Protein AF-A0A612C4Z7-F1 (afdb_monomer_lite)

Organism: Salmonella montevideo (NCBI:txid115981)

InterPro domains:
  IPR008969 Carboxypeptidase-like, regulatory domain superfamily [SSF49464] (4-85)
  IPR013609 Lambda-like tail fibre protein, N-terminal [PF08400] (3-128)

Sequence (502 aa):
MPIISGILRDGAGVPLTGCTVKLKSVSTSRDVLATTVACISTNTGQYHIDVLPGQYEVSLRYEGAITESRVGIIHVHDDSPDGTLNSFLNAKNSDTRPEALRQFDALVQRAETAADTSGSGADSAAASAAVAGQYAEAAKTHAKQAAASEEAAGGYAQAAAGSASAAGSSAAQAAESHTGAQQALEEARQIAKDMVKPPPVFYRPAEERGIWQLSYEGTGRKVNWQFTGNRKNYGFYTYFSAPEPWEIRYPVSAPDDMVKYGCRARFTFSFQDDSDAALEGKDLMEVRLAIPDDALPPGFSVPPATPDRPYLVLGCVIRSAGGKLVVCAPDSSVTDTPLFNSGNVRYGSHLFDMVLSKTGYSSKIAVDGNGLSLSPVRTGVKLPSGTLYIRSASPAKQTNFEYLEMVIPHETFIHRLVPDDDGATFYIPWGVAGSQLILPDTEMPAGFSVMSATDNGMYLQVLAENNNVAFVSKKGAWPNQYDSMYGAGRLIHVGNKMWTTT

Foldseek 3Di:
DAKAWDFDADPVRQGQAQKKKKKAACPDDPPDDGGDIDIDTDHSRIDMDDDDFGKIWIWMDGDVGPDIGTDAIFGGDPPDHHYYPVVRHDDDDDDDDDDPVVVVVVVVVVVVVVVVVVVVVVVVVVVVVVVVVVVVVVVVVVVVVVVVVVVVVVVVVVVVVVVVVVVVVVVVVVVVVVVVVVVVVVVVVVVVVVPPADDAAEDDFDKDKAKWWAAQVRPTRGDQKDKDAQWDDDRLKIKHFDDTKIKIKRFAPDLLLCLQQKKKKKWKKAFDADDLVVQAFFQAKKKWAWHDPVSHDPQADADDADPQFRTKTDIWTFGRHPQWTFTAHAPDDPPDDTQDIDGGRHDDIKMWMWICDSNQQQTWTDINNDIDRDGIYTHNDDDDHRMIMMIGDRHHRMMMISIIMMMRRSDQAEEEDDLSNAAYEYEAEPPSAPAEYEDEPDQHPAWGKYKYAYDPPHKYKYFYPDQQEWEAEPVGTDSDRIDIGYHIWMWTDDPRYIYIDD

Secondary structure (DSSP, 8-state):
--EEEEE-B-TT--B-TTPEEEEEESS--SS--TT-EEEEEPBTTEEEEE--SEEEEEEEE-TT-SS-EEEEEEEE-TTPPPB-TTGGG---------SHHHHHHHHHHHHHHHHHHHHHHHHHHHHHHHHHHHHHHHHHHHHHHHHHHHHHHHHHHHHHHHHHHHHHHHHHHHHHHHHHHHHHHHHHHHHHHH-SSPPPPEE----EEEEEE--TTS--EESS-EEESSEEEETTEEEEESSS--EEEEE-SSTTHHHHT-EEEEEEEEEE-S-GGGTTT-EEEEEEEE--STT--TT---PPP-SS--EEEEEEEEEEETTEEEEE-TT--TTSPPSEEEEESSSS-EEEEEEE-TTSTT-EEEETTEEEE---EEESS---SSEEEEE-SS--SEEEESEEEEEE-S---EEE--GGGTT-EEEE-TT--S-EEEE-SSPPPTT-EEEEEE-TT-EEEEEESSTTSEEEETTEE---SEEEEESSEEEEEETTEEEEE-

pLDDT: mean 83.57, std 12.05, range [38.59, 97.44]

Radius of gyration: 61.18 Å; chains: 1; bounding box: 171×69×80 Å

Structure (mmCIF, N/CA/C/O backbone):
data_AF-A0A612C4Z7-F1
#
_entry.id   AF-A0A612C4Z7-F1
#
loop_
_atom_site.group_PDB
_atom_site.id
_atom_site.type_symbol
_atom_site.label_atom_id
_atom_site.label_alt_id
_atom_site.label_comp_id
_atom_site.label_asym_id
_atom_site.label_entity_id
_atom_site.label_seq_id
_atom_site.pdbx_PDB_ins_code
_atom_site.Cartn_x
_atom_site.Cartn_y
_atom_site.Cartn_z
_atom_site.occupancy
_atom_site.B_iso_or_equiv
_atom_site.auth_seq_id
_atom_site.auth_comp_id
_atom_site.auth_asym_id
_atom_site.auth_atom_id
_atom_site.pdbx_PDB_model_num
ATOM 1 N N . MET A 1 1 ? -99.949 -27.642 -30.084 1.00 63.53 1 MET A N 1
ATOM 2 C CA . MET A 1 1 ? -101.235 -28.038 -29.479 1.00 63.53 1 MET A CA 1
ATOM 3 C C . MET A 1 1 ? -100.958 -28.256 -28.009 1.00 63.53 1 MET A C 1
ATOM 5 O O . MET A 1 1 ? -100.041 -29.026 -27.747 1.00 63.53 1 MET A O 1
ATOM 9 N N . PRO A 1 2 ? -101.638 -27.548 -27.096 1.00 74.88 2 PRO A N 1
ATOM 10 C CA . PRO A 1 2 ? -101.401 -27.705 -25.666 1.00 74.88 2 PRO A CA 1
ATOM 11 C C . PRO A 1 2 ? -101.758 -29.113 -25.174 1.00 74.88 2 PRO A C 1
ATOM 13 O O . PRO A 1 2 ? -102.818 -29.654 -25.501 1.00 74.88 2 PRO A O 1
ATOM 16 N N . ILE A 1 3 ? -100.873 -29.697 -24.373 1.00 76.06 3 ILE A N 1
ATOM 17 C CA . ILE A 1 3 ? -101.030 -31.030 -23.793 1.00 76.06 3 ILE A CA 1
ATOM 18 C C . ILE A 1 3 ? -101.591 -30.898 -22.376 1.00 76.06 3 ILE A C 1
ATOM 20 O O . ILE A 1 3 ? -101.004 -30.236 -21.516 1.00 76.06 3 ILE A O 1
ATOM 24 N N . ILE A 1 4 ? -102.708 -31.583 -22.106 1.00 81.31 4 ILE A N 1
ATOM 25 C CA . ILE A 1 4 ? -103.273 -31.712 -20.759 1.00 81.31 4 ILE A CA 1
ATOM 26 C C . ILE A 1 4 ? -103.022 -33.132 -20.247 1.00 81.31 4 ILE A C 1
ATOM 28 O O . ILE A 1 4 ? -103.624 -34.100 -20.715 1.00 81.31 4 ILE A O 1
ATOM 32 N N . SER A 1 5 ? -102.123 -33.275 -19.272 1.00 77.00 5 SER A N 1
ATOM 33 C CA . SER A 1 5 ? -101.731 -34.586 -18.734 1.00 77.00 5 SER A CA 1
ATOM 34 C C . SER A 1 5 ? -101.450 -34.562 -17.229 1.00 77.00 5 SER A C 1
ATOM 36 O O . SER A 1 5 ? -101.253 -33.504 -16.627 1.00 77.00 5 SER A O 1
ATOM 38 N N . GLY A 1 6 ? -101.474 -35.735 -16.591 1.00 80.12 6 GLY A N 1
ATOM 39 C CA . GLY A 1 6 ? -101.174 -35.879 -15.166 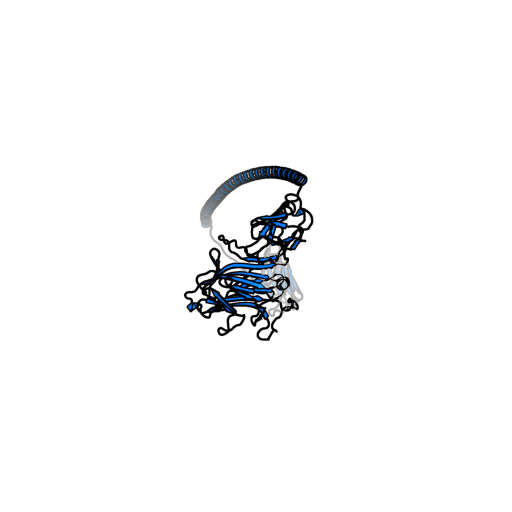1.00 80.12 6 GLY A CA 1
ATOM 40 C C . GLY A 1 6 ? -101.691 -37.177 -14.542 1.00 80.12 6 GLY A C 1
ATOM 41 O O . GLY A 1 6 ? -102.101 -38.106 -15.233 1.00 80.12 6 GLY A O 1
ATOM 42 N N . ILE A 1 7 ? -101.686 -37.232 -13.206 1.00 76.62 7 ILE A N 1
ATOM 43 C CA . ILE A 1 7 ? -102.327 -38.299 -12.421 1.00 76.62 7 ILE A CA 1
ATOM 44 C C . ILE A 1 7 ? -103.607 -37.731 -11.809 1.00 76.62 7 ILE A C 1
ATOM 46 O O . ILE A 1 7 ? -103.544 -36.779 -11.031 1.00 76.62 7 ILE A O 1
ATOM 50 N N . LEU A 1 8 ? -104.756 -38.329 -12.122 1.00 76.44 8 LEU A N 1
ATOM 51 C CA . LEU A 1 8 ? -106.011 -38.066 -11.424 1.00 76.44 8 LEU A CA 1
ATOM 52 C C . LEU A 1 8 ? -105.965 -38.726 -10.047 1.00 76.44 8 LEU A C 1
ATOM 54 O O . LEU A 1 8 ? -105.732 -39.929 -9.927 1.00 76.44 8 LEU A O 1
ATOM 58 N N . ARG A 1 9 ? -106.174 -37.920 -9.006 1.00 72.56 9 ARG A N 1
ATOM 59 C CA . ARG A 1 9 ? -106.172 -38.344 -7.605 1.00 72.56 9 ARG A CA 1
ATOM 60 C C . ARG A 1 9 ? -107.488 -37.956 -6.948 1.00 72.56 9 ARG A C 1
ATOM 62 O O . ARG A 1 9 ? -108.081 -36.946 -7.325 1.00 72.56 9 ARG A O 1
ATOM 69 N N . ASP A 1 10 ? -107.935 -38.758 -5.993 1.00 68.88 10 ASP A N 1
ATOM 70 C CA . ASP A 1 10 ? -109.095 -38.428 -5.169 1.00 68.88 10 ASP A CA 1
ATOM 71 C C . ASP A 1 10 ? -108.760 -37.372 -4.094 1.00 68.88 10 ASP A C 1
ATOM 73 O O . ASP A 1 10 ? -107.633 -36.878 -3.997 1.00 68.88 10 ASP A O 1
ATOM 77 N N . GLY A 1 11 ? -109.746 -37.032 -3.258 1.00 59.34 11 GLY A N 1
ATOM 78 C CA . GLY A 1 11 ? -109.563 -36.100 -2.138 1.00 59.34 11 GLY A CA 1
ATOM 79 C C . GLY A 1 11 ? -108.612 -36.592 -1.034 1.00 59.34 11 GLY A C 1
ATOM 80 O O . GLY A 1 11 ? -108.224 -35.792 -0.188 1.00 59.34 11 GLY A O 1
ATOM 81 N N . ALA A 1 12 ? -108.220 -37.872 -1.043 1.00 53.91 12 ALA A N 1
ATOM 82 C CA . ALA A 1 12 ? -107.207 -38.452 -0.162 1.00 53.91 12 ALA A CA 1
ATOM 83 C C . ALA A 1 12 ? -105.821 -38.566 -0.840 1.00 53.91 12 ALA A C 1
ATOM 85 O O . ALA A 1 12 ? -104.851 -38.978 -0.204 1.00 53.91 12 ALA A O 1
ATOM 86 N N . GLY A 1 13 ? -105.702 -38.181 -2.116 1.00 65.50 13 GLY A N 1
ATOM 87 C CA . GLY A 1 13 ? -104.463 -38.234 -2.890 1.00 65.50 13 GLY A CA 1
ATOM 88 C C . GLY A 1 13 ? -104.176 -39.581 -3.566 1.00 65.50 13 GLY A C 1
ATOM 89 O O . GLY A 1 13 ? -103.100 -39.732 -4.150 1.00 65.50 13 GLY A O 1
ATOM 90 N N . VAL A 1 14 ? -105.103 -40.543 -3.526 1.00 67.44 14 VAL A N 1
ATOM 91 C CA . VAL A 1 14 ? -104.934 -41.883 -4.111 1.00 67.44 14 VAL A CA 1
ATOM 92 C C . VAL A 1 14 ? -105.165 -41.832 -5.632 1.00 67.44 14 VAL A C 1
ATOM 94 O O . VAL A 1 14 ? -106.151 -41.231 -6.066 1.00 67.44 14 VAL A O 1
ATOM 97 N N . PRO A 1 15 ? -104.297 -42.441 -6.471 1.00 73.44 15 PRO A N 1
ATOM 98 C CA . PRO A 1 15 ? -104.493 -42.494 -7.921 1.00 73.44 15 PRO A CA 1
ATOM 99 C C . PRO A 1 15 ? -105.779 -43.227 -8.332 1.00 73.44 15 PRO A C 1
ATOM 101 O O . PRO A 1 15 ? -105.968 -44.412 -8.053 1.00 73.44 15 PRO A O 1
ATOM 104 N N . LEU A 1 16 ? -106.647 -42.520 -9.052 1.00 68.81 16 LEU A N 1
ATOM 105 C CA . LEU A 1 16 ? -107.949 -42.999 -9.509 1.00 68.81 16 LEU A CA 1
ATOM 106 C C . LEU A 1 16 ? -107.810 -43.830 -10.787 1.00 68.81 16 LEU A C 1
ATOM 108 O O . LEU A 1 16 ? -107.928 -43.310 -11.898 1.00 68.81 16 LEU A O 1
ATOM 112 N N . THR A 1 17 ? -107.545 -45.123 -10.623 1.00 73.19 17 THR A N 1
ATOM 113 C CA . THR A 1 17 ? -107.482 -46.095 -11.728 1.00 73.19 17 THR A CA 1
ATOM 114 C C . THR A 1 17 ? -108.875 -46.329 -12.331 1.00 73.19 17 THR A C 1
ATOM 116 O O . THR A 1 17 ? -109.865 -46.301 -11.603 1.00 73.19 17 THR A O 1
ATOM 119 N N . GLY A 1 18 ? -108.962 -46.492 -13.657 1.00 68.75 18 GLY A N 1
ATOM 120 C CA . GLY A 1 18 ? -110.218 -46.771 -14.369 1.00 68.75 18 GLY A CA 1
ATOM 121 C C . GLY A 1 18 ? -111.179 -45.579 -14.507 1.00 68.75 18 GLY A C 1
ATOM 122 O O . GLY A 1 18 ? -112.300 -45.726 -14.994 1.00 68.75 18 GLY A O 1
ATOM 123 N N . CYS A 1 19 ? -110.765 -44.373 -14.108 1.00 76.00 19 CYS A N 1
ATOM 124 C CA . CYS A 1 19 ? -111.577 -43.163 -14.221 1.00 76.00 19 CYS A CA 1
ATOM 125 C C . CYS A 1 19 ? -111.622 -42.663 -15.672 1.00 76.00 19 CYS A C 1
ATOM 127 O O . CYS A 1 19 ? -110.598 -42.552 -16.335 1.00 76.00 19 CYS A O 1
ATOM 129 N N . THR A 1 20 ? -112.802 -42.321 -16.176 1.00 75.31 20 THR A N 1
ATOM 130 C CA . THR A 1 20 ? -112.993 -41.777 -17.523 1.00 75.31 20 THR A CA 1
ATOM 131 C C . THR A 1 20 ? -113.105 -40.256 -17.481 1.00 75.31 20 THR A C 1
ATOM 133 O O . THR A 1 20 ? -114.025 -39.718 -16.861 1.00 75.31 20 THR A O 1
ATOM 136 N N . VAL A 1 21 ? -112.195 -39.566 -18.172 1.00 78.38 21 VAL A N 1
ATOM 137 C CA . VAL A 1 21 ? -112.221 -38.116 -18.405 1.00 78.38 21 VAL A CA 1
ATOM 138 C C . VAL A 1 21 ? -112.967 -37.828 -19.697 1.00 78.38 21 VAL A C 1
ATOM 140 O O . VAL A 1 21 ? -112.662 -38.415 -20.736 1.00 78.38 21 VAL A O 1
ATOM 143 N N . LYS A 1 22 ? -113.923 -36.901 -19.641 1.00 78.31 22 LYS A N 1
ATOM 144 C CA . LYS A 1 22 ? -114.707 -36.451 -20.786 1.00 78.31 22 LYS A CA 1
ATOM 145 C C . LYS A 1 22 ? -114.564 -34.939 -20.961 1.00 78.31 22 LYS A C 1
ATOM 147 O O . LYS A 1 22 ? -114.944 -34.189 -20.064 1.00 78.31 22 LYS A O 1
ATOM 152 N N . LEU A 1 23 ? -114.066 -34.495 -22.116 1.00 75.75 23 LEU A N 1
ATOM 153 C CA . LEU A 1 23 ? -114.085 -33.083 -22.520 1.00 75.75 23 LEU A CA 1
ATOM 154 C C . LEU A 1 23 ? -115.127 -32.879 -23.616 1.00 75.75 23 LEU A C 1
ATOM 156 O O . LEU A 1 23 ? -115.111 -33.588 -24.622 1.00 75.75 23 LEU A O 1
ATOM 160 N N . LYS A 1 24 ? -116.015 -31.904 -23.423 1.00 74.81 24 LYS A N 1
ATOM 161 C CA . LYS A 1 24 ? -117.066 -31.512 -24.365 1.00 74.81 24 LYS A CA 1
ATOM 162 C C . LYS A 1 24 ? -116.873 -30.053 -24.767 1.00 74.81 24 LYS A C 1
ATOM 164 O O . LYS A 1 24 ? -116.868 -29.180 -23.902 1.00 74.81 24 LYS A O 1
ATOM 169 N N . SER A 1 25 ? -116.740 -29.773 -26.061 1.00 73.56 25 SER A N 1
ATOM 170 C CA . SER A 1 25 ? -116.603 -28.387 -26.536 1.00 73.56 25 SER A CA 1
ATOM 171 C C . SER A 1 25 ? -117.893 -27.580 -26.299 1.00 73.56 25 SER A C 1
ATOM 173 O O . SER A 1 25 ? -118.987 -28.041 -26.644 1.00 73.56 25 SER A O 1
ATOM 175 N N . VAL A 1 26 ? -117.758 -26.392 -25.695 1.00 69.94 26 VAL A N 1
ATOM 176 C CA . VAL A 1 26 ? -118.854 -25.480 -25.298 1.00 69.94 26 VAL A CA 1
ATOM 177 C C . VAL A 1 26 ? -119.174 -24.465 -26.396 1.00 69.94 26 VAL A C 1
ATOM 179 O O . VAL A 1 26 ? -120.317 -24.032 -26.525 1.00 69.94 26 VAL A O 1
ATOM 182 N N . SER A 1 27 ? -118.183 -24.103 -27.209 1.00 62.62 27 SER A N 1
ATOM 183 C CA . SER A 1 27 ? -118.314 -23.168 -28.324 1.00 62.62 27 SER A CA 1
ATOM 184 C C . SER A 1 27 ? -117.474 -23.640 -29.510 1.00 62.62 27 SER A C 1
ATOM 186 O O . SER A 1 27 ? -116.407 -24.227 -29.341 1.00 62.62 27 SER A O 1
ATOM 188 N N . THR A 1 28 ? -117.971 -23.420 -30.729 1.00 51.88 28 THR A N 1
ATOM 189 C CA . THR A 1 28 ? -117.235 -23.779 -31.946 1.00 51.88 28 THR A CA 1
ATOM 190 C C . THR A 1 28 ? -116.021 -22.865 -32.079 1.00 51.88 28 THR A C 1
ATOM 192 O O . THR A 1 28 ? -116.185 -21.657 -32.257 1.00 51.88 28 THR A O 1
ATOM 195 N N . SER A 1 29 ? -114.819 -23.434 -31.988 1.00 58.03 29 SER A N 1
ATOM 196 C CA . SER A 1 29 ? -113.566 -22.737 -32.284 1.00 58.03 29 SER A CA 1
ATOM 197 C C . SER A 1 29 ? -113.200 -22.898 -33.764 1.00 58.03 29 SER A C 1
ATOM 199 O O . SER A 1 29 ? -113.957 -23.477 -34.547 1.00 58.03 29 SER A O 1
ATOM 201 N N . ARG A 1 30 ? -112.039 -22.370 -34.167 1.00 57.38 30 ARG A N 1
ATOM 202 C CA . ARG A 1 30 ? -111.541 -22.461 -35.547 1.00 57.38 30 ARG A CA 1
ATOM 203 C C . ARG A 1 30 ? -111.341 -23.910 -36.014 1.00 57.38 30 ARG A C 1
ATOM 205 O O . ARG A 1 30 ? -111.577 -24.190 -37.185 1.00 57.38 30 ARG A O 1
ATOM 212 N N . ASP A 1 31 ? -110.968 -24.799 -35.093 1.00 55.31 31 ASP A N 1
ATOM 213 C CA . ASP A 1 31 ? -110.562 -26.180 -35.384 1.00 55.31 31 ASP A CA 1
ATOM 214 C C . ASP A 1 31 ? -111.417 -27.240 -34.656 1.00 55.31 31 ASP A C 1
ATOM 216 O O . ASP A 1 31 ? -111.285 -28.432 -34.932 1.00 55.31 31 ASP A O 1
ATOM 220 N N . VAL A 1 32 ? -112.323 -26.838 -33.748 1.00 53.94 32 VAL A N 1
ATOM 221 C CA . VAL A 1 32 ? -113.180 -27.760 -32.975 1.00 53.94 32 VAL A CA 1
ATOM 222 C C . VAL A 1 32 ? -114.644 -27.332 -32.979 1.00 53.94 32 VAL A C 1
ATOM 224 O O . VAL A 1 32 ? -115.018 -26.290 -32.443 1.00 53.94 32 VAL A O 1
ATOM 227 N N . LEU A 1 33 ? -115.505 -28.198 -33.519 1.00 54.88 33 LEU A N 1
ATOM 228 C CA . LEU A 1 33 ? -116.959 -28.019 -33.513 1.00 54.88 33 LEU A CA 1
ATOM 229 C C . LEU A 1 33 ? -117.555 -28.256 -32.115 1.00 54.88 33 LEU A C 1
ATOM 231 O O . LEU A 1 33 ? -117.233 -29.243 -31.444 1.00 54.88 33 LEU A O 1
ATOM 235 N N . ALA A 1 34 ? -118.473 -27.376 -31.701 1.00 54.34 34 ALA A N 1
ATOM 236 C CA . ALA A 1 34 ? -119.201 -27.502 -30.440 1.00 54.34 34 ALA A CA 1
ATOM 237 C C . ALA A 1 34 ? -119.901 -28.867 -30.308 1.00 54.34 34 ALA A C 1
ATOM 239 O O . ALA A 1 34 ? -120.395 -29.435 -31.283 1.00 54.34 34 ALA A O 1
ATOM 240 N N . THR A 1 35 ? -120.033 -29.364 -29.076 1.00 56.28 35 THR A N 1
ATOM 241 C CA . THR A 1 35 ? -120.676 -30.657 -28.747 1.00 56.28 35 THR A CA 1
ATOM 242 C C . THR A 1 35 ? -119.908 -31.922 -29.165 1.00 56.28 35 THR A C 1
ATOM 244 O O . THR A 1 35 ? -120.379 -33.023 -28.880 1.00 56.28 35 THR A O 1
ATOM 247 N N . THR A 1 36 ? -118.718 -31.813 -29.764 1.00 55.03 36 THR A N 1
ATOM 248 C CA . THR A 1 36 ? -117.798 -32.959 -29.896 1.00 55.03 36 THR A CA 1
ATOM 249 C C . THR A 1 36 ? -117.250 -33.378 -28.526 1.00 55.03 36 THR A C 1
ATOM 251 O O . THR A 1 36 ? -117.145 -32.552 -27.614 1.00 55.03 36 THR A O 1
ATOM 254 N N . VAL A 1 37 ? -116.963 -34.677 -28.358 1.00 61.69 37 VAL A N 1
ATOM 255 C CA . VAL A 1 37 ? -116.639 -35.286 -27.058 1.00 61.69 37 VAL A CA 1
ATOM 256 C C . VAL A 1 37 ? -115.438 -36.224 -27.167 1.00 61.69 37 VAL A C 1
ATOM 258 O O . VAL A 1 37 ? -115.536 -37.278 -27.793 1.00 61.69 37 VAL A O 1
ATOM 261 N N . ALA A 1 38 ? -114.338 -35.878 -26.498 1.00 61.59 38 ALA A N 1
ATOM 262 C CA . ALA A 1 38 ? -113.201 -36.773 -26.278 1.00 61.59 38 ALA A CA 1
ATOM 263 C C . ALA A 1 38 ? -113.375 -37.509 -24.940 1.00 61.59 38 ALA A C 1
ATOM 265 O O . ALA A 1 38 ? -113.798 -36.899 -23.955 1.00 61.59 38 ALA A O 1
ATOM 266 N N . CYS A 1 39 ? -113.083 -38.812 -24.905 1.00 58.78 39 CYS A N 1
ATOM 267 C CA . CYS A 1 39 ? -113.382 -39.695 -23.774 1.00 58.78 39 CYS A CA 1
ATOM 268 C C . CYS A 1 39 ? -112.209 -40.662 -23.543 1.00 58.78 39 CYS A C 1
ATOM 270 O O . CYS A 1 39 ? -111.916 -41.469 -24.424 1.00 58.78 39 CYS A O 1
ATOM 272 N N . ILE A 1 40 ? -111.512 -40.559 -22.406 1.00 64.75 40 ILE A N 1
ATOM 273 C CA . ILE A 1 40 ? -110.247 -41.274 -22.145 1.00 64.75 40 ILE A CA 1
ATOM 274 C C . ILE A 1 40 ? -110.275 -41.892 -20.741 1.00 64.75 40 ILE A C 1
ATOM 276 O O . ILE A 1 40 ? -110.517 -41.189 -19.762 1.00 64.75 40 ILE A O 1
ATOM 280 N N . SER A 1 41 ? -110.016 -43.198 -20.636 1.00 61.09 41 SER A N 1
ATOM 281 C CA . SER A 1 41 ? -109.931 -43.944 -19.370 1.00 61.09 41 SER A CA 1
ATOM 282 C C . SER A 1 41 ? -108.510 -43.951 -18.798 1.00 61.09 41 SER A C 1
ATOM 284 O O . SER A 1 41 ? -107.559 -44.240 -19.525 1.00 61.09 41 SER A O 1
ATOM 286 N N . THR A 1 42 ? -108.356 -43.701 -17.497 1.00 66.00 42 THR A N 1
ATOM 287 C CA . THR A 1 42 ? -107.055 -43.690 -16.821 1.00 66.00 42 THR A CA 1
ATOM 288 C C . THR A 1 42 ? -106.510 -45.097 -16.590 1.00 66.00 42 THR A C 1
ATOM 290 O O . THR A 1 42 ? -107.137 -45.933 -15.936 1.00 66.00 42 THR A O 1
ATOM 293 N N . ASN A 1 43 ? -105.283 -45.346 -17.048 1.00 61.94 43 ASN A N 1
ATOM 294 C CA . ASN A 1 43 ? -104.522 -46.531 -16.655 1.00 61.94 43 ASN A CA 1
ATOM 295 C C . ASN A 1 43 ? -103.660 -46.167 -15.437 1.00 61.94 43 ASN A C 1
ATOM 297 O O . ASN A 1 43 ? -102.984 -45.141 -15.465 1.00 61.94 43 ASN A O 1
ATOM 301 N N . THR A 1 44 ? -103.767 -46.930 -14.344 1.00 61.94 44 THR A N 1
ATOM 302 C CA . THR A 1 44 ? -103.151 -46.646 -13.022 1.00 61.94 44 THR A CA 1
ATOM 303 C C . THR A 1 44 ? -103.350 -45.214 -12.476 1.00 61.94 44 THR A C 1
ATOM 305 O O . THR A 1 44 ? -102.605 -44.746 -11.614 1.00 61.94 44 THR A O 1
ATOM 308 N N . GLY A 1 45 ? -104.373 -44.499 -12.959 1.00 64.06 45 GLY A N 1
ATOM 309 C CA . GLY A 1 45 ? -104.665 -43.105 -12.605 1.00 64.06 45 GLY A CA 1
ATOM 310 C C . GLY A 1 45 ? -104.004 -42.041 -13.488 1.00 64.06 45 GLY A C 1
ATOM 311 O O . GLY A 1 45 ? -104.321 -40.863 -13.333 1.00 64.06 45 GLY A O 1
ATOM 312 N N . GLN A 1 46 ? -103.136 -42.413 -14.432 1.00 75.31 46 GLN A N 1
ATOM 313 C CA . GLN A 1 46 ? -102.550 -41.476 -15.396 1.00 75.31 46 GLN A CA 1
ATOM 314 C C . GLN A 1 46 ? -103.507 -41.160 -16.554 1.00 75.31 46 GLN A C 1
ATOM 316 O O . GLN A 1 46 ? -104.229 -42.034 -17.037 1.00 75.31 46 GLN A O 1
ATOM 321 N N . TYR A 1 47 ? -103.485 -39.906 -17.013 1.00 77.62 47 TYR A N 1
ATOM 322 C CA . TYR A 1 47 ? -104.166 -39.427 -18.216 1.00 77.62 47 TYR A CA 1
ATOM 323 C C . TYR A 1 47 ? -103.244 -38.516 -19.039 1.00 77.62 47 TYR A C 1
ATOM 325 O O . TYR A 1 47 ? -102.387 -37.816 -18.495 1.00 77.62 47 TYR A O 1
ATOM 333 N N . HIS A 1 48 ? -103.443 -38.513 -20.355 1.00 78.75 48 HIS A N 1
ATOM 334 C CA . HIS A 1 48 ? -102.713 -37.689 -21.313 1.00 78.75 48 HIS A CA 1
ATOM 335 C C . HIS A 1 48 ? -103.636 -37.375 -22.494 1.00 78.75 48 HIS A C 1
ATOM 337 O O . HIS A 1 48 ? -104.289 -38.284 -23.009 1.00 78.75 48 HIS A O 1
ATOM 343 N N . ILE A 1 49 ? -103.746 -36.096 -22.858 1.00 77.50 49 ILE A N 1
ATOM 344 C CA . ILE A 1 49 ? -104.701 -35.595 -23.851 1.00 77.50 49 ILE A CA 1
ATOM 345 C C . ILE A 1 49 ? -104.059 -34.444 -24.632 1.00 77.50 49 ILE A C 1
ATOM 347 O O . ILE A 1 49 ? -103.735 -33.412 -24.045 1.00 77.50 49 ILE A O 1
ATOM 351 N N . ASP A 1 50 ? -103.944 -34.588 -25.950 1.00 73.56 50 ASP A N 1
ATOM 352 C CA . ASP A 1 50 ? -103.684 -33.464 -26.851 1.00 73.56 50 ASP A CA 1
ATOM 353 C C . ASP A 1 50 ? -104.986 -32.673 -27.044 1.00 73.56 50 ASP A C 1
ATOM 355 O O . ASP A 1 50 ? -105.997 -33.232 -27.481 1.00 73.56 50 ASP A O 1
ATOM 359 N N . VAL A 1 51 ? -104.995 -31.381 -26.701 1.00 72.75 51 VAL A N 1
ATOM 360 C CA . VAL A 1 51 ? -106.205 -30.545 -26.756 1.00 72.75 51 VAL A CA 1
ATOM 361 C C . VAL A 1 51 ? -106.012 -29.390 -27.736 1.00 72.75 51 VAL A C 1
ATOM 363 O O . VAL A 1 51 ? -105.039 -28.641 -27.680 1.00 72.75 51 VAL A O 1
ATOM 366 N N . LEU A 1 52 ? -106.964 -29.234 -28.657 1.00 75.12 52 LEU A N 1
ATOM 367 C CA . LEU A 1 52 ? -107.006 -28.110 -29.593 1.00 75.12 52 LEU A CA 1
ATOM 368 C C . LEU A 1 52 ? -107.542 -26.839 -28.902 1.00 75.12 52 LEU A C 1
ATOM 370 O O . LEU A 1 52 ? -108.409 -26.953 -28.034 1.00 75.12 52 LEU A O 1
ATOM 374 N N . PRO A 1 53 ? -107.108 -25.627 -29.289 1.00 72.00 53 PRO A N 1
ATOM 375 C CA . PRO A 1 53 ? -107.617 -24.379 -28.721 1.00 72.00 53 PRO A CA 1
ATOM 376 C C . PRO A 1 53 ? -109.144 -24.226 -28.826 1.00 72.00 53 PRO A C 1
ATOM 378 O O . PRO A 1 53 ? -109.767 -24.491 -29.861 1.00 72.00 53 PRO A O 1
ATOM 381 N N . GLY A 1 54 ? -109.765 -23.810 -27.724 1.00 74.81 54 GLY A N 1
ATOM 382 C CA . GLY A 1 54 ? -111.215 -23.771 -27.555 1.00 74.81 54 GLY A CA 1
ATOM 383 C C . GLY A 1 54 ? -111.650 -23.684 -26.091 1.00 74.81 54 GLY A C 1
ATOM 384 O O . GLY A 1 54 ? -110.833 -23.675 -25.168 1.00 74.81 54 GLY A O 1
ATOM 385 N N . GLN A 1 55 ? -112.964 -23.618 -25.879 1.00 77.75 55 GLN A N 1
ATOM 386 C CA . GLN A 1 55 ? -113.584 -23.588 -24.555 1.00 77.75 55 GLN A CA 1
ATOM 387 C C . GLN A 1 55 ? -114.280 -24.928 -24.288 1.00 77.75 55 GLN A C 1
ATOM 389 O O . GLN A 1 55 ? -115.181 -25.318 -25.034 1.00 77.75 55 GLN A O 1
ATOM 394 N N . TYR A 1 56 ? -113.886 -25.630 -23.224 1.00 74.19 56 TYR A N 1
ATOM 395 C CA . TYR A 1 56 ? -114.339 -26.999 -22.950 1.00 74.19 56 TYR A CA 1
ATOM 396 C C . TYR A 1 56 ? -114.970 -27.140 -21.574 1.00 74.19 56 TYR A C 1
ATOM 398 O O . TYR A 1 56 ? -114.439 -26.659 -20.579 1.00 74.19 56 TYR A O 1
ATOM 406 N N . GLU A 1 57 ? -116.072 -27.875 -21.519 1.00 80.94 57 GLU A N 1
ATOM 407 C CA . GLU A 1 57 ? -116.696 -28.372 -20.305 1.00 80.94 57 GLU A CA 1
ATOM 408 C C . GLU A 1 57 ? -116.145 -29.763 -20.001 1.00 80.94 57 GLU A C 1
ATOM 410 O O . GLU A 1 57 ? -116.095 -30.626 -20.882 1.00 80.94 57 GLU A O 1
ATOM 415 N N . VAL A 1 58 ? -115.725 -29.977 -18.757 1.00 79.44 58 VAL A N 1
ATOM 416 C CA . VAL A 1 58 ? -115.018 -31.196 -18.353 1.00 79.44 58 VAL A CA 1
ATOM 417 C C . VAL A 1 58 ? -115.827 -31.969 -17.316 1.00 79.44 58 VAL A C 1
ATOM 419 O O . VAL A 1 58 ? -116.350 -31.381 -16.366 1.00 79.44 58 VAL A O 1
ATOM 422 N N . SER A 1 59 ? -115.900 -33.290 -17.488 1.00 80.00 59 SER A N 1
ATOM 423 C CA . SER A 1 59 ? -116.627 -34.227 -16.622 1.00 80.00 59 SER A CA 1
ATOM 424 C C . SER A 1 59 ? -115.833 -35.517 -16.382 1.00 80.00 59 SER A C 1
ATOM 426 O O . SER A 1 59 ? -115.053 -35.937 -17.234 1.00 80.00 59 SER A O 1
ATOM 428 N N . LEU A 1 60 ? -116.048 -36.163 -15.232 1.00 80.94 60 LEU A N 1
ATOM 429 C CA . LEU A 1 60 ? -115.356 -37.382 -14.786 1.00 80.94 60 LEU A CA 1
ATOM 430 C C . LEU A 1 60 ? -116.351 -38.506 -14.434 1.00 80.94 60 LEU A C 1
ATOM 432 O O . LEU A 1 60 ? -117.445 -38.225 -13.941 1.00 80.94 60 LEU A O 1
ATOM 436 N N . ARG A 1 61 ? -115.968 -39.776 -14.628 1.00 76.12 61 ARG A N 1
ATOM 437 C CA . ARG A 1 61 ? -116.721 -40.972 -14.182 1.00 76.12 61 ARG A CA 1
ATOM 438 C C . ARG A 1 61 ? -115.771 -42.043 -13.639 1.00 76.12 61 ARG A C 1
ATOM 440 O O . ARG A 1 61 ? -114.872 -42.460 -14.357 1.00 76.12 61 ARG A O 1
ATOM 447 N N . TYR A 1 62 ? -115.987 -42.528 -12.419 1.00 74.94 62 TYR A N 1
ATOM 448 C CA . TYR A 1 62 ? -115.136 -43.553 -11.794 1.00 74.94 62 TYR A CA 1
ATOM 449 C C . TYR A 1 62 ? -115.530 -44.985 -12.192 1.00 74.94 62 TYR A C 1
ATOM 451 O O . TYR A 1 62 ? -116.688 -45.244 -12.530 1.00 74.94 62 TYR A O 1
ATOM 459 N N . GLU A 1 63 ? -114.584 -45.923 -12.118 1.00 66.75 63 GLU A N 1
ATOM 460 C CA . GLU A 1 63 ? -114.843 -47.344 -12.377 1.00 66.75 63 GLU A CA 1
ATOM 461 C C . GLU A 1 63 ? -115.833 -47.907 -11.339 1.00 66.75 63 GLU A C 1
ATOM 463 O O . GLU A 1 63 ? -115.669 -47.723 -10.134 1.00 66.75 63 GLU A O 1
ATOM 468 N N . GLY A 1 64 ? -116.921 -48.522 -11.813 1.00 61.69 64 GLY A N 1
ATOM 469 C CA . GLY A 1 64 ? -118.051 -48.957 -10.978 1.00 61.69 64 GLY A CA 1
ATOM 470 C C . GLY A 1 64 ? -119.117 -47.887 -10.675 1.00 61.69 64 GLY A C 1
ATOM 471 O O . GLY A 1 64 ? -120.157 -48.227 -10.112 1.00 61.69 64 GLY A O 1
ATOM 472 N N . ALA A 1 65 ? -118.925 -46.619 -11.065 1.00 64.75 65 ALA A N 1
ATOM 473 C CA . ALA A 1 65 ? -119.902 -45.548 -10.832 1.00 64.75 65 ALA A CA 1
ATOM 474 C C . ALA A 1 65 ? -120.904 -45.381 -11.994 1.00 64.75 65 ALA A C 1
ATOM 476 O O . ALA A 1 65 ? -120.544 -45.424 -13.172 1.00 64.75 65 ALA A O 1
ATOM 477 N N . ILE A 1 66 ? -122.173 -45.125 -11.658 1.00 59.47 66 ILE A N 1
ATOM 478 C CA . ILE A 1 66 ? -123.281 -45.048 -12.633 1.00 59.47 66 ILE A CA 1
ATOM 479 C C . ILE A 1 66 ? -123.509 -43.624 -13.193 1.00 59.47 66 ILE A C 1
ATOM 481 O O . ILE A 1 66 ? -124.282 -43.451 -14.134 1.00 59.47 66 ILE A O 1
ATOM 485 N N . THR A 1 67 ? -122.847 -42.596 -12.647 1.00 65.19 67 THR A N 1
ATOM 486 C CA . THR A 1 67 ? -123.071 -41.172 -12.974 1.00 65.19 67 THR A CA 1
ATOM 487 C C . THR A 1 67 ? -121.784 -40.431 -13.363 1.00 65.19 67 THR A C 1
ATOM 489 O O . THR A 1 67 ? -120.704 -40.720 -12.854 1.00 65.19 67 THR A O 1
ATOM 492 N N . GLU A 1 68 ? -121.901 -39.457 -14.275 1.00 73.44 68 GLU A N 1
ATOM 493 C CA . GLU A 1 68 ? -120.834 -38.500 -14.628 1.00 73.44 68 GLU A CA 1
ATOM 494 C C . GLU A 1 68 ? -120.930 -37.230 -13.769 1.00 73.44 68 GLU A C 1
ATOM 496 O O . GLU A 1 68 ? -122.018 -36.681 -13.598 1.00 73.44 68 GLU A O 1
ATOM 501 N N . SER A 1 69 ? -119.787 -36.727 -13.298 1.00 75.50 69 SER A N 1
ATOM 502 C CA . SER A 1 69 ? -119.672 -35.503 -12.493 1.00 75.50 69 SER A CA 1
ATOM 503 C C . SER A 1 69 ? -118.924 -34.409 -13.256 1.00 75.50 69 SER A C 1
ATOM 505 O O . SER A 1 69 ? -117.759 -34.586 -13.606 1.00 75.50 69 SER A O 1
ATOM 507 N N . ARG A 1 70 ? -119.573 -33.263 -13.490 1.00 80.69 70 ARG A N 1
ATOM 508 C CA . ARG A 1 70 ? -118.983 -32.071 -14.132 1.00 80.69 70 ARG A CA 1
ATOM 509 C C . ARG A 1 70 ? -118.037 -31.347 -13.169 1.00 80.69 70 ARG A C 1
ATOM 511 O O . ARG A 1 70 ? -118.441 -31.049 -12.048 1.00 80.69 70 ARG A O 1
ATOM 518 N N . VAL A 1 71 ? -116.821 -31.020 -13.612 1.00 77.31 71 VAL A N 1
ATOM 519 C CA . VAL A 1 71 ? -115.785 -30.365 -12.784 1.00 77.31 71 VAL A CA 1
ATOM 520 C C . VAL A 1 71 ? -115.530 -28.894 -13.127 1.00 77.31 71 VAL A C 1
ATOM 522 O O . VAL A 1 71 ? -115.069 -28.154 -12.264 1.00 77.31 71 VAL A O 1
ATOM 525 N N . GLY A 1 72 ? -115.866 -28.429 -14.336 1.00 78.62 72 GLY A N 1
ATOM 526 C CA . GLY A 1 72 ? -115.768 -27.005 -14.682 1.00 78.62 72 GLY A CA 1
ATOM 527 C C . GLY A 1 72 ? -115.687 -26.714 -16.179 1.00 78.62 72 GLY A C 1
ATOM 528 O O . GLY A 1 72 ? -115.903 -27.603 -17.004 1.00 78.62 72 GLY A O 1
ATOM 529 N N . ILE A 1 73 ? -115.381 -25.455 -16.510 1.00 78.50 73 ILE A N 1
ATOM 530 C CA . ILE A 1 73 ? -115.092 -24.989 -17.873 1.00 78.50 73 ILE A CA 1
ATOM 531 C C . ILE A 1 73 ? -113.652 -24.473 -17.922 1.00 78.50 73 ILE A C 1
ATOM 533 O O . ILE A 1 73 ? -113.266 -23.663 -17.081 1.00 78.50 73 ILE A O 1
ATOM 537 N N . ILE A 1 74 ? -112.896 -24.901 -18.929 1.00 76.88 74 ILE A N 1
ATOM 538 C CA . ILE A 1 74 ? -111.543 -24.426 -19.234 1.00 76.88 74 ILE A CA 1
ATOM 539 C C . ILE A 1 74 ? -111.524 -23.619 -20.538 1.00 76.88 74 ILE A C 1
ATOM 541 O O . ILE A 1 74 ? -112.334 -23.863 -21.434 1.00 76.88 74 ILE A O 1
ATOM 545 N N . HIS A 1 75 ? -110.582 -22.682 -20.648 1.00 75.44 75 HIS A N 1
ATOM 546 C CA . HIS A 1 75 ? -110.274 -21.956 -21.884 1.00 75.44 75 HIS A CA 1
ATOM 547 C C . HIS A 1 75 ? -108.837 -22.288 -22.291 1.00 75.44 75 HIS A C 1
ATOM 549 O O . HIS A 1 75 ? -107.929 -22.158 -21.473 1.00 75.44 75 HIS A O 1
ATOM 555 N N . VAL A 1 76 ? -108.645 -22.727 -23.533 1.00 71.75 76 VAL A N 1
ATOM 556 C CA . VAL A 1 76 ? -107.340 -23.063 -24.113 1.00 71.75 76 VAL A CA 1
ATOM 557 C C . VAL A 1 76 ? -107.122 -22.161 -25.328 1.00 71.75 76 VAL A C 1
ATOM 559 O O . VAL A 1 76 ? -107.920 -22.194 -26.264 1.00 71.75 76 VAL A O 1
ATOM 562 N N . HIS A 1 77 ? -106.067 -21.350 -25.309 1.00 74.25 77 HIS A N 1
ATOM 563 C CA . HIS A 1 77 ? -105.650 -20.472 -26.410 1.00 74.25 77 HIS A CA 1
ATOM 564 C C . HIS A 1 77 ? -104.453 -21.074 -27.172 1.00 74.25 77 HIS A C 1
ATOM 566 O O . HIS A 1 77 ? -103.812 -22.002 -26.677 1.00 74.25 77 HIS A O 1
ATOM 572 N N . ASP A 1 78 ? -104.144 -20.558 -28.368 1.00 67.75 78 ASP A N 1
ATOM 573 C CA . ASP A 1 78 ? -103.024 -21.029 -29.209 1.00 67.75 78 ASP A CA 1
ATOM 574 C C . ASP A 1 78 ? -101.657 -20.973 -28.500 1.00 67.75 78 ASP A C 1
ATOM 576 O O . ASP A 1 78 ? -100.790 -21.812 -28.743 1.00 67.75 78 ASP A O 1
ATOM 580 N N . ASP A 1 79 ? -101.479 -19.993 -27.612 1.00 69.94 79 ASP A N 1
ATOM 581 C CA . ASP A 1 79 ? -100.277 -19.709 -26.825 1.00 69.94 79 ASP A CA 1
ATOM 582 C C . ASP A 1 79 ? -100.334 -20.262 -25.387 1.00 69.94 79 ASP A C 1
ATOM 584 O O . ASP A 1 79 ? -99.443 -19.996 -24.577 1.00 69.94 79 ASP A O 1
ATOM 588 N N . SER A 1 80 ? -101.369 -21.037 -25.043 1.00 71.88 80 SER A N 1
ATOM 589 C CA . SER A 1 80 ? -101.504 -21.607 -23.700 1.00 71.88 80 SER A CA 1
ATOM 590 C C . SER A 1 80 ? -100.450 -22.693 -23.435 1.00 71.88 80 SER A C 1
ATOM 592 O O . SER A 1 80 ? -100.326 -23.618 -24.237 1.00 71.88 80 SER A O 1
ATOM 594 N N . PRO A 1 81 ? -99.715 -22.633 -22.308 1.00 73.69 81 PRO A N 1
ATOM 595 C CA . PRO A 1 81 ? -98.691 -23.621 -21.982 1.00 73.69 81 PRO A CA 1
ATOM 596 C C . PRO A 1 81 ? -99.295 -24.976 -21.584 1.00 73.69 81 PRO A C 1
ATOM 598 O O . PRO A 1 81 ? -100.390 -25.037 -21.020 1.00 73.69 81 PRO A O 1
ATOM 601 N N . ASP A 1 82 ? -98.543 -26.054 -21.819 1.00 77.38 82 ASP A N 1
ATOM 602 C CA . ASP A 1 82 ? -98.881 -27.408 -21.358 1.00 77.38 82 ASP A CA 1
ATOM 603 C C . ASP A 1 82 ? -99.079 -27.444 -19.834 1.00 77.38 82 ASP A C 1
ATOM 605 O O . ASP A 1 82 ? -98.369 -26.774 -19.076 1.00 77.38 82 ASP A O 1
ATOM 609 N N . GLY A 1 83 ? -100.038 -28.240 -19.353 1.00 79.25 83 GLY A N 1
ATOM 610 C CA . GLY A 1 83 ? -100.408 -28.193 -17.940 1.00 79.25 83 GLY A CA 1
ATOM 611 C C . GLY A 1 83 ? -101.332 -29.303 -17.457 1.00 79.25 83 GLY A C 1
ATOM 612 O O . GLY A 1 83 ? -101.730 -30.205 -18.189 1.00 79.25 83 GLY A O 1
ATOM 613 N N . THR A 1 84 ? -101.689 -29.234 -16.176 1.00 79.00 84 THR A N 1
ATOM 614 C CA . THR A 1 84 ? -102.660 -30.163 -15.581 1.00 79.00 84 THR A CA 1
ATOM 615 C C . THR A 1 84 ? -104.084 -29.660 -15.792 1.00 79.00 84 THR A C 1
ATOM 617 O O . THR A 1 84 ? -104.316 -28.460 -15.934 1.00 79.00 84 THR A O 1
ATOM 620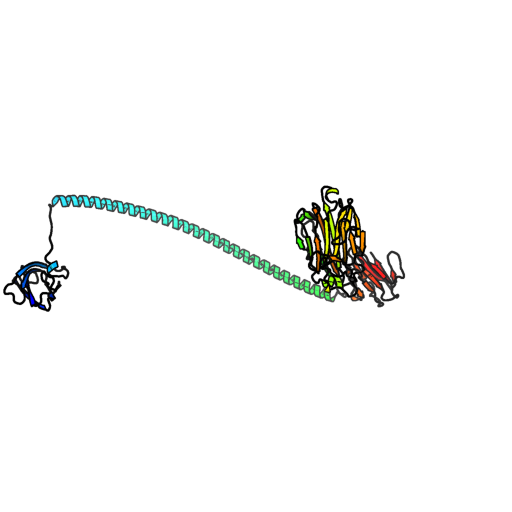 N N . LEU A 1 85 ? -105.076 -30.547 -15.710 1.00 80.00 85 LEU A N 1
ATOM 621 C CA . LEU A 1 85 ? -106.481 -30.140 -15.785 1.00 80.00 85 LEU A CA 1
ATOM 622 C C . LEU A 1 85 ? -106.860 -29.072 -14.730 1.00 80.00 85 LEU A C 1
ATOM 624 O O . LEU A 1 85 ? -107.666 -28.187 -15.008 1.00 80.00 85 LEU A O 1
ATOM 628 N N . ASN A 1 86 ? -106.235 -29.103 -13.546 1.00 78.81 86 ASN A N 1
ATOM 629 C CA . ASN A 1 86 ? -106.503 -28.146 -12.469 1.00 78.81 86 ASN A CA 1
ATOM 630 C C . ASN A 1 86 ? -105.941 -26.737 -12.733 1.00 78.81 86 ASN A C 1
ATOM 632 O O . ASN A 1 86 ? -106.516 -25.764 -12.244 1.00 78.81 86 ASN A O 1
ATOM 636 N N . SER A 1 87 ? -104.843 -26.584 -13.485 1.00 77.50 87 SER A N 1
ATOM 637 C CA . SER A 1 87 ? -104.277 -25.248 -13.753 1.00 77.50 87 SER A CA 1
ATOM 638 C C . SER A 1 87 ? -105.167 -24.426 -14.688 1.00 77.50 87 SER A C 1
ATOM 640 O O . SER A 1 87 ? -105.335 -23.228 -14.477 1.00 77.50 87 SER A O 1
ATOM 642 N N . PHE A 1 88 ? -105.821 -25.075 -15.653 1.00 76.50 88 PHE A N 1
ATOM 643 C CA . PHE A 1 88 ? -106.710 -24.418 -16.616 1.00 76.50 88 PHE A CA 1
ATOM 644 C C . PHE A 1 88 ? -108.048 -23.919 -16.030 1.00 76.50 88 PHE A C 1
ATOM 646 O O . PHE A 1 88 ? -108.769 -23.178 -16.698 1.00 76.50 88 PHE A O 1
ATOM 653 N N . LEU A 1 89 ? -108.392 -24.280 -14.789 1.00 78.31 89 LEU A N 1
ATOM 654 C CA . LEU A 1 89 ? -109.671 -23.934 -14.151 1.00 78.31 89 LEU A CA 1
ATOM 655 C C . LEU A 1 89 ? -109.676 -22.576 -13.383 1.00 78.31 89 LEU A C 1
ATOM 657 O O . LEU A 1 89 ? -110.649 -22.309 -12.683 1.00 78.31 89 LEU A O 1
ATOM 661 N N . ASN A 1 90 ? -108.639 -21.711 -13.475 1.00 74.38 90 ASN A N 1
ATOM 662 C CA . ASN A 1 90 ? -108.341 -20.688 -12.432 1.00 74.38 90 ASN A CA 1
ATOM 663 C C . ASN A 1 90 ? -108.004 -19.178 -12.824 1.00 74.38 90 ASN A C 1
ATOM 665 O O . ASN A 1 90 ? -107.317 -18.537 -12.032 1.00 74.38 90 ASN A O 1
ATOM 669 N N . ALA A 1 91 ? -108.455 -18.525 -13.934 1.00 72.69 91 ALA A N 1
ATOM 670 C CA . ALA A 1 91 ? -108.005 -17.137 -14.382 1.00 72.69 91 ALA A CA 1
ATOM 671 C C . ALA A 1 91 ? -109.094 -16.008 -14.696 1.00 72.69 91 ALA A C 1
ATOM 673 O O . ALA A 1 91 ? -110.265 -16.370 -14.810 1.00 72.69 91 ALA A O 1
ATOM 674 N N . LYS A 1 92 ? -108.770 -14.661 -14.811 1.00 54.88 92 LYS A N 1
ATOM 675 C CA . LYS A 1 92 ? -109.696 -13.426 -14.941 1.00 54.88 92 LYS A CA 1
ATOM 676 C C . LYS A 1 92 ? -109.131 -12.069 -15.616 1.00 54.88 92 LYS A C 1
ATOM 678 O O . LYS A 1 92 ? -107.915 -11.986 -15.705 1.00 54.88 92 LYS A O 1
ATOM 683 N N . ASN A 1 93 ? -109.950 -11.007 -16.009 1.00 45.59 93 ASN A N 1
ATOM 684 C CA . ASN A 1 93 ? -109.678 -9.804 -16.958 1.00 45.59 93 ASN A CA 1
ATOM 685 C C . ASN A 1 93 ? -110.165 -8.285 -16.616 1.00 45.59 93 ASN A C 1
ATOM 687 O O . ASN A 1 93 ? -110.533 -8.072 -15.464 1.00 45.59 93 ASN A O 1
ATOM 691 N N . SER A 1 94 ? -110.155 -7.237 -17.542 1.00 44.41 94 SER A N 1
ATOM 692 C CA . SER A 1 94 ? -110.175 -5.697 -17.318 1.00 44.41 94 SER A CA 1
ATOM 693 C C . SER A 1 94 ? -111.090 -4.620 -18.132 1.00 44.41 94 SER A C 1
ATOM 695 O O . SER A 1 94 ? -112.291 -4.861 -18.192 1.00 44.41 94 SER A O 1
ATOM 697 N N . ASP A 1 95 ? -110.625 -3.399 -18.624 1.00 38.59 95 ASP A N 1
ATOM 698 C CA . ASP A 1 95 ? -111.316 -2.002 -18.671 1.00 38.59 95 ASP A CA 1
ATOM 699 C C . ASP A 1 95 ? -111.171 -0.965 -19.932 1.00 38.59 95 ASP A C 1
ATOM 701 O O . ASP A 1 95 ? -110.629 -1.374 -20.956 1.00 38.59 95 ASP A O 1
ATOM 705 N N . THR A 1 96 ? -111.663 0.343 -19.937 1.00 42.69 96 THR A N 1
ATOM 706 C CA . THR A 1 96 ? -111.955 1.320 -21.112 1.00 42.69 96 THR A CA 1
ATOM 707 C C . THR A 1 96 ? -111.853 2.932 -20.952 1.00 42.69 96 THR A C 1
ATOM 709 O O . THR A 1 96 ? -111.578 3.376 -19.843 1.00 42.69 96 THR A O 1
ATOM 712 N N . ARG A 1 97 ? -112.048 3.847 -21.999 1.00 58.47 97 ARG A N 1
ATOM 713 C CA . ARG A 1 97 ? -112.253 5.398 -21.967 1.00 58.47 97 ARG A CA 1
ATOM 714 C C . ARG A 1 97 ? -112.498 6.230 -23.339 1.00 58.47 97 ARG A C 1
ATOM 716 O O . ARG A 1 97 ? -112.284 5.618 -24.382 1.00 58.47 97 ARG A O 1
ATOM 723 N N . PRO A 1 98 ? -112.889 7.577 -23.409 1.00 66.88 98 PRO A N 1
ATOM 724 C CA . PRO A 1 98 ? -113.228 8.408 -24.647 1.00 66.88 98 PRO A CA 1
ATOM 725 C C . PRO A 1 98 ? -112.109 9.134 -25.471 1.00 66.88 98 PRO A C 1
ATOM 727 O O . PRO A 1 98 ? -110.997 9.293 -24.986 1.00 66.88 98 PRO A O 1
ATOM 730 N N . GLU A 1 99 ? -112.412 9.645 -26.693 1.00 71.06 99 GLU A N 1
ATOM 731 C CA . GLU A 1 99 ? -111.416 9.908 -27.774 1.00 71.06 99 GLU A CA 1
ATOM 732 C C . GLU A 1 99 ? -110.792 11.315 -27.989 1.00 71.06 99 GLU A C 1
ATOM 734 O O . GLU A 1 99 ? -109.568 11.380 -28.067 1.00 71.06 99 GLU A O 1
ATOM 739 N N . ALA A 1 100 ? -111.538 12.418 -28.168 1.00 71.94 100 ALA A N 1
ATOM 740 C CA . ALA A 1 100 ? -110.946 13.674 -28.694 1.00 71.94 100 ALA A CA 1
ATOM 741 C C . ALA A 1 100 ? -109.834 14.268 -27.801 1.00 71.94 100 ALA A C 1
ATOM 743 O O . ALA A 1 100 ? -108.833 14.780 -28.301 1.00 71.94 100 ALA A O 1
ATOM 744 N N . LEU A 1 101 ? -109.970 14.114 -26.479 1.00 74.62 101 LEU A N 1
ATOM 745 C CA . LEU A 1 101 ? -108.924 14.455 -25.510 1.00 74.62 101 LEU A CA 1
ATOM 746 C C . LEU A 1 101 ? -107.643 13.633 -25.731 1.00 74.62 101 LEU A C 1
ATOM 748 O O . LEU A 1 101 ? -106.567 14.216 -25.732 1.00 74.62 101 LEU A O 1
ATOM 752 N N . ARG A 1 102 ? -107.738 12.334 -26.075 1.00 74.94 102 ARG A N 1
ATOM 753 C CA . ARG A 1 102 ? -106.557 11.503 -26.401 1.00 74.94 102 ARG A CA 1
ATOM 754 C C . ARG A 1 102 ? -105.733 12.096 -27.540 1.00 74.94 102 ARG A C 1
ATOM 756 O O . ARG A 1 102 ? -104.522 11.933 -27.549 1.00 74.94 102 ARG A O 1
ATOM 763 N N . GLN A 1 103 ? -106.382 12.722 -28.526 1.00 83.75 103 GLN A N 1
ATOM 764 C CA . GLN A 1 103 ? -105.694 13.282 -29.692 1.00 83.75 103 GLN A CA 1
ATOM 765 C C . GLN A 1 103 ? -104.997 14.608 -29.369 1.00 83.75 103 GLN A C 1
ATOM 767 O O . GLN A 1 103 ? -103.893 14.837 -29.858 1.00 83.75 103 GLN A O 1
ATOM 772 N N . PHE A 1 104 ? -105.601 15.458 -28.530 1.00 83.69 104 PHE A N 1
ATOM 773 C CA . PHE A 1 104 ? -104.946 16.679 -28.055 1.00 83.69 104 PHE A CA 1
ATOM 774 C C . PHE A 1 104 ? -103.789 16.358 -27.101 1.00 83.69 104 PHE A C 1
ATOM 776 O O . PHE A 1 104 ? -102.680 16.840 -27.323 1.00 83.69 104 PHE A O 1
ATOM 783 N N . ASP A 1 105 ? -104.009 15.470 -26.127 1.00 81.62 105 ASP A N 1
ATOM 784 C CA . ASP A 1 105 ? -102.969 14.998 -25.206 1.00 81.62 105 ASP A CA 1
ATOM 785 C C . ASP A 1 105 ? -101.798 14.371 -25.986 1.00 81.62 105 ASP A C 1
ATOM 787 O O . ASP A 1 105 ? -100.641 14.701 -25.737 1.00 81.62 105 ASP A O 1
ATOM 791 N N . ALA A 1 106 ? -102.077 13.553 -27.011 1.00 84.94 106 ALA A N 1
ATOM 792 C CA . ALA A 1 106 ? -101.045 12.984 -27.882 1.00 84.94 106 ALA A CA 1
ATOM 793 C C . ALA A 1 106 ? -100.300 14.031 -28.732 1.00 84.94 106 ALA A C 1
ATOM 795 O O . ALA A 1 106 ? -99.131 13.824 -29.058 1.00 84.94 106 ALA A O 1
ATOM 796 N N . LEU A 1 107 ? -100.936 15.148 -29.109 1.00 88.56 107 LEU A N 1
ATOM 797 C CA . LEU A 1 107 ? -100.275 16.241 -29.833 1.00 88.56 107 LEU A CA 1
ATOM 798 C C . LEU A 1 107 ? -99.364 17.065 -28.919 1.00 88.56 107 LEU A C 1
ATOM 800 O O . LEU A 1 107 ? -98.240 17.362 -29.322 1.00 88.56 107 LEU A O 1
ATOM 804 N N . VAL A 1 108 ? -99.811 17.388 -27.700 1.00 89.81 108 VAL A N 1
ATOM 805 C CA . VAL A 1 108 ? -98.982 18.060 -26.685 1.00 89.81 108 VAL A CA 1
ATOM 806 C C . VAL A 1 108 ? -97.797 17.173 -26.319 1.00 89.81 108 VAL A C 1
ATOM 808 O O . VAL A 1 108 ? -96.656 17.595 -26.490 1.00 89.81 108 VAL A O 1
ATOM 811 N N . GLN A 1 109 ? -98.047 15.906 -25.977 1.00 87.19 109 GLN A N 1
ATOM 812 C CA . GLN A 1 109 ? -97.000 14.934 -25.667 1.00 87.19 109 GLN A CA 1
ATOM 813 C C . GLN A 1 109 ? -96.006 14.771 -26.828 1.00 87.19 109 GLN A C 1
ATOM 815 O O . GLN A 1 109 ? -94.804 14.643 -26.601 1.00 87.19 109 GLN A O 1
ATOM 820 N N . ARG A 1 110 ? -96.465 14.809 -28.089 1.00 89.50 110 ARG A N 1
ATOM 821 C CA . ARG A 1 110 ? -95.581 14.764 -29.266 1.00 89.50 110 ARG A CA 1
ATOM 822 C C . ARG A 1 110 ? -94.760 16.044 -29.439 1.00 89.50 110 ARG A C 1
ATOM 824 O O . ARG A 1 110 ? -93.618 15.944 -29.880 1.00 89.50 110 ARG A O 1
ATOM 831 N N . ALA A 1 111 ? -95.310 17.215 -29.122 1.00 91.19 111 ALA A N 1
ATOM 832 C CA . ALA A 1 111 ? -94.586 18.484 -29.175 1.00 91.19 111 ALA A CA 1
ATOM 833 C C . ALA A 1 111 ? -93.522 18.576 -28.068 1.00 91.19 111 ALA A C 1
ATOM 835 O O . ALA A 1 111 ? -92.385 18.935 -28.361 1.00 91.19 111 ALA A O 1
ATOM 836 N N . GLU A 1 112 ? -93.860 18.167 -26.843 1.00 90.69 112 GLU A N 1
ATOM 837 C CA . GLU A 1 112 ? -92.926 18.030 -25.717 1.00 90.69 112 GLU A CA 1
ATOM 838 C C . GLU A 1 112 ? -91.817 17.025 -26.057 1.00 90.69 112 GLU A C 1
ATOM 840 O O . GLU A 1 112 ? -90.645 17.388 -26.073 1.00 90.69 112 GLU A O 1
ATOM 845 N N . THR A 1 113 ? -92.174 15.813 -26.503 1.00 90.62 113 THR A N 1
ATOM 846 C CA . THR A 1 113 ? -91.199 14.794 -26.940 1.00 90.62 113 THR A CA 1
ATOM 847 C C . THR A 1 113 ? -90.290 15.309 -28.063 1.00 90.62 113 THR A C 1
ATOM 849 O O . THR A 1 113 ? -89.098 15.005 -28.083 1.00 90.62 113 THR A O 1
ATOM 852 N N . ALA A 1 114 ? -90.816 16.087 -29.016 1.00 91.81 114 ALA A N 1
ATOM 853 C CA . ALA A 1 114 ? -90.019 16.667 -30.096 1.00 91.81 114 ALA A CA 1
ATOM 854 C C . ALA A 1 114 ? -89.072 17.773 -29.599 1.00 91.81 114 ALA A C 1
ATOM 856 O O . ALA A 1 114 ? -87.935 17.844 -30.067 1.00 91.81 114 ALA A O 1
ATOM 857 N N . ALA A 1 115 ? -89.507 18.597 -28.641 1.00 90.75 115 ALA A N 1
ATOM 858 C CA . ALA A 1 115 ? -88.666 19.595 -27.988 1.00 90.75 115 ALA A CA 1
ATOM 859 C C . ALA A 1 115 ? -87.544 18.930 -27.172 1.00 90.75 115 ALA A C 1
ATOM 861 O O . ALA A 1 115 ? -86.380 19.271 -27.370 1.00 90.75 115 ALA A O 1
ATOM 862 N N . ASP A 1 116 ? -87.864 17.916 -26.364 1.00 90.06 116 ASP A N 1
ATOM 863 C CA . ASP A 1 116 ? -86.896 17.136 -25.581 1.00 90.06 116 ASP A CA 1
ATOM 864 C C . ASP A 1 116 ? -85.894 16.399 -26.481 1.00 90.06 116 ASP A C 1
ATOM 866 O O . ASP A 1 116 ? -84.689 16.394 -26.216 1.00 90.06 116 ASP A O 1
ATOM 870 N N . THR A 1 117 ? -86.365 15.826 -27.595 1.00 91.81 117 THR A N 1
ATOM 871 C CA . THR A 1 117 ? -85.504 15.183 -28.603 1.00 91.81 117 THR A CA 1
ATOM 872 C C . THR A 1 117 ? -84.586 16.206 -29.276 1.00 91.81 117 THR A C 1
ATOM 874 O O . THR A 1 117 ? -83.407 15.929 -29.489 1.00 91.81 117 THR A O 1
ATOM 877 N N . SER A 1 118 ? -85.093 17.404 -29.587 1.00 93.44 118 SER A N 1
ATOM 878 C CA . SER A 1 118 ? -84.290 18.481 -30.176 1.00 93.44 118 SER A CA 1
ATOM 879 C C . SER A 1 118 ? -83.269 19.053 -29.189 1.00 93.44 118 SER A C 1
ATOM 881 O O . SER A 1 118 ? -82.151 19.353 -29.602 1.00 93.44 118 SER A O 1
ATOM 883 N N . GLY A 1 119 ? -83.622 19.183 -27.907 1.00 92.19 119 GLY A N 1
ATOM 884 C CA . GLY A 1 119 ? -82.706 19.582 -26.835 1.00 92.19 119 GLY A CA 1
ATOM 885 C C . GLY A 1 119 ? -81.595 18.551 -26.653 1.00 92.19 119 GLY A C 1
ATOM 886 O O . GLY A 1 119 ? -80.423 18.875 -26.814 1.00 92.19 119 GLY A O 1
ATOM 887 N N . SER A 1 120 ? -81.968 17.279 -26.491 1.00 92.69 120 SER A N 1
ATOM 888 C CA . SER A 1 120 ? -81.029 16.150 -26.410 1.00 92.69 120 SER A CA 1
ATOM 889 C C . SER A 1 120 ? -80.109 16.058 -27.637 1.00 92.69 120 SER A C 1
ATOM 891 O O . SER A 1 120 ? -78.929 15.721 -27.520 1.00 92.69 120 SER A O 1
ATOM 893 N N . GLY A 1 121 ? -80.627 16.378 -28.829 1.00 94.69 121 GLY A N 1
ATOM 894 C CA . GLY A 1 121 ? -79.854 16.465 -30.068 1.00 94.69 121 GLY A CA 1
ATOM 895 C C . GLY A 1 121 ? -78.859 17.630 -30.079 1.00 94.69 121 GLY A C 1
ATOM 896 O O . GLY A 1 121 ? -77.716 17.445 -30.499 1.00 94.69 121 GLY A O 1
ATOM 897 N N . ALA A 1 122 ? -79.254 18.804 -29.579 1.00 93.44 122 ALA A N 1
ATOM 898 C CA . ALA A 1 122 ? -78.372 19.960 -29.430 1.00 93.44 122 ALA A CA 1
ATOM 899 C C . ALA A 1 122 ? -77.260 19.704 -28.398 1.00 93.44 122 ALA A C 1
ATOM 901 O O . ALA A 1 122 ? -76.095 19.975 -28.688 1.00 93.44 122 ALA A O 1
ATOM 902 N N . ASP A 1 123 ? -77.587 19.100 -27.253 1.00 93.38 123 ASP A N 1
ATOM 903 C CA . ASP A 1 123 ? -76.613 18.705 -26.228 1.00 93.38 123 ASP A CA 1
ATOM 904 C C . ASP A 1 123 ? -75.626 17.657 -26.766 1.00 93.38 123 ASP A C 1
ATOM 906 O O . ASP A 1 123 ? -74.413 17.778 -26.584 1.00 93.38 123 ASP A O 1
ATOM 910 N N . SER A 1 124 ? -76.120 16.667 -27.518 1.00 94.06 124 SER A N 1
ATOM 911 C CA . SER A 1 124 ? -75.284 15.655 -28.183 1.00 94.06 124 SER A CA 1
ATOM 912 C C . SER A 1 124 ? -74.353 16.267 -29.236 1.00 94.06 124 SER A C 1
ATOM 914 O O . SER A 1 124 ? -73.193 15.863 -29.356 1.00 94.06 124 SER A O 1
ATOM 916 N N . ALA A 1 125 ? -74.826 17.267 -29.987 1.00 94.19 125 ALA A N 1
ATOM 917 C CA . ALA A 1 125 ? -74.012 18.009 -30.944 1.00 94.19 125 ALA A CA 1
ATOM 918 C C . ALA A 1 125 ? -72.953 18.878 -30.240 1.00 94.19 125 ALA A C 1
ATOM 920 O O . ALA A 1 125 ? -71.796 18.887 -30.664 1.00 94.19 125 ALA A O 1
ATOM 921 N N . ALA A 1 126 ? -73.305 19.542 -29.135 1.00 94.94 126 ALA A N 1
ATOM 922 C CA . ALA A 1 126 ? -72.375 20.327 -28.324 1.00 94.94 126 ALA A CA 1
ATOM 923 C C . ALA A 1 126 ? -71.285 19.446 -27.687 1.00 94.94 126 ALA A C 1
ATOM 925 O O . ALA A 1 126 ? -70.100 19.778 -27.764 1.00 94.94 126 ALA A O 1
ATOM 926 N N . ALA A 1 127 ? -71.656 18.283 -27.142 1.00 95.00 127 ALA A N 1
ATOM 927 C CA . ALA A 1 127 ? -70.713 17.288 -26.634 1.00 95.00 127 ALA A CA 1
ATOM 928 C C . ALA A 1 127 ? -69.780 16.766 -27.743 1.00 95.00 127 ALA A C 1
ATOM 930 O O . ALA A 1 127 ? -68.565 16.699 -27.553 1.00 95.00 127 ALA A O 1
ATOM 931 N N . SER A 1 128 ? -70.324 16.474 -28.929 1.00 95.69 128 SER A N 1
ATOM 932 C CA . SER A 1 128 ? -69.538 16.036 -30.092 1.00 95.69 128 SER A CA 1
ATOM 933 C C . SER A 1 128 ? -68.550 17.111 -30.563 1.00 95.69 128 SER A C 1
ATOM 935 O O . SER A 1 128 ? -67.396 16.803 -30.859 1.00 95.69 128 SER A O 1
ATOM 937 N N . ALA A 1 129 ? -68.963 18.383 -30.577 1.00 96.00 129 ALA A N 1
ATOM 938 C CA . ALA A 1 129 ? -68.095 19.512 -30.906 1.00 96.00 129 ALA A CA 1
ATOM 939 C C . ALA A 1 129 ? -66.979 19.712 -29.864 1.00 96.00 129 ALA A C 1
ATOM 941 O O . ALA A 1 129 ? -65.831 19.959 -30.235 1.00 96.00 129 ALA A O 1
ATOM 942 N N . ALA A 1 130 ? -67.280 19.543 -28.572 1.00 95.69 130 ALA A N 1
ATOM 943 C CA . ALA A 1 130 ? -66.279 19.595 -27.507 1.00 95.69 130 ALA A CA 1
ATOM 944 C C . ALA A 1 130 ? -65.234 18.472 -27.644 1.00 95.69 130 ALA A C 1
ATOM 946 O O . ALA A 1 130 ? -64.034 18.732 -27.549 1.00 95.69 130 ALA A O 1
ATOM 947 N N . VAL A 1 131 ? -65.670 17.243 -27.941 1.00 96.44 131 VAL A N 1
ATOM 948 C CA . VAL A 1 131 ? -64.783 16.095 -28.208 1.00 96.44 131 VAL A CA 1
ATOM 949 C C . VAL A 1 131 ? -63.929 16.324 -29.463 1.00 96.44 131 VAL A C 1
ATOM 951 O O . VAL A 1 131 ? -62.721 16.093 -29.433 1.00 96.44 131 VAL A O 1
ATOM 954 N N . ALA A 1 132 ? -64.503 16.858 -30.545 1.00 95.38 132 ALA A N 1
ATOM 955 C CA . ALA A 1 132 ? -63.744 17.232 -31.741 1.00 95.38 132 ALA A CA 1
ATOM 956 C C . ALA A 1 132 ? -62.679 18.310 -31.444 1.00 95.38 132 ALA A C 1
ATOM 958 O O . ALA A 1 132 ? -61.553 18.215 -31.934 1.00 95.38 132 ALA A O 1
ATOM 959 N N . GLY A 1 133 ? -62.996 19.290 -30.589 1.00 96.69 133 GLY A N 1
ATOM 960 C CA . GLY A 1 133 ? -62.039 20.287 -30.102 1.00 96.69 133 GLY A CA 1
ATOM 961 C C . GLY A 1 133 ? -60.886 19.676 -29.297 1.00 96.69 133 GLY A C 1
ATOM 962 O O . GLY A 1 133 ? -59.728 20.036 -29.512 1.00 96.69 133 GLY A O 1
ATOM 963 N N . GLN A 1 134 ? -61.173 18.699 -28.429 1.00 96.12 134 GLN A N 1
ATOM 964 C CA . GLN A 1 134 ? -60.139 17.951 -27.700 1.00 96.12 134 GLN A CA 1
ATOM 965 C C . GLN A 1 134 ? -59.222 17.172 -28.654 1.00 96.12 134 GLN A C 1
ATOM 967 O O . GLN A 1 134 ? -58.001 17.236 -28.510 1.00 96.12 134 GLN A O 1
ATOM 972 N N . TYR A 1 135 ? -59.777 16.498 -29.669 1.00 96.12 135 TYR A N 1
ATOM 973 C CA . TYR A 1 135 ? -58.973 15.809 -30.683 1.00 96.12 135 TYR A CA 1
ATOM 974 C C . TYR A 1 135 ? -58.113 16.768 -31.519 1.00 96.12 135 TYR A C 1
ATOM 976 O O . TYR A 1 135 ? -56.975 16.428 -31.841 1.00 96.12 135 TYR A O 1
ATOM 984 N N . ALA A 1 136 ? -58.600 17.973 -31.830 1.00 96.44 136 ALA A N 1
ATOM 985 C CA . ALA A 1 136 ? -57.821 18.980 -32.549 1.00 96.44 136 ALA A CA 1
ATOM 986 C C . ALA A 1 136 ? -56.602 19.467 -31.739 1.00 96.44 136 ALA A C 1
ATOM 988 O O . ALA A 1 136 ? -55.488 19.519 -32.270 1.00 96.44 136 ALA A O 1
ATOM 989 N N . GLU A 1 137 ? -56.765 19.762 -30.444 1.00 95.69 137 GLU A N 1
ATOM 990 C CA . GLU A 1 137 ? -55.632 20.138 -29.583 1.00 95.69 137 GLU A CA 1
ATOM 991 C C . GLU A 1 137 ? -54.692 18.950 -29.293 1.00 95.69 137 GLU A C 1
ATOM 993 O O . GLU A 1 137 ? -53.472 19.139 -29.226 1.00 95.69 137 GLU A O 1
ATOM 998 N N . ALA A 1 138 ? -55.205 17.716 -29.217 1.00 96.25 138 ALA A N 1
ATOM 999 C CA . ALA A 1 138 ? -54.377 16.510 -29.135 1.00 96.25 138 ALA A CA 1
ATOM 1000 C C . ALA A 1 138 ? -53.523 16.317 -30.402 1.00 96.25 138 ALA A C 1
ATOM 1002 O O . ALA A 1 138 ? -52.308 16.144 -30.306 1.00 96.25 138 ALA A O 1
ATOM 1003 N N . ALA A 1 139 ? -54.113 16.442 -31.596 1.00 96.50 139 ALA A N 1
ATOM 1004 C CA . ALA A 1 139 ? -53.398 16.354 -32.870 1.00 96.50 139 ALA A CA 1
ATOM 1005 C C . ALA A 1 139 ? -52.314 17.439 -33.004 1.00 96.50 139 ALA A C 1
ATOM 1007 O O . ALA A 1 139 ? -51.182 17.151 -33.391 1.00 96.50 139 ALA A O 1
ATOM 1008 N N . LYS A 1 140 ? -52.619 18.678 -32.606 1.00 96.88 140 LYS A N 1
ATOM 1009 C CA . LYS A 1 140 ? -51.663 19.797 -32.549 1.00 96.88 140 LYS A CA 1
ATOM 1010 C C . LYS A 1 140 ? -50.530 19.552 -31.545 1.00 96.88 140 LYS A C 1
ATOM 1012 O O . LYS A 1 140 ? -49.391 19.946 -31.796 1.00 96.88 140 LYS A O 1
ATOM 1017 N N . THR A 1 141 ? -50.817 18.886 -30.427 1.00 96.19 141 THR A N 1
ATOM 1018 C CA . THR A 1 141 ? -49.806 18.467 -29.444 1.00 96.19 141 THR A CA 1
ATOM 1019 C C . THR A 1 141 ? -48.903 17.374 -30.014 1.00 96.19 141 THR A C 1
ATOM 1021 O O . THR A 1 141 ? -47.682 17.502 -29.941 1.00 96.19 141 THR A O 1
ATOM 1024 N N . HIS A 1 142 ? -49.469 16.358 -30.668 1.00 96.38 142 HIS A N 1
ATOM 1025 C CA . HIS A 1 142 ? -48.695 15.312 -31.336 1.00 96.38 142 HIS A CA 1
ATOM 1026 C C . HIS A 1 142 ? -47.847 15.849 -32.496 1.00 96.38 142 HIS A C 1
ATOM 1028 O O . HIS A 1 142 ? -46.695 15.450 -32.631 1.00 96.38 142 HIS A O 1
ATOM 1034 N N . ALA A 1 143 ? -48.347 16.811 -33.277 1.00 96.94 143 ALA A N 1
ATOM 1035 C CA . ALA A 1 143 ? -47.564 17.469 -34.325 1.00 96.94 143 ALA A CA 1
ATOM 1036 C C . ALA A 1 143 ? -46.327 18.196 -33.758 1.00 96.94 143 ALA A C 1
ATOM 1038 O O . ALA A 1 143 ? -45.234 18.078 -34.308 1.00 96.94 143 ALA A O 1
ATOM 1039 N N . LYS A 1 144 ? -46.465 18.886 -32.614 1.00 96.69 144 LYS A N 1
ATOM 1040 C CA . LYS A 1 144 ? -45.322 19.489 -31.903 1.00 96.69 144 LYS A CA 1
ATOM 1041 C C . LYS A 1 144 ? -44.338 18.438 -31.380 1.00 96.69 144 LYS A C 1
ATOM 1043 O O . LYS A 1 144 ? -43.134 18.638 -31.485 1.00 96.69 144 LYS A O 1
ATOM 1048 N N . GLN A 1 145 ? -44.837 17.330 -30.828 1.00 96.12 145 GLN A N 1
ATOM 1049 C CA . GLN A 1 145 ? -44.001 16.221 -30.352 1.00 96.12 145 GLN A CA 1
ATOM 1050 C C . GLN A 1 145 ? -43.227 15.557 -31.500 1.00 96.12 145 GLN A C 1
ATOM 1052 O O . GLN A 1 145 ? -42.051 15.241 -31.333 1.00 96.12 145 GLN A O 1
ATOM 1057 N N . ALA A 1 146 ? -43.851 15.391 -32.670 1.00 96.38 146 ALA A N 1
ATOM 1058 C CA . ALA A 1 146 ? -43.206 14.864 -33.868 1.00 96.38 146 ALA A CA 1
ATOM 1059 C C . ALA A 1 146 ? -42.088 15.797 -34.363 1.00 96.38 146 ALA A C 1
ATOM 1061 O O . ALA A 1 146 ? -40.965 15.336 -34.538 1.00 96.38 146 ALA A O 1
ATOM 1062 N N . ALA A 1 147 ? -42.352 17.104 -34.477 1.00 95.75 147 ALA A N 1
ATOM 1063 C CA . ALA A 1 147 ? -41.339 18.088 -34.871 1.00 95.75 147 ALA A CA 1
ATOM 1064 C C . ALA A 1 147 ? -40.146 18.132 -33.893 1.00 95.75 147 ALA A C 1
ATOM 1066 O O . ALA A 1 147 ? -38.995 18.112 -34.319 1.00 95.75 147 ALA A O 1
ATOM 1067 N N . ALA A 1 148 ? -40.402 18.100 -32.580 1.00 94.75 148 ALA A N 1
ATOM 1068 C CA . ALA A 1 148 ? -39.340 18.018 -31.572 1.00 94.75 148 ALA A CA 1
ATOM 1069 C C . ALA A 1 148 ? -38.547 16.695 -31.644 1.00 94.75 148 ALA A C 1
ATOM 1071 O O . ALA A 1 148 ? -37.350 16.668 -31.361 1.00 94.75 148 ALA A O 1
ATOM 1072 N N . SER A 1 149 ? -39.195 15.595 -32.042 1.00 95.69 149 SER A N 1
ATOM 1073 C CA . SER A 1 149 ? -38.532 14.298 -32.248 1.00 95.69 149 SER A CA 1
ATOM 1074 C C . SER A 1 149 ? -37.660 14.290 -33.509 1.00 95.69 149 SER A C 1
ATOM 1076 O O . SER A 1 149 ? -36.594 13.680 -33.507 1.00 95.69 149 SER A O 1
ATOM 1078 N N . GLU A 1 150 ? -38.081 14.987 -34.568 1.00 95.94 150 GLU A N 1
ATOM 1079 C CA . GLU A 1 150 ? -37.303 15.190 -35.796 1.00 95.94 150 GLU A CA 1
ATOM 1080 C C . GLU A 1 150 ? -36.060 16.059 -35.536 1.00 95.94 150 GLU A C 1
ATOM 1082 O O . GLU A 1 150 ? -34.954 15.685 -35.928 1.00 95.94 150 GLU A O 1
ATOM 1087 N N . GLU A 1 151 ? -36.206 17.158 -34.789 1.00 94.94 151 GLU A N 1
ATOM 1088 C CA . GLU A 1 151 ? -35.083 17.999 -34.352 1.00 94.94 151 GLU A CA 1
ATOM 1089 C C . GLU A 1 151 ? -34.083 17.205 -33.491 1.00 94.94 151 GLU A C 1
ATOM 1091 O O . GLU A 1 151 ? -32.875 17.235 -33.745 1.00 94.94 151 GLU A O 1
ATOM 1096 N N . ALA A 1 152 ? -34.578 16.413 -32.531 1.00 94.75 152 ALA A N 1
ATOM 1097 C CA . ALA A 1 152 ? -33.742 15.526 -31.724 1.00 94.75 152 ALA A CA 1
ATOM 1098 C C . ALA A 1 152 ? -33.009 14.476 -32.581 1.00 94.75 152 ALA A C 1
ATOM 1100 O O . ALA A 1 152 ? -31.813 14.254 -32.385 1.00 94.75 152 ALA A O 1
ATOM 1101 N N . ALA A 1 153 ? -33.681 13.868 -33.566 1.00 95.12 153 ALA A N 1
ATOM 1102 C CA . ALA A 1 153 ? -33.059 12.936 -34.509 1.00 95.12 153 ALA A CA 1
ATOM 1103 C C . ALA A 1 153 ? -31.951 13.605 -35.345 1.00 95.12 153 ALA A C 1
ATOM 1105 O O . ALA A 1 153 ? -30.887 13.012 -35.535 1.00 95.12 153 ALA A O 1
ATOM 1106 N N . GLY A 1 154 ? -32.153 14.857 -35.772 1.00 95.31 154 GLY A N 1
ATOM 1107 C CA . GLY A 1 154 ? -31.121 15.677 -36.411 1.00 95.31 154 GLY A CA 1
ATOM 1108 C C . GLY A 1 154 ? -29.905 15.906 -35.505 1.00 95.31 154 GLY A C 1
ATOM 1109 O O . GLY A 1 154 ? -28.767 15.704 -35.934 1.00 95.31 154 GLY A O 1
ATOM 1110 N N . GLY A 1 155 ? -30.135 16.236 -34.230 1.00 95.06 155 GLY A N 1
ATOM 1111 C CA . GLY A 1 155 ? -29.079 16.365 -33.220 1.00 95.06 155 GLY A CA 1
ATOM 1112 C C . GLY A 1 155 ? -28.297 15.064 -32.994 1.00 95.06 155 GLY A C 1
ATOM 1113 O O . GLY A 1 155 ? -27.066 15.079 -32.966 1.00 95.06 155 GLY A O 1
ATOM 1114 N N . TYR A 1 156 ? -28.981 13.917 -32.916 1.00 94.50 156 TYR A N 1
ATOM 1115 C CA . TYR A 1 156 ? -28.324 12.609 -32.808 1.00 94.50 156 TYR A CA 1
ATOM 1116 C C . TYR A 1 156 ? -27.500 12.259 -34.056 1.00 94.50 156 TYR A C 1
ATOM 1118 O O . TYR A 1 156 ? -26.393 11.736 -33.921 1.00 94.50 156 TYR A O 1
ATOM 1126 N N . ALA A 1 157 ? -27.977 12.589 -35.260 1.00 94.62 157 ALA A N 1
ATOM 1127 C CA . ALA A 1 157 ? -27.220 12.386 -36.496 1.00 94.62 157 ALA A CA 1
ATOM 1128 C C . ALA A 1 157 ? -25.936 13.239 -36.535 1.00 94.62 157 ALA A C 1
ATOM 1130 O O . ALA A 1 157 ? -24.871 12.740 -36.906 1.00 94.62 157 ALA A O 1
ATOM 1131 N N . GLN A 1 158 ? -26.001 14.497 -36.083 1.00 95.06 158 GLN A N 1
ATOM 1132 C CA . GLN A 1 158 ? -24.825 15.365 -35.943 1.00 95.06 158 GLN A CA 1
ATOM 1133 C C . GLN A 1 158 ? -23.839 14.829 -34.895 1.00 95.06 158 GLN A C 1
ATOM 1135 O O . GLN A 1 158 ? -22.637 14.766 -35.158 1.00 95.06 158 GLN A O 1
ATOM 1140 N N . ALA A 1 159 ? -24.331 14.376 -33.737 1.00 93.38 159 ALA A N 1
ATOM 1141 C CA . ALA A 1 159 ? -23.499 13.766 -32.702 1.00 93.38 159 ALA A CA 1
ATOM 1142 C C . ALA A 1 159 ? -22.811 12.479 -33.198 1.00 93.38 159 ALA A C 1
ATOM 1144 O O . ALA A 1 159 ? -21.630 12.260 -32.913 1.00 93.38 159 ALA A O 1
ATOM 1145 N N . ALA A 1 160 ? -23.498 11.660 -34.000 1.00 93.62 160 ALA A N 1
ATOM 1146 C CA . ALA A 1 160 ? -22.920 10.471 -34.622 1.00 93.62 160 ALA A CA 1
ATOM 1147 C C . ALA A 1 160 ? -21.830 10.826 -35.651 1.00 93.62 160 ALA A C 1
ATOM 1149 O O . ALA A 1 160 ? -20.763 10.213 -35.643 1.00 93.62 160 ALA A O 1
ATOM 1150 N N . ALA A 1 161 ? -22.042 11.855 -36.479 1.00 94.31 161 ALA A N 1
ATOM 1151 C CA . ALA A 1 161 ? -21.039 12.340 -37.431 1.00 94.31 161 ALA A CA 1
ATOM 1152 C C . ALA A 1 161 ? -19.790 12.921 -36.733 1.00 94.31 161 ALA A C 1
ATOM 1154 O O . ALA A 1 161 ? -18.657 12.638 -37.135 1.00 94.31 161 ALA A O 1
ATOM 1155 N N . GLY A 1 162 ? -19.980 13.674 -35.643 1.00 94.75 162 GLY A N 1
ATOM 1156 C CA . GLY A 1 162 ? -18.889 14.145 -34.785 1.00 94.75 162 GLY A CA 1
ATOM 1157 C C . GLY A 1 162 ? -18.118 12.990 -34.136 1.00 94.75 162 GLY A C 1
ATOM 1158 O O . GLY A 1 162 ? -16.889 12.976 -34.165 1.00 94.75 162 GLY A O 1
ATOM 1159 N N . SER A 1 163 ? -18.829 11.972 -33.642 1.00 94.56 163 SER A N 1
ATOM 1160 C CA . SER A 1 163 ? -18.226 10.762 -33.057 1.00 94.56 163 SER A CA 1
ATOM 1161 C C . SER A 1 163 ? -17.413 9.962 -34.080 1.00 94.56 163 SER A C 1
ATOM 1163 O O . SER A 1 163 ? -16.300 9.534 -33.782 1.00 94.56 163 SER A O 1
ATOM 1165 N N . ALA A 1 164 ? -17.924 9.806 -35.306 1.00 93.75 164 ALA A N 1
ATOM 1166 C CA . ALA A 1 164 ? -17.208 9.147 -36.398 1.00 93.75 164 ALA A CA 1
ATOM 1167 C C . ALA A 1 164 ? -15.934 9.913 -36.801 1.00 93.75 164 ALA A C 1
ATOM 1169 O O . ALA A 1 164 ? -14.886 9.306 -37.023 1.00 93.75 164 ALA A O 1
ATOM 1170 N N . SER A 1 165 ? -16.003 11.247 -36.830 1.00 93.25 165 SER A N 1
ATOM 1171 C CA . SER A 1 165 ? -14.848 12.111 -37.108 1.00 93.25 165 SER A CA 1
ATOM 1172 C C . SER A 1 165 ? -13.779 11.993 -36.015 1.00 93.25 165 SER A C 1
ATOM 1174 O O . SER A 1 165 ? -12.602 11.819 -36.320 1.00 93.25 165 SER A O 1
ATOM 1176 N N . ALA A 1 166 ? -14.186 12.008 -34.740 1.00 89.25 166 ALA A N 1
ATOM 1177 C CA . ALA A 1 166 ? -13.287 11.813 -33.604 1.00 89.25 166 ALA A CA 1
ATOM 1178 C C . ALA A 1 166 ? -12.615 10.428 -33.627 1.00 89.25 166 ALA A C 1
ATOM 1180 O O . ALA A 1 166 ? -11.404 10.339 -33.443 1.00 89.25 166 ALA A O 1
ATOM 1181 N N . ALA A 1 167 ? -13.368 9.365 -33.933 1.00 90.19 167 ALA A N 1
ATOM 1182 C CA . ALA A 1 167 ? -12.818 8.020 -34.101 1.00 90.19 167 ALA A CA 1
ATOM 1183 C C . ALA A 1 167 ? -11.786 7.947 -35.243 1.00 90.19 167 ALA A C 1
ATOM 1185 O O . ALA A 1 167 ? -10.754 7.294 -35.090 1.00 90.19 167 ALA A O 1
ATOM 1186 N N . GLY A 1 168 ? -12.018 8.660 -36.353 1.00 92.31 168 GLY A N 1
ATOM 1187 C CA . GLY A 1 168 ? -11.048 8.810 -37.442 1.00 92.31 168 GLY A CA 1
ATOM 1188 C C . GLY A 1 168 ? -9.747 9.485 -36.992 1.00 92.31 168 GLY A C 1
ATOM 1189 O O . GLY A 1 168 ? -8.663 8.964 -37.257 1.00 92.31 168 GLY A O 1
ATOM 1190 N N . SER A 1 169 ? -9.842 10.587 -36.242 1.00 91.06 169 SER A N 1
ATOM 1191 C CA . SER A 1 169 ? -8.673 11.262 -35.657 1.00 91.06 169 SER A CA 1
ATOM 1192 C C . SER A 1 169 ? -7.913 10.362 -34.678 1.00 91.06 169 SER A C 1
ATOM 1194 O O . SER A 1 169 ? -6.691 10.267 -34.762 1.00 91.06 169 SER A O 1
ATOM 1196 N N . SER A 1 170 ? -8.611 9.643 -33.793 1.00 90.69 170 SER A N 1
ATOM 1197 C CA . SER A 1 170 ? -7.975 8.700 -32.864 1.00 90.69 170 SER A CA 1
ATOM 1198 C C . SER A 1 170 ? -7.307 7.523 -33.582 1.00 90.69 170 SER A C 1
ATOM 1200 O O . SER A 1 170 ? -6.238 7.086 -33.161 1.00 90.69 170 SER A O 1
ATOM 1202 N N . ALA A 1 171 ? -7.880 7.032 -34.686 1.00 88.62 171 ALA A N 1
ATOM 1203 C CA . ALA A 1 171 ? -7.252 6.004 -35.514 1.00 88.62 171 ALA A CA 1
ATOM 1204 C C . ALA A 1 171 ? -5.962 6.511 -36.188 1.00 88.62 171 ALA A C 1
ATOM 1206 O O . ALA A 1 171 ? -4.964 5.790 -36.208 1.00 88.62 171 ALA A O 1
ATOM 1207 N N . ALA A 1 172 ? -5.946 7.759 -36.673 1.00 87.75 172 ALA A N 1
ATOM 1208 C CA . ALA A 1 172 ? -4.740 8.390 -37.213 1.00 87.75 172 ALA A CA 1
ATOM 1209 C C . ALA A 1 172 ? -3.652 8.554 -36.133 1.00 87.75 172 ALA A C 1
ATOM 1211 O O . ALA A 1 172 ? -2.522 8.112 -36.329 1.00 87.75 172 ALA A O 1
ATOM 1212 N N . GLN A 1 173 ? -4.010 9.074 -34.953 1.00 87.62 173 GLN A N 1
ATOM 1213 C CA . GLN A 1 173 ? -3.093 9.205 -33.812 1.00 87.62 173 GLN A CA 1
ATOM 1214 C C . GLN A 1 173 ? -2.534 7.853 -33.342 1.00 87.62 173 GLN A C 1
ATOM 1216 O O . GLN A 1 173 ? -1.365 7.761 -32.964 1.00 87.62 173 GLN A O 1
ATOM 1221 N N . ALA A 1 174 ? -3.337 6.785 -33.382 1.00 85.06 174 ALA A N 1
ATOM 1222 C CA . ALA A 1 174 ? -2.882 5.431 -33.073 1.00 85.06 174 ALA A CA 1
ATOM 1223 C C . ALA A 1 174 ? -1.888 4.899 -34.124 1.00 85.06 174 ALA A C 1
ATOM 1225 O O . ALA A 1 174 ? -0.896 4.270 -33.756 1.00 85.06 174 ALA A O 1
ATOM 1226 N N . ALA A 1 175 ? -2.105 5.183 -35.414 1.00 86.25 175 ALA A N 1
ATOM 1227 C CA . ALA A 1 175 ? -1.186 4.807 -36.491 1.00 86.25 175 ALA A CA 1
ATOM 1228 C C . ALA A 1 175 ? 0.151 5.573 -36.422 1.00 86.25 175 ALA A C 1
ATOM 1230 O O . ALA A 1 175 ? 1.217 4.972 -36.586 1.00 86.25 175 ALA A O 1
ATOM 1231 N N . GLU A 1 176 ? 0.115 6.870 -36.108 1.00 87.12 176 GLU A N 1
ATOM 1232 C CA . GLU A 1 176 ? 1.311 7.677 -35.827 1.00 87.12 176 GLU A CA 1
ATOM 1233 C C . GLU A 1 176 ? 2.063 7.139 -34.603 1.00 87.12 176 GLU A C 1
ATOM 1235 O O . GLU A 1 176 ? 3.264 6.883 -34.680 1.00 87.12 176 GLU A O 1
ATOM 1240 N N . SER A 1 177 ? 1.352 6.865 -33.504 1.00 87.38 177 SER A N 1
ATOM 1241 C CA . SER A 1 177 ? 1.936 6.310 -32.272 1.00 87.38 177 SER A CA 1
ATOM 1242 C C . SER A 1 177 ? 2.579 4.938 -32.498 1.00 87.38 177 SER A C 1
ATOM 1244 O O . SER A 1 177 ? 3.665 4.673 -31.990 1.00 87.38 177 SER A O 1
ATOM 1246 N N . HIS A 1 178 ? 1.947 4.072 -33.296 1.00 87.75 178 HIS A N 1
ATOM 1247 C CA . HIS A 1 178 ? 2.510 2.781 -33.692 1.00 87.75 178 HIS A CA 1
ATOM 1248 C C . HIS A 1 178 ? 3.785 2.952 -34.532 1.00 87.75 178 HIS A C 1
ATOM 1250 O O . HIS A 1 178 ? 4.774 2.262 -34.297 1.00 87.75 178 HIS A O 1
ATOM 1256 N N . THR A 1 179 ? 3.792 3.904 -35.469 1.00 87.44 179 THR A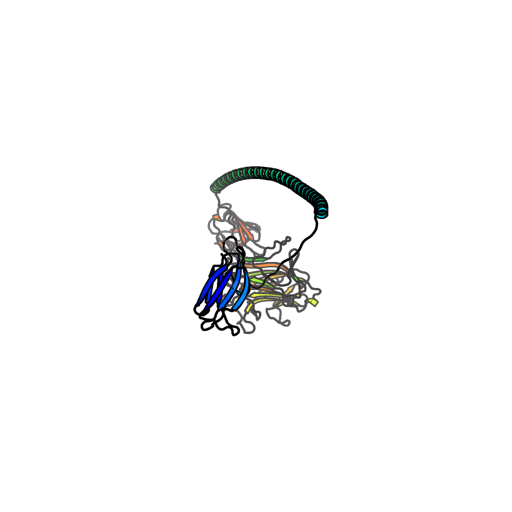 N 1
ATOM 1257 C CA . THR A 1 179 ? 4.969 4.213 -36.299 1.00 87.44 179 THR A CA 1
ATOM 1258 C C . THR A 1 179 ? 6.125 4.745 -35.444 1.00 87.44 179 THR A C 1
ATOM 1260 O O . THR A 1 179 ? 7.247 4.254 -35.561 1.00 87.44 179 THR A O 1
ATOM 1263 N N . GLY A 1 180 ? 5.850 5.671 -34.519 1.00 87.94 180 GLY A N 1
ATOM 1264 C CA . GLY A 1 180 ? 6.840 6.182 -33.566 1.00 87.94 180 GLY A CA 1
ATOM 1265 C C . GLY A 1 180 ? 7.374 5.098 -32.624 1.00 87.94 180 GLY A C 1
ATOM 1266 O O . GLY A 1 180 ? 8.575 5.029 -32.384 1.00 87.94 180 GLY A O 1
ATOM 1267 N N . ALA A 1 181 ? 6.516 4.187 -32.153 1.00 81.25 181 ALA A N 1
ATOM 1268 C CA . ALA A 1 181 ? 6.935 3.038 -31.351 1.00 81.25 181 ALA A CA 1
ATOM 1269 C C . ALA A 1 181 ? 7.822 2.055 -32.139 1.00 81.25 181 ALA A C 1
ATOM 1271 O O . ALA A 1 181 ? 8.769 1.506 -31.579 1.00 81.25 181 ALA A O 1
ATOM 1272 N N . GLN A 1 182 ? 7.562 1.850 -33.436 1.00 86.19 182 GLN A N 1
ATOM 1273 C CA . GLN A 1 182 ? 8.427 1.042 -34.304 1.00 86.19 182 GLN A CA 1
ATOM 1274 C C . GLN A 1 182 ? 9.789 1.704 -34.551 1.00 86.19 182 GLN A C 1
ATOM 1276 O O . GLN A 1 182 ? 10.807 1.016 -34.497 1.00 86.19 182 GLN A O 1
ATOM 1281 N N . GLN A 1 183 ? 9.823 3.023 -34.769 1.00 87.75 183 GLN A N 1
ATOM 1282 C CA . GLN A 1 183 ? 11.072 3.783 -34.896 1.00 87.75 183 GLN A CA 1
ATOM 1283 C C . GLN A 1 183 ? 11.890 3.718 -33.601 1.00 87.75 183 GLN A C 1
ATOM 1285 O O . GLN A 1 183 ? 13.040 3.291 -33.635 1.00 87.75 183 GLN A O 1
ATOM 1290 N N . ALA A 1 184 ? 11.271 4.005 -32.452 1.00 80.50 184 ALA A N 1
ATOM 1291 C CA . ALA A 1 184 ? 11.917 3.916 -31.144 1.00 80.50 184 ALA A CA 1
ATOM 1292 C C . ALA A 1 184 ? 12.408 2.492 -30.812 1.00 80.50 184 ALA A C 1
ATOM 1294 O O . ALA A 1 184 ? 13.449 2.334 -30.180 1.00 80.50 184 ALA A O 1
ATOM 1295 N N . LEU A 1 185 ? 11.700 1.443 -31.252 1.00 84.81 185 LEU A N 1
ATOM 1296 C CA . LEU A 1 185 ? 12.145 0.055 -31.094 1.00 84.81 185 LEU A CA 1
ATOM 1297 C C . LEU A 1 185 ? 13.390 -0.255 -31.937 1.00 84.81 185 LEU A C 1
ATOM 1299 O O . LEU A 1 185 ? 14.276 -0.966 -31.463 1.00 84.81 185 LEU A O 1
ATOM 1303 N N . GLU A 1 186 ? 13.471 0.243 -33.171 1.00 83.94 186 GLU A N 1
ATOM 1304 C CA . GLU A 1 186 ? 14.638 0.003 -34.027 1.00 83.94 186 GLU A CA 1
ATOM 1305 C C . GLU A 1 186 ? 15.838 0.867 -33.609 1.00 83.94 186 GLU A C 1
ATOM 1307 O O . GLU A 1 186 ? 16.959 0.364 -33.569 1.00 83.94 186 GLU A O 1
ATOM 1312 N N . GLU A 1 187 ? 15.611 2.106 -33.160 1.00 81.31 187 GLU A N 1
ATOM 1313 C CA . GLU A 1 187 ? 16.627 2.922 -32.482 1.00 81.31 187 GLU A CA 1
ATOM 1314 C C . GLU A 1 187 ? 17.137 2.230 -31.211 1.00 81.31 187 GLU A C 1
ATOM 1316 O O . GLU A 1 187 ? 18.344 2.074 -31.044 1.00 81.31 187 GLU A O 1
ATOM 1321 N N . ALA A 1 188 ? 16.248 1.717 -30.352 1.00 73.00 188 ALA A N 1
ATOM 1322 C CA . ALA A 1 188 ? 16.634 0.968 -29.155 1.00 73.00 188 ALA A CA 1
ATOM 1323 C C . ALA A 1 188 ? 17.404 -0.322 -29.486 1.00 73.00 188 ALA A C 1
ATOM 1325 O O . ALA A 1 188 ? 18.337 -0.681 -28.770 1.00 73.00 188 ALA A O 1
ATOM 1326 N N . ARG A 1 189 ? 17.068 -1.011 -30.585 1.00 78.00 189 ARG A N 1
ATOM 1327 C CA . ARG A 1 189 ? 17.829 -2.171 -31.083 1.00 78.00 189 ARG A CA 1
ATOM 1328 C C . ARG A 1 189 ? 19.199 -1.790 -31.620 1.00 78.00 189 ARG A C 1
ATOM 1330 O O . ARG A 1 189 ? 20.130 -2.572 -31.458 1.00 78.00 189 ARG A O 1
ATOM 1337 N N . GLN A 1 190 ? 19.327 -0.638 -32.271 1.00 75.25 190 GLN A N 1
ATOM 1338 C CA . GLN A 1 190 ? 20.613 -0.160 -32.761 1.00 75.25 190 GLN A CA 1
ATOM 1339 C C . GLN A 1 190 ? 21.497 0.299 -31.594 1.00 75.25 190 GLN A C 1
ATOM 1341 O O . GLN A 1 190 ? 22.627 -0.161 -31.482 1.00 75.25 190 GLN A O 1
ATOM 1346 N N . ILE A 1 191 ? 20.939 1.043 -30.634 1.00 69.69 191 ILE A N 1
ATOM 1347 C CA . ILE A 1 191 ? 21.591 1.368 -29.357 1.00 69.69 191 ILE A CA 1
ATOM 1348 C C . ILE A 1 191 ? 22.027 0.087 -28.629 1.00 69.69 191 ILE A C 1
ATOM 1350 O O . ILE A 1 191 ? 23.163 0.005 -28.183 1.00 69.69 191 ILE A O 1
ATOM 1354 N N . ALA A 1 192 ? 21.189 -0.953 -28.569 1.00 64.94 192 ALA A N 1
ATOM 1355 C CA . ALA A 1 192 ? 21.550 -2.230 -27.947 1.00 64.94 192 ALA A CA 1
ATOM 1356 C C . ALA A 1 192 ? 22.656 -3.011 -28.692 1.00 64.94 192 ALA A C 1
ATOM 1358 O O . ALA A 1 192 ? 23.323 -3.836 -28.072 1.00 64.94 192 ALA A O 1
ATOM 1359 N N . LYS A 1 193 ? 22.869 -2.768 -29.995 1.00 63.66 193 LYS A N 1
ATOM 1360 C CA . LYS A 1 193 ? 24.019 -3.303 -30.753 1.00 63.66 193 LYS A CA 1
ATOM 1361 C C . LYS A 1 193 ? 25.287 -2.469 -30.542 1.00 63.66 193 LYS A C 1
ATOM 1363 O O . LYS A 1 193 ? 26.376 -3.034 -30.526 1.00 63.66 193 LYS A O 1
ATOM 1368 N N . ASP A 1 194 ? 25.138 -1.156 -30.377 1.00 59.56 194 ASP A N 1
ATOM 1369 C CA . ASP A 1 194 ? 26.248 -0.207 -30.228 1.00 59.56 194 ASP A CA 1
ATOM 1370 C C . ASP A 1 194 ? 26.695 -0.033 -28.755 1.00 59.56 194 ASP A C 1
ATOM 1372 O O . ASP A 1 194 ? 27.785 0.473 -28.478 1.00 59.56 194 ASP A O 1
ATOM 1376 N N . MET A 1 195 ? 25.898 -0.502 -27.786 1.00 56.78 195 MET A N 1
ATOM 1377 C CA . MET A 1 195 ? 26.259 -0.594 -26.368 1.00 56.78 195 MET A CA 1
ATOM 1378 C C . MET A 1 195 ? 27.284 -1.712 -26.120 1.00 56.78 195 MET A C 1
ATOM 1380 O O . MET A 1 195 ? 26.949 -2.840 -25.771 1.00 56.78 195 MET A O 1
ATOM 1384 N N . VAL A 1 196 ? 28.569 -1.356 -26.199 1.00 61.94 196 VAL A N 1
ATOM 1385 C CA . VAL A 1 196 ? 29.721 -2.228 -25.871 1.00 61.94 196 VAL A CA 1
ATOM 1386 C C . VAL A 1 196 ? 29.789 -2.615 -24.372 1.00 61.94 196 VAL A C 1
ATOM 1388 O O . VAL A 1 196 ? 30.658 -3.386 -23.968 1.00 61.94 196 VAL A O 1
ATOM 1391 N N . LYS A 1 197 ? 28.875 -2.118 -23.526 1.00 55.84 197 LYS A N 1
ATOM 1392 C CA . LYS A 1 197 ? 28.768 -2.480 -22.103 1.00 55.84 197 LYS A CA 1
ATOM 1393 C C . LYS A 1 197 ? 27.303 -2.662 -21.681 1.00 55.84 197 LYS A C 1
ATOM 1395 O O . LYS A 1 197 ? 26.475 -1.852 -22.105 1.00 55.84 197 LYS A O 1
ATOM 1400 N N . PRO A 1 198 ? 26.970 -3.682 -20.863 1.00 58.06 198 PRO A N 1
ATOM 1401 C CA . PRO A 1 198 ? 25.624 -3.845 -20.314 1.00 58.06 198 PRO A CA 1
ATOM 1402 C C . PRO A 1 198 ? 25.201 -2.635 -19.458 1.00 58.06 198 PRO A C 1
ATOM 1404 O O . PRO A 1 198 ? 26.056 -1.889 -18.974 1.00 58.06 198 PRO A O 1
ATOM 1407 N N . PRO A 1 199 ? 23.887 -2.413 -19.262 1.00 63.19 199 PRO A N 1
ATOM 1408 C CA . PRO A 1 199 ? 23.404 -1.367 -18.367 1.00 63.19 199 PRO A CA 1
ATOM 1409 C C . PRO A 1 199 ? 23.879 -1.619 -16.922 1.00 63.19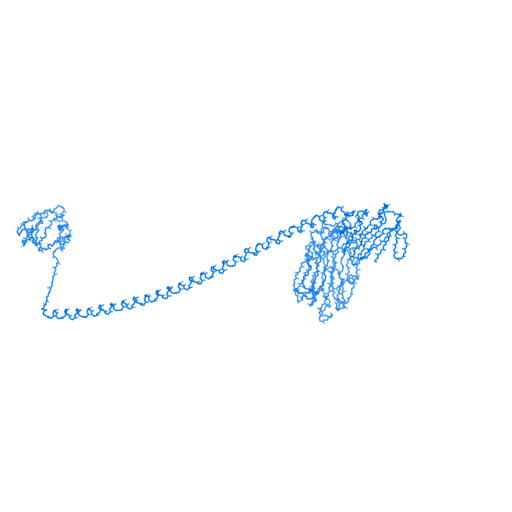 199 PRO A C 1
ATOM 1411 O O . PRO A 1 199 ? 23.915 -2.777 -16.501 1.00 63.19 199 PRO A O 1
ATOM 1414 N N . PRO A 1 200 ? 24.195 -0.567 -16.140 1.00 68.06 200 PRO A N 1
ATOM 1415 C CA . PRO A 1 200 ? 24.699 -0.726 -14.778 1.00 68.06 200 PRO A CA 1
ATOM 1416 C C . PRO A 1 200 ? 23.738 -1.509 -13.879 1.00 68.06 200 PRO A C 1
ATOM 1418 O O . PRO A 1 200 ? 22.562 -1.156 -13.754 1.00 68.06 200 PRO A O 1
ATOM 1421 N N . VAL A 1 201 ? 24.240 -2.557 -13.226 1.00 85.88 201 VAL A N 1
ATOM 1422 C CA . VAL A 1 201 ? 23.428 -3.414 -12.353 1.00 85.88 201 VAL A CA 1
ATOM 1423 C C . VAL A 1 201 ? 23.148 -2.708 -11.022 1.00 85.88 201 VAL A C 1
ATOM 1425 O O . VAL A 1 201 ? 24.042 -2.116 -10.415 1.00 85.88 201 VAL A O 1
ATOM 1428 N N . PHE A 1 202 ? 21.903 -2.774 -10.544 1.00 90.12 202 PHE A N 1
ATOM 1429 C CA . PHE A 1 202 ? 21.529 -2.302 -9.210 1.00 90.12 202 PHE A CA 1
ATOM 1430 C C . PHE A 1 202 ? 21.347 -3.493 -8.268 1.00 90.12 202 PHE A C 1
ATOM 1432 O O . PHE A 1 202 ? 20.384 -4.251 -8.380 1.00 90.12 202 PHE A O 1
ATOM 1439 N N . TYR A 1 203 ? 22.272 -3.638 -7.327 1.00 90.12 203 TYR A N 1
ATOM 1440 C CA . TYR A 1 203 ? 22.283 -4.697 -6.331 1.00 90.12 203 TYR A CA 1
ATOM 1441 C C . TYR A 1 203 ? 21.639 -4.225 -5.026 1.00 90.12 203 TYR A C 1
ATOM 1443 O O . TYR A 1 203 ? 22.002 -3.183 -4.474 1.00 90.12 203 TYR A O 1
ATOM 1451 N N . ARG A 1 204 ? 20.708 -5.027 -4.503 1.00 88.69 204 ARG A N 1
ATOM 1452 C CA . ARG A 1 204 ? 20.077 -4.849 -3.191 1.00 88.69 204 ARG A CA 1
ATOM 1453 C C . ARG A 1 204 ? 19.860 -6.231 -2.558 1.00 88.69 204 ARG A C 1
ATOM 1455 O O . ARG A 1 204 ? 19.333 -7.095 -3.255 1.00 88.69 204 ARG A O 1
ATOM 1462 N N . PRO A 1 205 ? 20.211 -6.435 -1.276 1.00 87.19 205 PRO A N 1
ATOM 1463 C CA . PRO A 1 205 ? 19.981 -7.702 -0.581 1.00 87.19 205 PRO A CA 1
ATOM 1464 C C . PRO A 1 205 ? 18.491 -8.037 -0.458 1.00 87.19 205 PRO A C 1
ATOM 1466 O O . PRO A 1 205 ? 17.653 -7.142 -0.300 1.00 87.19 205 PRO A O 1
ATOM 1469 N N . ALA A 1 206 ? 18.168 -9.331 -0.461 1.00 88.75 206 ALA A N 1
ATOM 1470 C CA . ALA A 1 206 ? 16.833 -9.809 -0.117 1.00 88.75 206 ALA A CA 1
ATOM 1471 C C . ALA A 1 206 ? 16.494 -9.535 1.366 1.00 88.75 206 ALA A C 1
ATOM 1473 O O . ALA A 1 206 ? 17.219 -9.939 2.277 1.00 88.75 206 ALA A O 1
ATOM 1474 N N . GLU A 1 207 ? 15.357 -8.882 1.615 1.00 90.00 207 GLU A N 1
ATOM 1475 C CA . GLU A 1 207 ? 14.868 -8.533 2.956 1.00 90.00 207 GLU A CA 1
ATOM 1476 C C . GLU A 1 207 ? 13.334 -8.620 3.031 1.00 90.00 207 GLU A C 1
ATOM 1478 O O . GLU A 1 207 ? 12.644 -8.219 2.091 1.00 90.00 207 GLU A O 1
ATOM 1483 N N . GLU A 1 208 ? 12.779 -9.083 4.158 1.00 92.25 208 GLU A N 1
ATOM 1484 C CA . GLU A 1 208 ? 11.420 -8.676 4.542 1.00 92.25 208 GLU A CA 1
ATOM 1485 C C . GLU A 1 208 ? 11.516 -7.316 5.238 1.00 92.25 208 GLU A C 1
ATOM 1487 O O . GLU A 1 208 ? 12.334 -7.142 6.145 1.00 92.25 208 GLU A O 1
ATOM 1492 N N . ARG A 1 209 ? 10.686 -6.343 4.839 1.00 90.56 209 ARG A N 1
ATOM 1493 C CA . ARG A 1 209 ? 10.713 -5.006 5.439 1.00 90.56 209 ARG A CA 1
ATOM 1494 C C . ARG A 1 209 ? 9.343 -4.348 5.526 1.00 90.56 209 ARG A C 1
ATOM 1496 O O . ARG A 1 209 ? 8.657 -4.148 4.524 1.00 90.56 209 ARG A O 1
ATOM 1503 N N . GLY A 1 210 ? 9.001 -3.923 6.734 1.00 91.06 210 GLY A N 1
ATOM 1504 C CA . GLY A 1 210 ? 7.833 -3.120 7.044 1.00 91.06 210 GLY A CA 1
ATOM 1505 C C . GLY A 1 210 ? 8.210 -1.695 7.382 1.00 91.06 210 GLY A C 1
ATOM 1506 O O . GLY A 1 210 ? 8.615 -1.442 8.511 1.00 91.06 210 GLY A O 1
ATOM 1507 N N . ILE A 1 211 ? 7.994 -0.750 6.470 1.00 89.44 211 ILE A N 1
ATOM 1508 C CA . ILE A 1 211 ? 8.078 0.682 6.787 1.00 89.44 211 ILE A CA 1
ATOM 1509 C C . ILE A 1 211 ? 6.661 1.234 6.944 1.00 89.44 211 ILE A C 1
ATOM 1511 O O . ILE A 1 211 ? 5.793 1.019 6.087 1.00 89.44 211 ILE A O 1
ATOM 1515 N N . TRP A 1 212 ? 6.448 1.972 8.030 1.00 89.62 212 TRP A N 1
ATOM 1516 C CA . TRP A 1 212 ? 5.344 2.900 8.183 1.00 89.62 212 TRP A CA 1
ATOM 1517 C C . TRP A 1 212 ? 5.864 4.308 8.483 1.00 89.62 212 TRP A C 1
ATOM 1519 O O . TRP A 1 212 ? 6.618 4.530 9.428 1.00 89.62 212 TRP A O 1
ATOM 1529 N N . GLN A 1 213 ? 5.439 5.260 7.657 1.00 84.81 213 GLN A N 1
ATOM 1530 C CA . GLN A 1 213 ? 5.728 6.684 7.801 1.00 84.81 213 GLN A CA 1
ATOM 1531 C C . GLN A 1 213 ? 4.617 7.472 7.102 1.00 84.81 213 GLN A C 1
ATOM 1533 O O . GLN A 1 213 ? 4.179 7.084 6.013 1.00 84.81 213 GLN A O 1
ATOM 1538 N N . LEU A 1 214 ? 4.161 8.574 7.700 1.00 77.62 214 LEU A N 1
ATOM 1539 C CA . LEU A 1 214 ? 3.237 9.508 7.050 1.00 77.62 214 LEU A CA 1
ATOM 1540 C C . LEU A 1 214 ? 4.004 10.508 6.180 1.00 77.62 214 LEU A C 1
ATOM 1542 O O . LEU A 1 214 ? 4.950 11.146 6.639 1.00 77.62 214 LEU A O 1
ATOM 1546 N N . SER A 1 215 ? 3.560 10.687 4.936 1.00 68.38 215 SER A N 1
ATOM 1547 C CA . SER A 1 215 ? 3.880 11.894 4.173 1.00 68.38 215 SER A CA 1
ATOM 1548 C C . SER A 1 215 ? 3.018 13.060 4.676 1.00 68.38 215 SER A C 1
ATOM 1550 O O . SER A 1 215 ? 1.961 12.847 5.275 1.00 68.38 215 SER A O 1
ATOM 1552 N N . TYR A 1 216 ? 3.430 14.297 4.388 1.00 58.78 216 TYR A N 1
ATOM 1553 C CA . TYR A 1 216 ? 2.639 15.493 4.715 1.00 58.78 216 TYR A CA 1
ATOM 1554 C C . TYR A 1 216 ? 1.238 15.471 4.065 1.00 58.78 216 TYR A C 1
ATOM 1556 O O . TYR A 1 216 ? 0.274 15.975 4.631 1.00 58.78 216 TYR A O 1
ATOM 1564 N N . GLU A 1 217 ? 1.122 14.824 2.903 1.00 56.56 217 GLU A N 1
ATOM 1565 C CA . GLU A 1 217 ? -0.116 14.656 2.129 1.00 56.56 217 GLU A CA 1
ATOM 1566 C C . GLU A 1 217 ? -0.970 13.456 2.594 1.00 56.56 217 GLU A C 1
ATOM 1568 O O . GLU A 1 217 ? -1.992 13.142 1.990 1.00 56.56 217 GLU A O 1
ATOM 1573 N N . GLY A 1 218 ? -0.558 12.739 3.647 1.00 52.97 218 GLY A N 1
ATOM 1574 C CA . GLY A 1 218 ? -1.275 11.573 4.180 1.00 52.97 218 GLY A CA 1
ATOM 1575 C C . GLY A 1 218 ? -1.112 10.276 3.371 1.00 52.97 218 GLY A C 1
ATOM 1576 O O . GLY A 1 218 ? -1.571 9.221 3.813 1.00 52.97 218 GLY A O 1
ATOM 1577 N N . THR A 1 219 ? -0.404 10.315 2.240 1.00 53.03 219 THR A N 1
ATOM 1578 C CA . THR A 1 219 ? -0.004 9.170 1.398 1.00 53.03 219 THR A CA 1
ATOM 1579 C C . THR A 1 219 ? 1.119 8.343 2.045 1.00 53.03 219 THR A C 1
ATOM 1581 O O . THR A 1 219 ? 2.206 8.159 1.498 1.00 53.03 219 THR A O 1
ATOM 1584 N N . GLY A 1 220 ? 0.877 7.853 3.262 1.00 56.88 220 GLY A N 1
ATOM 1585 C CA . GLY A 1 220 ? 1.864 7.082 4.013 1.00 56.88 220 GLY A CA 1
ATOM 1586 C C . GLY A 1 220 ? 2.169 5.722 3.380 1.00 56.88 220 GLY A C 1
ATOM 1587 O O . GLY A 1 220 ? 1.258 4.979 3.005 1.00 56.88 220 GLY A O 1
ATOM 1588 N N . ARG A 1 221 ? 3.453 5.345 3.334 1.00 62.28 221 ARG A N 1
ATOM 1589 C CA . ARG A 1 221 ? 3.833 3.945 3.090 1.00 62.28 221 ARG A CA 1
ATOM 1590 C C . ARG A 1 221 ? 3.348 3.129 4.289 1.00 62.28 221 ARG A C 1
ATOM 1592 O O . ARG A 1 221 ? 3.595 3.513 5.428 1.00 62.28 221 ARG A O 1
ATOM 1599 N N . LYS A 1 222 ? 2.627 2.034 4.046 1.00 62.81 222 LYS A N 1
ATOM 1600 C CA . LYS A 1 222 ? 2.128 1.130 5.092 1.00 62.81 222 LYS A CA 1
ATOM 1601 C C . LYS A 1 222 ? 2.241 -0.312 4.610 1.00 62.81 222 LYS A C 1
ATOM 1603 O O . LYS A 1 222 ? 1.289 -0.862 4.063 1.00 62.81 222 LYS A O 1
ATOM 1608 N N . VAL A 1 223 ? 3.407 -0.913 4.819 1.00 70.81 223 VAL A N 1
ATOM 1609 C CA . VAL A 1 223 ? 3.633 -2.339 4.541 1.00 70.81 223 VAL A CA 1
ATOM 1610 C C . VAL A 1 223 ? 3.427 -3.127 5.836 1.00 70.81 223 VAL A C 1
ATOM 1612 O O . VAL A 1 223 ? 4.116 -2.874 6.818 1.00 70.81 223 VAL A O 1
ATOM 1615 N N . ASN A 1 224 ? 2.447 -4.034 5.840 1.00 80.75 224 ASN A N 1
ATOM 1616 C CA . ASN A 1 224 ? 2.085 -5.017 6.883 1.00 80.75 224 ASN A CA 1
ATOM 1617 C C . ASN A 1 224 ? 1.731 -4.508 8.305 1.00 80.75 224 ASN A C 1
ATOM 1619 O O . ASN A 1 224 ? 1.061 -5.228 9.044 1.00 80.75 224 ASN A O 1
ATOM 1623 N N . TRP A 1 225 ? 2.072 -3.274 8.688 1.00 91.94 225 TRP A N 1
ATOM 1624 C CA . TRP A 1 225 ? 1.746 -2.698 10.002 1.00 91.94 225 TRP A CA 1
ATOM 1625 C C . TRP A 1 225 ? 0.231 -2.625 10.283 1.00 91.94 225 TRP A C 1
ATOM 1627 O O . TRP A 1 225 ? -0.537 -2.011 9.534 1.00 91.94 225 TRP A O 1
ATOM 1637 N N . GLN A 1 226 ? -0.206 -3.186 11.409 1.00 93.25 226 GLN A N 1
ATOM 1638 C CA . GLN A 1 226 ? -1.584 -3.156 11.913 1.00 93.25 226 GLN A CA 1
ATOM 1639 C C . GLN A 1 226 ? -1.684 -2.227 13.130 1.00 93.25 226 GLN A C 1
ATOM 1641 O O . GLN A 1 226 ? -0.726 -2.085 13.883 1.00 93.25 226 GLN A O 1
ATOM 1646 N N . PHE A 1 227 ? -2.839 -1.587 13.326 1.00 92.62 227 PHE A N 1
ATOM 1647 C CA . PHE A 1 227 ? -3.038 -0.579 14.371 1.00 92.62 227 PHE A CA 1
ATOM 1648 C C . PHE A 1 227 ? -4.455 -0.680 14.947 1.00 92.62 227 PHE A C 1
ATOM 1650 O O . PHE A 1 227 ? -5.415 -0.767 14.181 1.00 92.62 227 PHE A O 1
ATOM 1657 N N . THR A 1 228 ? -4.584 -0.606 16.270 1.00 93.38 228 THR A N 1
ATOM 1658 C CA . THR A 1 228 ? -5.853 -0.633 17.017 1.00 93.38 228 THR A CA 1
ATOM 1659 C C . THR A 1 228 ? -5.847 0.388 18.158 1.00 93.38 228 THR A C 1
ATOM 1661 O O . THR A 1 228 ? -4.778 0.759 18.641 1.00 93.38 228 THR A O 1
ATOM 1664 N N . GLY A 1 229 ? -7.029 0.822 18.604 1.00 92.12 229 GLY A N 1
ATOM 1665 C CA . GLY A 1 229 ? -7.207 1.877 19.613 1.00 92.12 229 GLY A CA 1
ATOM 1666 C C . GLY A 1 229 ? -7.597 3.229 19.001 1.00 92.12 229 GLY A C 1
ATOM 1667 O O . GLY A 1 229 ? -7.831 3.336 17.795 1.00 92.12 229 GLY A O 1
ATOM 1668 N N . ASN A 1 230 ? -7.679 4.270 19.835 1.00 92.19 230 ASN A N 1
ATOM 1669 C CA . ASN A 1 230 ? -8.136 5.618 19.466 1.00 92.19 230 ASN A CA 1
ATOM 1670 C C . ASN A 1 230 ? -7.060 6.398 18.679 1.00 92.19 230 ASN A C 1
ATOM 1672 O O . ASN A 1 230 ? -6.403 7.304 19.198 1.00 92.19 230 ASN A O 1
ATOM 1676 N N . ARG A 1 231 ? -6.844 5.976 17.426 1.00 91.44 231 ARG A N 1
ATOM 1677 C CA . ARG A 1 231 ? -5.819 6.481 16.503 1.00 91.44 231 ARG A CA 1
ATOM 1678 C C . ARG A 1 231 ? -6.276 7.735 15.757 1.00 91.44 231 ARG A C 1
ATOM 1680 O O . ARG A 1 231 ? -7.335 7.737 15.132 1.00 91.44 231 ARG A O 1
ATOM 1687 N N . LYS A 1 232 ? -5.406 8.743 15.686 1.00 90.31 232 LYS A N 1
ATOM 1688 C CA . LYS A 1 232 ? -5.534 9.913 14.801 1.00 90.31 232 LYS A CA 1
ATOM 1689 C C . LYS A 1 232 ? -4.209 10.188 14.079 1.00 90.31 232 LYS A C 1
ATOM 1691 O O . LYS A 1 232 ? -3.147 9.778 14.541 1.00 90.31 232 LYS A O 1
ATOM 1696 N N . ASN A 1 233 ? -4.273 10.873 12.939 1.00 88.31 233 ASN A N 1
ATOM 1697 C CA . ASN A 1 233 ? -3.101 11.316 12.176 1.00 88.31 233 ASN A CA 1
ATOM 1698 C C . ASN A 1 233 ? -3.054 12.853 12.185 1.00 88.31 233 ASN A C 1
ATOM 1700 O O . ASN A 1 233 ? -4.102 13.488 12.071 1.00 88.31 233 ASN A O 1
ATOM 1704 N N . TYR A 1 234 ? -1.868 13.446 12.310 1.00 83.31 234 TYR A N 1
ATOM 1705 C CA . TYR A 1 234 ? -1.661 14.895 12.271 1.00 83.31 234 TYR A CA 1
ATOM 1706 C C . TYR A 1 234 ? -0.255 15.221 11.753 1.00 83.31 234 TYR A C 1
ATOM 1708 O O . TYR A 1 234 ? 0.739 14.888 12.397 1.00 83.31 234 TYR A O 1
ATOM 1716 N N . GLY A 1 235 ? -0.163 15.861 10.584 1.00 82.12 235 GLY A N 1
ATOM 1717 C CA . GLY A 1 235 ? 1.116 16.083 9.903 1.00 82.12 235 GLY A CA 1
ATOM 1718 C C . GLY A 1 235 ? 1.877 14.767 9.705 1.00 82.12 235 GLY A C 1
ATOM 1719 O O . GLY A 1 235 ? 1.331 13.806 9.169 1.00 82.12 235 GLY A O 1
ATOM 1720 N N . PHE A 1 236 ? 3.115 14.712 10.195 1.00 79.81 236 PHE A N 1
ATOM 1721 C CA . PHE A 1 236 ? 3.975 13.522 10.138 1.00 79.81 236 PHE A CA 1
ATOM 1722 C C . PHE A 1 236 ? 3.690 12.479 11.238 1.00 79.81 236 PHE A C 1
ATOM 1724 O O . PHE A 1 236 ? 4.299 11.414 11.239 1.00 79.81 236 PHE A O 1
ATOM 1731 N N . TYR A 1 237 ? 2.774 12.762 12.170 1.00 83.69 237 TYR A N 1
ATOM 1732 C CA . TYR A 1 237 ? 2.535 11.949 13.363 1.00 83.69 237 TYR A CA 1
ATOM 1733 C C . TYR A 1 237 ? 1.267 11.101 13.235 1.00 83.69 237 TYR A C 1
ATOM 1735 O O . TYR A 1 237 ? 0.211 11.574 12.807 1.00 83.69 237 TYR A O 1
ATOM 1743 N N . THR A 1 238 ? 1.324 9.867 13.727 1.00 89.50 238 THR A N 1
ATOM 1744 C CA . THR A 1 238 ? 0.147 9.176 14.260 1.00 89.50 238 THR A CA 1
ATOM 1745 C C . THR A 1 238 ? 0.186 9.257 15.771 1.00 89.50 238 THR A C 1
ATOM 1747 O O . THR A 1 238 ? 1.223 9.002 16.370 1.00 89.50 238 THR A O 1
ATOM 1750 N N . TYR A 1 239 ? -0.950 9.563 16.389 1.00 91.81 239 TYR A N 1
ATOM 1751 C CA . TYR A 1 239 ? -1.077 9.548 17.836 1.00 91.81 239 TYR A CA 1
ATOM 1752 C C . TYR A 1 239 ? -2.275 8.731 18.299 1.00 91.81 239 TYR A C 1
ATOM 1754 O O . TYR A 1 239 ? -3.300 8.635 17.618 1.00 91.81 239 TYR A O 1
ATOM 1762 N N . PHE A 1 240 ? -2.126 8.155 19.483 1.00 94.62 240 PHE A N 1
ATOM 1763 C CA . PHE A 1 240 ? -3.160 7.426 20.198 1.00 94.62 240 PHE A CA 1
ATOM 1764 C C . PHE A 1 240 ? -3.559 8.216 21.432 1.00 94.62 240 PHE A C 1
ATOM 1766 O O . PHE A 1 240 ? -2.687 8.704 22.150 1.00 94.62 240 PHE A O 1
ATOM 1773 N N . SER A 1 241 ? -4.863 8.365 21.655 1.00 92.19 241 SER A N 1
ATOM 1774 C CA . SER A 1 241 ? -5.401 9.079 22.818 1.00 92.19 241 SER A CA 1
ATOM 1775 C C . SER A 1 241 ? -5.830 8.091 23.905 1.00 92.19 241 SER A C 1
ATOM 1777 O O . SER A 1 241 ? -6.451 7.079 23.594 1.00 92.19 241 SER A O 1
ATOM 1779 N N . ALA A 1 242 ? -5.527 8.400 25.164 1.00 87.88 242 ALA A N 1
ATOM 1780 C CA . ALA A 1 242 ? -6.110 7.732 26.329 1.00 87.88 242 ALA A CA 1
ATOM 1781 C C . ALA A 1 242 ? -7.606 8.116 26.487 1.00 87.88 242 ALA A C 1
ATOM 1783 O O . ALA A 1 242 ? -8.006 9.168 25.977 1.00 87.88 242 ALA A O 1
ATOM 1784 N N . PRO A 1 243 ? -8.432 7.343 27.224 1.00 85.69 243 PRO A N 1
ATOM 1785 C CA . PRO A 1 243 ? -8.089 6.198 28.076 1.00 85.69 243 PRO A CA 1
ATOM 1786 C C . PRO A 1 243 ? -8.040 4.845 27.357 1.00 85.69 243 PRO A C 1
ATOM 1788 O O . PRO A 1 243 ? -7.655 3.860 27.984 1.00 85.69 243 PRO A O 1
ATOM 1791 N N . GLU A 1 244 ? -8.444 4.759 26.087 1.00 86.62 244 GLU A N 1
ATOM 1792 C CA . GLU A 1 244 ? -8.516 3.468 25.401 1.00 86.62 244 GLU A CA 1
ATOM 1793 C C . GLU A 1 244 ? -7.117 2.850 25.216 1.00 86.62 244 GLU A C 1
ATOM 1795 O O . GLU A 1 244 ? -6.204 3.536 24.741 1.00 86.62 244 GLU A O 1
ATOM 1800 N N . PRO A 1 245 ? -6.925 1.552 25.526 1.00 88.94 245 PRO A N 1
ATOM 1801 C CA . PRO A 1 245 ? -5.679 0.879 25.208 1.00 88.94 245 PRO A CA 1
ATOM 1802 C C . PRO A 1 245 ? -5.495 0.811 23.689 1.00 88.94 245 PRO A C 1
ATOM 1804 O O . PRO A 1 245 ? -6.433 0.548 22.930 1.00 88.94 245 PRO A O 1
ATOM 1807 N N . TRP A 1 246 ? -4.263 1.032 23.249 1.00 94.44 246 TRP A N 1
ATOM 1808 C CA . TRP A 1 246 ? -3.862 0.969 21.852 1.00 94.44 246 TRP A CA 1
ATOM 1809 C C . TRP A 1 246 ? -2.765 -0.069 21.644 1.00 94.44 246 TRP A C 1
ATOM 1811 O O . TRP A 1 246 ? -1.997 -0.398 22.549 1.00 94.44 246 TRP A O 1
ATOM 1821 N N . GLU A 1 247 ? -2.698 -0.589 20.424 1.00 95.38 247 GLU A N 1
ATOM 1822 C CA . GLU A 1 247 ? -1.719 -1.600 20.038 1.00 95.38 247 GLU A CA 1
ATOM 1823 C C . GLU A 1 247 ? -1.385 -1.476 18.552 1.00 95.38 247 GLU A C 1
ATOM 1825 O O . GLU A 1 247 ? -2.250 -1.264 17.699 1.00 95.38 247 GLU A O 1
ATOM 1830 N N . ILE A 1 248 ? -0.099 -1.606 18.263 1.00 95.50 248 ILE A N 1
ATOM 1831 C CA . ILE A 1 248 ? 0.510 -1.639 16.945 1.00 95.50 248 ILE A CA 1
ATOM 1832 C C . ILE A 1 248 ? 1.137 -3.024 16.799 1.00 95.50 248 ILE A C 1
ATOM 1834 O O . ILE A 1 248 ? 1.826 -3.495 17.707 1.00 95.50 248 ILE A O 1
ATOM 1838 N N . ARG A 1 249 ? 0.902 -3.681 15.663 1.00 95.88 249 ARG A N 1
ATOM 1839 C CA . ARG A 1 249 ? 1.466 -5.001 15.364 1.00 95.88 249 ARG A CA 1
ATOM 1840 C C . ARG A 1 249 ? 2.205 -4.978 14.038 1.00 95.88 249 ARG A C 1
ATOM 1842 O O . ARG A 1 249 ? 1.682 -4.446 13.060 1.00 95.88 249 ARG A O 1
ATOM 1849 N N . TYR A 1 250 ? 3.357 -5.630 13.984 1.00 95.12 250 TYR A N 1
ATOM 1850 C CA . TYR A 1 250 ? 3.971 -6.057 12.733 1.00 95.12 250 TYR A CA 1
ATOM 1851 C C . TYR A 1 250 ? 4.033 -7.592 12.716 1.00 95.12 250 TYR A C 1
ATOM 1853 O O . TYR A 1 250 ? 4.895 -8.157 13.396 1.00 95.12 250 TYR A O 1
ATOM 1861 N N . PRO A 1 251 ? 3.099 -8.275 12.027 1.00 94.31 251 PRO A N 1
ATOM 1862 C CA . PRO A 1 251 ? 3.187 -9.711 11.806 1.00 94.31 251 PRO A CA 1
ATOM 1863 C C . PRO A 1 251 ? 4.240 -10.001 10.733 1.00 94.31 251 PRO A C 1
ATOM 1865 O O . PRO A 1 251 ? 4.208 -9.416 9.651 1.00 94.31 251 PRO A O 1
ATOM 1868 N N . VAL A 1 252 ? 5.160 -10.904 11.049 1.00 92.00 252 VAL A N 1
ATOM 1869 C CA . VAL A 1 252 ? 6.217 -11.373 10.150 1.00 92.00 252 VAL A CA 1
ATOM 1870 C C . VAL A 1 252 ? 5.679 -12.508 9.278 1.00 92.00 252 VAL A C 1
ATOM 1872 O O . VAL A 1 252 ? 4.936 -13.360 9.767 1.00 92.00 252 VAL A O 1
ATOM 1875 N N . SER A 1 253 ? 6.055 -12.549 7.996 1.00 91.50 253 SER A N 1
ATOM 1876 C CA . SER A 1 253 ? 5.534 -13.557 7.053 1.00 91.50 253 SER A CA 1
ATOM 1877 C C . SER A 1 253 ? 6.071 -14.962 7.346 1.00 91.50 253 SER A C 1
ATOM 1879 O O . SER A 1 253 ? 5.345 -15.943 7.200 1.00 91.50 253 SER A O 1
ATOM 1881 N N . ALA A 1 254 ? 7.335 -15.049 7.772 1.00 91.50 254 ALA A N 1
ATOM 1882 C CA . ALA A 1 254 ? 8.025 -16.276 8.164 1.00 91.50 254 ALA A CA 1
ATOM 1883 C C . ALA A 1 254 ? 8.652 -16.102 9.567 1.00 91.50 254 ALA A C 1
ATOM 1885 O O . ALA A 1 254 ? 9.759 -15.575 9.686 1.00 91.50 254 ALA A O 1
ATOM 1886 N N . PRO A 1 255 ? 7.959 -16.497 10.652 1.00 90.50 255 PRO A N 1
ATOM 1887 C CA . PRO A 1 255 ? 8.422 -16.280 12.028 1.00 90.50 255 PRO A CA 1
ATOM 1888 C C . PRO A 1 255 ? 9.829 -16.825 12.329 1.00 90.50 255 PRO A C 1
ATOM 1890 O O . PRO A 1 255 ? 10.584 -16.203 13.076 1.00 90.50 255 PRO A O 1
ATOM 1893 N N . ASP A 1 256 ? 10.205 -17.946 11.714 1.00 89.88 256 ASP A N 1
ATOM 1894 C CA . ASP A 1 256 ? 11.502 -18.603 11.918 1.00 89.88 256 ASP A CA 1
ATOM 1895 C C . ASP A 1 256 ? 12.674 -17.772 11.372 1.00 89.88 256 ASP A C 1
ATOM 1897 O O . ASP A 1 256 ? 13.777 -17.774 11.932 1.00 89.88 256 ASP A O 1
ATOM 1901 N N . ASP A 1 257 ? 12.432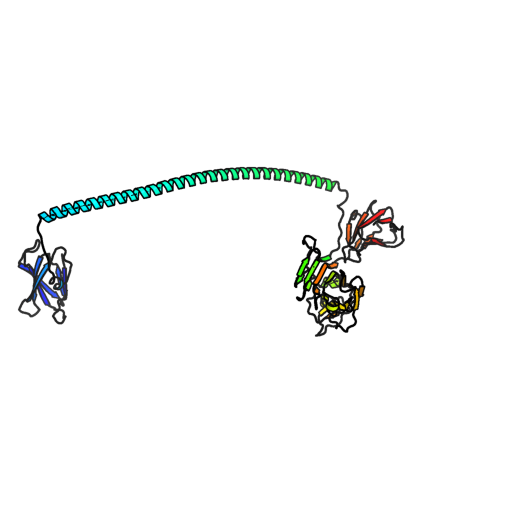 -17.004 10.305 1.00 90.81 257 ASP A N 1
ATOM 1902 C CA . ASP A 1 257 ? 13.444 -16.179 9.646 1.00 90.81 257 ASP A CA 1
ATOM 1903 C C . ASP A 1 257 ? 13.952 -15.057 10.573 1.00 90.81 257 ASP A C 1
ATOM 1905 O O . ASP A 1 257 ? 15.128 -14.686 10.510 1.00 90.81 257 ASP A O 1
ATOM 1909 N N . MET A 1 258 ? 13.126 -14.616 11.534 1.00 89.69 258 MET A N 1
ATOM 1910 C CA . MET A 1 258 ? 13.521 -13.685 12.600 1.00 89.69 258 MET A CA 1
ATOM 1911 C C . MET A 1 258 ? 14.687 -14.206 13.444 1.00 89.69 258 MET A C 1
ATOM 1913 O O . MET A 1 258 ? 15.513 -13.418 13.900 1.00 89.69 258 MET A O 1
ATOM 1917 N N . VAL A 1 259 ? 14.747 -15.519 13.687 1.00 88.38 259 VAL A N 1
ATOM 1918 C CA . VAL A 1 259 ? 15.781 -16.139 14.528 1.00 88.38 259 VAL A CA 1
ATOM 1919 C C . VAL A 1 259 ? 16.934 -16.660 13.671 1.00 88.38 259 VAL A C 1
ATOM 1921 O O . VAL A 1 259 ? 18.096 -16.518 14.045 1.00 88.38 259 VAL A O 1
ATOM 1924 N N . LYS A 1 260 ? 16.630 -17.192 12.483 1.00 88.56 260 LYS A N 1
ATOM 1925 C CA . LYS A 1 260 ? 17.610 -17.687 11.508 1.00 88.56 260 LYS A CA 1
ATOM 1926 C C . LYS A 1 260 ? 18.539 -16.587 10.984 1.00 88.56 260 LYS A C 1
ATOM 1928 O O . LYS A 1 260 ? 19.755 -16.782 10.929 1.00 88.56 260 LYS A O 1
ATOM 1933 N N . TYR A 1 261 ? 17.982 -15.437 10.607 1.00 89.06 261 TYR A N 1
ATOM 1934 C CA . TYR A 1 261 ? 18.745 -14.308 10.065 1.00 89.06 261 TYR A CA 1
ATOM 1935 C C . TYR A 1 261 ? 18.980 -13.192 11.093 1.00 89.06 261 TYR A C 1
ATOM 1937 O O . TYR A 1 261 ? 19.918 -12.402 10.950 1.00 89.06 261 TYR A O 1
ATOM 1945 N N . GLY A 1 262 ? 18.191 -13.166 12.169 1.00 90.50 262 GLY A N 1
ATOM 1946 C CA . GLY A 1 262 ? 18.065 -12.007 13.048 1.00 90.50 262 GLY A CA 1
ATOM 1947 C C . GLY A 1 262 ? 17.057 -11.004 12.483 1.00 90.50 262 GLY A C 1
ATOM 1948 O O . GLY A 1 262 ? 16.656 -11.080 11.324 1.00 90.50 262 GLY A O 1
ATOM 1949 N N . CYS A 1 263 ? 16.658 -10.026 13.288 1.00 93.12 263 CYS A N 1
ATOM 1950 C CA . CYS A 1 263 ? 15.776 -8.951 12.836 1.00 93.12 263 CYS A CA 1
ATOM 1951 C C . CYS A 1 263 ? 16.052 -7.650 13.587 1.00 93.12 263 CYS A C 1
ATOM 1953 O O . CYS A 1 263 ? 16.656 -7.650 14.665 1.00 93.12 263 CYS A O 1
ATOM 1955 N N . ARG A 1 264 ? 15.596 -6.523 13.035 1.00 94.19 264 ARG A N 1
ATOM 1956 C CA . ARG A 1 264 ? 15.692 -5.218 13.696 1.00 94.19 264 ARG A CA 1
ATOM 1957 C C . ARG A 1 264 ? 14.395 -4.448 13.598 1.00 94.19 264 ARG A C 1
ATOM 1959 O O . ARG A 1 264 ? 13.781 -4.415 12.538 1.00 94.19 264 ARG A O 1
ATOM 1966 N N . ALA A 1 265 ? 14.045 -3.783 14.689 1.00 95.94 265 ALA A N 1
ATOM 1967 C CA . ALA A 1 265 ? 12.939 -2.847 14.750 1.00 95.94 265 ALA A CA 1
ATOM 1968 C C . ALA A 1 265 ? 13.446 -1.483 15.216 1.00 95.94 265 ALA A C 1
ATOM 1970 O O . ALA A 1 265 ? 14.283 -1.399 16.116 1.00 95.94 265 ALA A O 1
ATOM 1971 N N . ARG A 1 266 ? 12.919 -0.419 14.621 1.00 95.00 266 ARG A N 1
ATOM 1972 C CA . ARG A 1 266 ? 13.202 0.965 14.993 1.00 95.00 266 ARG A CA 1
ATOM 1973 C C . ARG A 1 266 ? 11.934 1.784 14.889 1.00 95.00 266 ARG A C 1
ATOM 1975 O O . ARG A 1 266 ? 11.180 1.630 13.935 1.00 95.00 266 ARG A O 1
ATOM 1982 N N . PHE A 1 267 ? 11.717 2.691 15.828 1.00 95.56 267 PHE A N 1
ATOM 1983 C CA . PHE A 1 267 ? 10.634 3.660 15.714 1.00 95.56 267 PHE A CA 1
ATOM 1984 C C . PHE A 1 267 ? 10.901 4.906 16.545 1.00 95.56 267 PHE A C 1
ATOM 1986 O O . PHE A 1 267 ? 11.633 4.849 17.534 1.00 95.56 267 PHE A O 1
ATOM 1993 N N . THR A 1 268 ? 10.299 6.025 16.149 1.00 95.00 268 THR A N 1
ATOM 1994 C CA . THR A 1 268 ? 10.273 7.222 16.993 1.00 95.00 268 THR A CA 1
ATOM 1995 C C . THR A 1 268 ? 8.980 7.280 17.788 1.00 95.00 268 THR A C 1
ATOM 1997 O O . THR A 1 268 ? 7.924 6.886 17.287 1.00 95.00 268 THR A O 1
ATOM 2000 N N . PHE A 1 269 ? 9.054 7.749 19.031 1.00 95.06 269 PHE A N 1
ATOM 2001 C CA . PHE A 1 269 ? 7.883 7.911 19.887 1.00 95.06 269 PHE A CA 1
ATOM 2002 C C . PHE A 1 269 ? 7.998 9.129 20.807 1.00 95.06 269 PHE A C 1
ATOM 2004 O O . PHE A 1 269 ? 9.092 9.535 21.187 1.00 95.06 269 PHE A O 1
ATOM 2011 N N . SER A 1 270 ? 6.867 9.699 21.219 1.00 94.19 270 SER A N 1
ATOM 2012 C CA . SER A 1 270 ? 6.833 10.712 22.281 1.00 94.19 270 SER A CA 1
ATOM 2013 C C . SER A 1 270 ? 5.559 10.625 23.111 1.00 94.19 270 SER A C 1
ATOM 2015 O O . SER A 1 270 ? 4.518 10.168 22.631 1.00 94.19 270 SER A O 1
ATOM 2017 N N . PHE A 1 271 ? 5.634 11.085 24.359 1.00 94.25 271 PHE A N 1
ATOM 2018 C CA . PHE A 1 271 ? 4.502 11.118 25.281 1.00 94.25 271 PHE A CA 1
ATOM 2019 C C . PHE A 1 271 ? 4.092 12.555 25.597 1.00 94.25 271 PHE A C 1
ATOM 2021 O O . PHE A 1 271 ? 4.933 13.429 25.818 1.00 94.25 271 PHE A O 1
ATOM 2028 N N . GLN A 1 272 ? 2.784 12.789 25.663 1.00 91.81 272 GLN A N 1
ATOM 2029 C CA . GLN A 1 272 ? 2.207 14.068 26.058 1.00 91.81 272 GLN A CA 1
ATOM 2030 C C . GLN A 1 272 ? 1.140 13.852 27.135 1.00 91.81 272 GLN A C 1
ATOM 2032 O O . GLN A 1 272 ? 0.225 13.044 26.977 1.00 91.81 272 GLN A O 1
ATOM 2037 N N . ASP A 1 273 ? 1.292 14.580 28.242 1.00 93.31 273 ASP A N 1
ATOM 2038 C CA . ASP A 1 273 ? 0.415 14.588 29.416 1.00 93.31 273 ASP A CA 1
ATOM 2039 C C . ASP A 1 273 ? 0.658 15.885 30.221 1.00 93.31 273 ASP A C 1
ATOM 2041 O O . ASP A 1 273 ? 1.647 16.593 29.984 1.00 93.31 273 ASP A O 1
ATOM 2045 N N . ASP A 1 274 ? -0.227 16.206 31.166 1.00 91.56 274 ASP A N 1
ATOM 2046 C CA . ASP A 1 274 ? -0.277 17.526 31.823 1.00 91.56 274 ASP A CA 1
ATOM 2047 C C . ASP A 1 274 ? 0.995 17.846 32.628 1.00 91.56 274 ASP A C 1
ATOM 2049 O O . ASP A 1 274 ? 1.487 18.977 32.642 1.00 91.56 274 ASP A O 1
ATOM 2053 N N . SER A 1 275 ? 1.549 16.843 33.308 1.00 91.88 275 SER A N 1
ATOM 2054 C CA . SER A 1 275 ? 2.707 16.975 34.199 1.00 91.88 275 SER A CA 1
ATOM 2055 C C . SER A 1 275 ? 3.522 15.682 34.236 1.00 91.88 275 SER A C 1
ATOM 2057 O O . SER A 1 275 ? 2.996 14.615 33.927 1.00 91.88 275 SER A O 1
ATOM 2059 N N . ASP A 1 276 ? 4.786 15.749 34.663 1.00 89.69 276 ASP A N 1
ATOM 2060 C CA . ASP A 1 276 ? 5.581 14.535 34.917 1.00 89.69 276 ASP A CA 1
ATOM 2061 C C . ASP A 1 276 ? 4.939 13.701 36.039 1.00 89.69 276 ASP A C 1
ATOM 2063 O O . ASP A 1 276 ? 4.865 12.481 35.946 1.00 89.69 276 ASP A O 1
ATOM 2067 N N . ALA A 1 277 ? 4.342 14.363 37.037 1.00 92.25 277 ALA A N 1
ATOM 2068 C CA . ALA A 1 277 ? 3.567 13.724 38.101 1.00 92.25 277 ALA A CA 1
ATOM 2069 C C . ALA A 1 277 ? 2.308 12.984 37.599 1.00 92.25 277 ALA A C 1
ATOM 2071 O O . ALA A 1 277 ? 1.853 12.052 38.255 1.00 92.25 277 ALA A O 1
ATOM 2072 N N . ALA A 1 278 ? 1.751 13.360 36.441 1.00 92.69 278 ALA A N 1
ATOM 2073 C CA . ALA A 1 278 ? 0.653 12.632 35.797 1.00 92.69 278 ALA A CA 1
ATOM 2074 C C . ALA A 1 278 ? 1.132 11.393 35.018 1.00 92.69 278 ALA A C 1
ATOM 2076 O O . ALA A 1 278 ? 0.306 10.570 34.618 1.00 92.69 278 ALA A O 1
ATOM 2077 N N . LEU A 1 279 ? 2.441 11.255 34.787 1.00 93.19 279 LEU A N 1
ATOM 2078 C CA . LEU A 1 279 ? 3.061 10.110 34.118 1.00 93.19 279 LEU A CA 1
ATOM 2079 C C . LEU A 1 279 ? 3.748 9.161 35.106 1.00 93.19 279 LEU A C 1
ATOM 2081 O O . LEU A 1 279 ? 3.792 7.964 34.847 1.00 93.19 279 LEU A O 1
ATOM 2085 N N . GLU A 1 280 ? 4.248 9.676 36.228 1.00 94.00 280 GLU A N 1
ATOM 2086 C CA . GLU A 1 280 ? 4.987 8.942 37.260 1.00 94.00 280 GLU A CA 1
ATOM 2087 C C . GLU A 1 280 ? 4.352 7.587 37.631 1.00 94.00 280 GLU A C 1
ATOM 2089 O O . GLU A 1 280 ? 3.168 7.485 37.951 1.00 94.00 280 GLU A O 1
ATOM 2094 N N . GLY A 1 281 ? 5.156 6.524 37.567 1.00 91.81 281 GLY A N 1
ATOM 2095 C CA . GLY A 1 281 ? 4.755 5.146 37.852 1.00 91.81 281 GLY A CA 1
ATOM 2096 C C . GLY A 1 281 ? 3.998 4.427 36.727 1.00 91.81 281 GLY A C 1
ATOM 2097 O O . GLY A 1 281 ? 3.817 3.214 36.822 1.00 91.81 281 GLY A O 1
ATOM 2098 N N . LYS A 1 282 ? 3.568 5.112 35.657 1.00 92.81 282 LYS A N 1
ATOM 2099 C CA . LYS A 1 282 ? 2.852 4.469 34.542 1.00 92.81 282 LYS A CA 1
ATOM 2100 C C . LYS A 1 282 ? 3.786 3.678 33.623 1.00 92.81 282 LYS A C 1
ATOM 2102 O O . LYS A 1 282 ? 4.819 4.184 33.184 1.00 92.81 282 LYS A O 1
ATOM 2107 N N . ASP A 1 283 ? 3.330 2.489 33.231 1.00 94.06 283 ASP A N 1
ATOM 2108 C CA . ASP A 1 283 ? 3.859 1.700 32.112 1.00 94.06 283 ASP A CA 1
ATOM 2109 C C . ASP A 1 283 ? 3.303 2.230 30.784 1.00 94.06 283 ASP A C 1
ATOM 2111 O O . ASP A 1 283 ? 2.284 1.765 30.269 1.00 94.06 283 ASP A O 1
ATOM 2115 N N . LEU A 1 284 ? 3.961 3.261 30.253 1.00 94.31 284 LEU A N 1
ATOM 2116 C CA . LEU A 1 284 ? 3.481 4.051 29.118 1.00 94.31 284 LEU A CA 1
ATOM 2117 C C . LEU A 1 284 ? 3.407 3.242 27.819 1.00 94.31 284 LEU A C 1
ATOM 2119 O O . LEU A 1 284 ? 2.493 3.442 27.017 1.00 94.31 284 LEU A O 1
ATOM 2123 N N . MET A 1 285 ? 4.358 2.327 27.617 1.00 95.75 285 MET A N 1
ATOM 2124 C CA . MET A 1 285 ? 4.447 1.489 26.423 1.00 95.75 285 MET A CA 1
ATOM 2125 C C . MET A 1 285 ? 5.184 0.181 26.716 1.00 95.75 285 MET A C 1
ATOM 2127 O O . MET A 1 285 ? 6.248 0.180 27.324 1.00 95.75 285 MET A O 1
ATOM 2131 N N . GLU A 1 286 ? 4.665 -0.934 26.221 1.00 95.94 286 GLU A N 1
ATOM 2132 C CA . GLU A 1 286 ? 5.372 -2.208 26.143 1.00 95.94 286 GLU A CA 1
ATOM 2133 C C . GLU A 1 286 ? 5.812 -2.475 24.704 1.00 95.94 286 GLU A C 1
ATOM 2135 O O . GLU A 1 286 ? 5.045 -2.246 23.766 1.00 95.94 286 GLU A O 1
ATOM 2140 N N . VAL A 1 287 ? 7.013 -3.030 24.538 1.00 97.44 287 VAL A N 1
ATOM 2141 C CA . VAL A 1 287 ? 7.521 -3.512 23.249 1.00 97.44 287 VAL A CA 1
ATOM 2142 C C . VAL A 1 287 ? 7.896 -4.975 23.403 1.00 97.44 287 VAL A C 1
ATOM 2144 O O . VAL A 1 287 ? 8.755 -5.309 24.218 1.00 97.44 287 VAL A O 1
ATOM 2147 N N . ARG A 1 288 ? 7.243 -5.864 22.655 1.00 96.69 288 ARG A N 1
ATOM 2148 C CA . ARG A 1 288 ? 7.397 -7.318 22.788 1.00 96.69 288 ARG A CA 1
ATOM 2149 C C . ARG A 1 288 ? 7.447 -7.960 21.405 1.00 96.69 288 ARG A C 1
ATOM 2151 O O . ARG A 1 288 ? 6.442 -8.016 20.704 1.00 96.69 288 ARG A O 1
ATOM 2158 N N . LEU A 1 289 ? 8.615 -8.455 21.019 1.00 95.94 289 LEU A N 1
ATOM 2159 C CA . LEU A 1 289 ? 8.807 -9.305 19.853 1.00 95.94 289 LEU A CA 1
ATOM 2160 C C . LEU A 1 289 ? 8.549 -10.755 20.274 1.00 95.94 289 LEU A C 1
ATOM 2162 O O . LEU A 1 289 ? 9.349 -11.318 21.019 1.00 95.94 289 LEU A O 1
ATOM 2166 N N . ALA A 1 290 ? 7.427 -11.335 19.851 1.00 95.00 290 ALA A N 1
ATOM 2167 C CA . ALA A 1 290 ? 7.046 -12.699 20.210 1.00 95.00 290 ALA A CA 1
ATOM 2168 C C . ALA A 1 290 ? 7.803 -13.716 19.346 1.00 95.00 290 ALA A C 1
ATOM 2170 O O . ALA A 1 290 ? 7.676 -13.713 18.120 1.00 95.00 290 ALA A O 1
ATOM 2171 N N . ILE A 1 291 ? 8.595 -14.578 19.985 1.00 91.75 291 ILE A N 1
ATOM 2172 C CA . ILE A 1 291 ? 9.525 -15.496 19.314 1.00 91.75 291 ILE A CA 1
ATOM 2173 C C . ILE A 1 291 ? 8.941 -16.920 19.343 1.00 91.75 291 ILE A C 1
ATOM 2175 O O . ILE A 1 291 ? 8.522 -17.363 20.414 1.00 91.75 291 ILE A O 1
ATOM 2179 N N . PRO A 1 292 ? 8.890 -17.641 18.206 1.00 88.88 292 PRO A N 1
ATOM 2180 C CA . PRO A 1 292 ? 8.541 -19.062 18.190 1.00 88.88 292 PRO A CA 1
ATOM 2181 C C . PRO A 1 292 ? 9.581 -19.908 18.943 1.00 88.88 292 PRO A C 1
ATOM 2183 O O . PRO A 1 292 ? 10.785 -19.776 18.726 1.00 88.88 292 PRO A O 1
ATOM 2186 N N . ASP A 1 293 ? 9.106 -20.768 19.846 1.00 85.62 293 ASP A N 1
ATOM 2187 C CA . ASP A 1 293 ? 9.934 -21.644 20.690 1.00 85.62 293 ASP A CA 1
ATOM 2188 C C . ASP A 1 293 ? 10.682 -22.722 19.892 1.00 85.62 293 ASP A C 1
ATOM 2190 O O . ASP A 1 293 ? 11.798 -23.110 20.232 1.00 85.62 293 ASP A O 1
ATOM 2194 N N . ASP A 1 294 ? 10.057 -23.196 18.823 1.00 84.12 294 ASP A N 1
ATOM 2195 C CA . ASP A 1 294 ? 10.518 -24.232 17.906 1.00 84.12 294 ASP A CA 1
ATOM 2196 C C . ASP A 1 294 ? 11.549 -23.738 16.878 1.00 84.12 294 ASP A C 1
ATOM 2198 O O . ASP A 1 294 ? 12.324 -24.540 16.359 1.00 84.12 294 ASP A O 1
ATOM 2202 N N . ALA A 1 295 ? 11.633 -22.426 16.641 1.00 77.75 295 ALA A N 1
ATOM 2203 C CA . ALA A 1 295 ? 12.585 -21.829 15.698 1.00 77.75 295 ALA A CA 1
ATOM 2204 C C . ALA A 1 295 ? 13.970 -21.514 16.294 1.00 77.75 295 ALA A C 1
ATOM 2206 O O . ALA A 1 295 ? 14.840 -20.981 15.601 1.00 77.75 295 ALA A O 1
ATOM 2207 N N . LEU A 1 296 ? 14.183 -21.768 17.588 1.00 80.44 296 LEU A N 1
ATOM 2208 C CA . LEU A 1 296 ? 15.413 -21.393 18.284 1.00 80.44 296 LEU A CA 1
ATOM 2209 C C . LEU A 1 296 ? 16.608 -22.273 17.865 1.00 80.44 296 LEU A C 1
ATOM 2211 O O . LEU A 1 296 ? 16.567 -23.493 18.041 1.00 80.44 296 LEU A O 1
ATOM 2215 N N . PRO A 1 297 ? 17.730 -21.686 17.400 1.00 75.50 297 PRO A N 1
ATOM 2216 C CA . PRO A 1 297 ? 18.972 -22.421 17.197 1.00 75.50 297 PRO A CA 1
ATOM 2217 C C . PRO A 1 297 ? 19.465 -23.084 18.497 1.00 75.50 297 PRO A C 1
ATOM 2219 O O . PRO A 1 297 ? 19.379 -22.457 19.555 1.00 75.50 297 PRO A O 1
ATOM 2222 N N . PRO A 1 298 ? 20.112 -24.269 18.444 1.00 70.38 298 PRO A N 1
ATOM 2223 C CA . PRO A 1 298 ? 20.587 -24.998 19.632 1.00 70.38 298 PRO A CA 1
ATOM 2224 C C . PRO A 1 298 ? 21.555 -24.254 20.576 1.00 70.38 298 PRO A C 1
ATOM 2226 O O . PRO A 1 298 ? 21.866 -24.763 21.648 1.00 70.38 298 PRO A O 1
ATOM 2229 N N . GLY A 1 299 ? 22.067 -23.082 20.181 1.00 68.69 299 GLY A N 1
ATOM 2230 C CA . GLY A 1 299 ? 22.923 -22.220 21.006 1.00 68.69 299 GLY A CA 1
ATOM 2231 C C . GLY A 1 299 ? 22.190 -21.116 21.784 1.00 68.69 299 GLY A C 1
ATOM 2232 O O . GLY A 1 299 ? 22.829 -20.406 22.556 1.00 68.69 299 GLY A O 1
ATOM 2233 N N . PHE A 1 300 ? 20.878 -20.933 21.598 1.00 76.62 300 PHE A N 1
ATOM 2234 C CA . PHE A 1 300 ? 20.111 -19.939 22.354 1.00 76.62 300 PHE A CA 1
ATOM 2235 C C . PHE A 1 300 ? 19.871 -20.416 23.794 1.00 76.62 300 PHE A C 1
ATOM 2237 O O . PHE A 1 300 ? 19.110 -21.351 24.037 1.00 76.62 300 PHE A O 1
ATOM 2244 N N . SER A 1 301 ? 20.466 -19.727 24.771 1.00 75.44 301 SER A N 1
ATOM 2245 C CA . SER A 1 301 ? 20.085 -19.893 26.177 1.00 75.44 301 SER A CA 1
ATOM 2246 C C . SER A 1 301 ? 18.747 -19.196 26.423 1.00 75.44 301 SER A C 1
ATOM 2248 O O . SER A 1 301 ? 18.661 -17.970 26.335 1.00 75.44 301 SER A O 1
ATOM 2250 N N . VAL A 1 302 ? 17.702 -19.974 26.709 1.00 79.94 302 VAL A N 1
ATOM 2251 C CA . VAL A 1 302 ? 16.340 -19.475 26.940 1.00 79.94 302 VAL A CA 1
ATOM 2252 C C . VAL A 1 302 ? 15.811 -20.000 28.278 1.00 79.94 302 VAL A C 1
ATOM 2254 O O . VAL A 1 302 ? 15.902 -21.203 28.532 1.00 79.94 302 VAL A O 1
ATOM 2257 N N . PRO A 1 303 ? 15.241 -19.139 29.146 1.00 84.62 303 PRO A N 1
ATOM 2258 C CA . PRO A 1 303 ? 14.646 -19.591 30.398 1.00 84.62 303 PRO A CA 1
ATOM 2259 C C . PRO A 1 303 ? 13.474 -20.564 30.152 1.00 84.62 303 PRO A C 1
ATOM 2261 O O . PRO A 1 303 ? 12.687 -20.357 29.218 1.00 84.62 303 PRO A O 1
ATOM 2264 N N . PRO A 1 304 ? 13.329 -21.617 30.979 1.00 87.56 304 PRO A N 1
ATOM 2265 C CA . PRO A 1 304 ? 12.279 -22.616 30.807 1.00 87.56 304 PRO A CA 1
ATOM 2266 C C . PRO A 1 304 ? 10.892 -21.986 30.956 1.00 87.56 304 PRO A C 1
ATOM 2268 O O . PRO A 1 304 ? 10.680 -21.117 31.802 1.00 87.56 304 PRO A O 1
ATOM 2271 N N . ALA A 1 305 ? 9.944 -22.440 30.137 1.00 90.69 305 ALA A N 1
ATOM 2272 C CA . ALA A 1 305 ? 8.546 -22.045 30.252 1.00 90.69 305 ALA A CA 1
ATOM 2273 C C . ALA A 1 305 ? 7.966 -22.500 31.602 1.00 90.69 305 ALA A C 1
ATOM 2275 O O . ALA A 1 305 ? 8.135 -23.654 32.001 1.00 90.69 305 ALA A O 1
ATOM 2276 N N . THR A 1 306 ? 7.255 -21.606 32.289 1.00 92.00 306 THR A N 1
ATOM 2277 C CA . THR A 1 306 ? 6.489 -21.925 33.506 1.00 92.00 306 THR A CA 1
ATOM 2278 C C . THR A 1 306 ? 4.991 -21.735 33.247 1.00 92.00 306 THR A C 1
ATOM 2280 O O . THR A 1 306 ? 4.634 -21.052 32.284 1.00 92.00 306 THR A O 1
ATOM 2283 N N . PRO A 1 307 ? 4.088 -22.290 34.082 1.00 91.75 307 PRO A N 1
ATOM 2284 C CA . PRO A 1 307 ? 2.646 -22.076 33.927 1.00 91.75 307 PRO A CA 1
ATOM 2285 C C . PRO A 1 307 ? 2.252 -20.591 33.892 1.00 91.75 307 PRO A C 1
ATOM 2287 O O . PRO A 1 307 ? 1.416 -20.200 33.080 1.00 91.75 307 PRO A O 1
ATOM 2290 N N . ASP A 1 308 ? 2.902 -19.762 34.716 1.00 91.06 308 ASP A N 1
ATOM 2291 C CA . ASP A 1 308 ? 2.648 -18.318 34.792 1.00 91.06 308 ASP A CA 1
ATOM 2292 C C . ASP A 1 308 ? 3.342 -17.519 33.682 1.00 91.06 308 ASP A C 1
ATOM 2294 O O . ASP A 1 308 ? 2.937 -16.396 33.386 1.00 91.06 308 ASP A O 1
ATOM 2298 N N . ARG A 1 309 ? 4.417 -18.060 33.089 1.00 92.56 309 ARG A N 1
ATOM 2299 C CA . ARG A 1 309 ? 5.210 -17.410 32.036 1.00 92.56 309 ARG A CA 1
ATOM 2300 C C . ARG A 1 309 ? 5.601 -18.412 30.937 1.00 92.56 309 ARG A C 1
ATOM 2302 O O . ARG A 1 309 ? 6.753 -18.853 30.892 1.00 92.56 309 ARG A O 1
ATOM 2309 N N . PRO A 1 310 ? 4.671 -18.805 30.047 1.00 92.19 310 PRO A N 1
ATOM 2310 C CA . PRO A 1 310 ? 4.976 -19.779 29.006 1.00 92.19 310 PRO A CA 1
ATOM 2311 C C . PRO A 1 310 ? 5.537 -19.144 27.723 1.00 92.19 310 PRO A C 1
ATOM 2313 O O . PRO A 1 310 ? 6.339 -19.780 27.046 1.00 92.19 310 PRO A O 1
ATOM 2316 N N . TYR A 1 311 ? 5.173 -17.904 27.379 1.00 93.56 311 TYR A N 1
ATOM 2317 C CA . TYR A 1 311 ? 5.482 -17.309 26.069 1.00 93.56 311 TYR A CA 1
ATOM 2318 C C . TYR A 1 311 ? 6.890 -16.711 26.024 1.00 93.56 311 TYR A C 1
ATOM 2320 O O . TYR A 1 311 ? 7.322 -16.088 26.993 1.00 93.56 311 TYR A O 1
ATOM 2328 N N . LEU A 1 312 ? 7.598 -16.858 24.902 1.00 92.50 312 LEU A N 1
ATOM 2329 C CA . LEU A 1 312 ? 8.935 -16.294 24.709 1.00 92.50 312 LEU A CA 1
ATOM 2330 C C . LEU A 1 312 ? 8.890 -14.935 23.997 1.00 92.50 312 LEU A C 1
ATOM 2332 O O . LEU A 1 312 ? 8.274 -14.795 22.939 1.00 92.50 312 LEU A O 1
ATOM 2336 N N . VAL A 1 313 ? 9.584 -13.937 24.549 1.00 93.69 313 VAL A N 1
ATOM 2337 C CA . VAL A 1 313 ? 9.715 -12.607 23.935 1.00 93.69 313 VAL A CA 1
ATOM 2338 C C . VAL A 1 313 ? 11.135 -12.053 24.032 1.00 93.69 313 VAL A C 1
ATOM 2340 O O . VAL A 1 313 ? 11.818 -12.243 25.036 1.00 93.69 313 VAL A O 1
ATOM 2343 N N . LEU A 1 314 ? 11.553 -11.269 23.037 1.00 93.62 314 LEU A N 1
ATOM 2344 C CA . LEU A 1 314 ? 12.538 -10.202 23.251 1.00 93.62 314 LEU A CA 1
ATOM 2345 C C . LEU A 1 314 ? 11.761 -8.894 23.423 1.00 93.62 314 LEU A C 1
ATOM 2347 O O . LEU A 1 314 ? 10.966 -8.527 22.561 1.00 93.62 314 LEU A O 1
ATOM 2351 N N . GLY A 1 315 ? 11.941 -8.190 24.536 1.00 95.00 315 GLY A N 1
ATOM 2352 C CA . GLY A 1 315 ? 11.117 -7.018 24.807 1.00 95.00 315 GLY A CA 1
ATOM 2353 C C . GLY A 1 315 ? 11.447 -6.289 26.097 1.00 95.00 315 GLY A C 1
ATOM 2354 O O . GLY A 1 315 ? 12.321 -6.701 26.857 1.00 95.00 315 GLY A O 1
ATOM 2355 N N . CYS A 1 316 ? 10.717 -5.206 26.332 1.00 96.38 316 CYS A N 1
ATOM 2356 C CA . CYS A 1 316 ? 10.816 -4.363 27.516 1.00 96.38 316 CYS A CA 1
ATOM 2357 C C . CYS A 1 316 ? 9.493 -3.637 27.798 1.00 96.38 316 CYS A C 1
ATOM 2359 O O . CYS A 1 316 ? 8.610 -3.544 26.940 1.00 96.38 316 CYS A O 1
ATOM 2361 N N . VAL A 1 317 ? 9.400 -3.057 28.990 1.00 96.25 317 VAL A N 1
ATOM 2362 C CA . VAL A 1 317 ? 8.368 -2.084 29.365 1.00 96.25 317 VAL A CA 1
ATOM 2363 C C . VAL A 1 317 ? 9.039 -0.723 29.539 1.00 96.25 317 VAL A C 1
ATOM 2365 O O . VAL A 1 317 ? 10.098 -0.637 30.153 1.00 96.25 317 VAL A O 1
ATOM 2368 N N . ILE A 1 318 ? 8.454 0.334 28.982 1.00 96.00 318 ILE A N 1
ATOM 2369 C CA . ILE A 1 318 ? 8.905 1.716 29.148 1.00 96.00 318 ILE A CA 1
ATOM 2370 C C . ILE A 1 318 ? 7.992 2.391 30.168 1.00 96.00 318 ILE A C 1
ATOM 2372 O O . ILE A 1 318 ? 6.814 2.648 29.906 1.00 96.00 318 ILE A O 1
ATOM 2376 N N . ARG A 1 319 ? 8.566 2.666 31.337 1.00 95.56 319 ARG A N 1
ATOM 2377 C CA . ARG A 1 319 ? 7.921 3.256 32.507 1.00 95.56 319 ARG A CA 1
ATOM 2378 C C . ARG A 1 319 ? 8.376 4.702 32.690 1.00 95.56 319 ARG A C 1
ATOM 2380 O O . ARG A 1 319 ? 9.519 5.036 32.391 1.00 95.56 319 ARG A O 1
ATOM 2387 N N . SER A 1 320 ? 7.506 5.558 33.211 1.00 94.69 320 SER A N 1
ATOM 2388 C CA . SER A 1 320 ? 7.904 6.877 33.720 1.00 94.69 320 SER A CA 1
ATOM 2389 C C . SER A 1 320 ? 8.303 6.765 35.188 1.00 94.69 320 SER A C 1
ATOM 2391 O O . SER A 1 320 ? 7.481 6.344 36.001 1.00 94.69 320 SER A O 1
ATOM 2393 N N . ALA A 1 321 ? 9.524 7.162 35.546 1.00 93.56 321 ALA A N 1
ATOM 2394 C CA . ALA A 1 321 ? 9.918 7.318 36.948 1.00 93.56 321 ALA A CA 1
ATOM 2395 C C . ALA A 1 321 ? 10.965 8.428 37.127 1.00 93.56 321 ALA A C 1
ATOM 2397 O O . ALA A 1 321 ? 11.910 8.545 36.343 1.00 93.56 321 ALA A O 1
ATOM 2398 N N . GLY A 1 322 ? 10.803 9.261 38.156 1.00 90.94 322 GLY A N 1
ATOM 2399 C CA . GLY A 1 322 ? 11.665 10.413 38.431 1.00 90.94 322 GLY A CA 1
ATOM 2400 C C . GLY A 1 322 ? 11.740 11.413 37.271 1.00 90.94 322 GLY A C 1
ATOM 2401 O O . GLY A 1 322 ? 12.795 12.012 37.052 1.00 90.94 322 GLY A O 1
ATOM 2402 N N . GLY A 1 323 ? 10.668 11.540 36.479 1.00 90.12 323 GLY A N 1
ATOM 2403 C CA . GLY A 1 323 ? 10.645 12.353 35.255 1.00 90.12 323 GLY A CA 1
ATOM 2404 C C . GLY A 1 323 ? 11.470 11.799 34.080 1.00 90.12 323 GLY A C 1
ATOM 2405 O O . GLY A 1 323 ? 11.631 12.492 33.072 1.00 90.12 323 GLY A O 1
ATOM 2406 N N . LYS A 1 324 ? 11.976 10.559 34.166 1.00 91.94 324 LYS A N 1
ATOM 2407 C CA . LYS A 1 324 ? 12.741 9.878 33.103 1.00 91.94 324 LYS A CA 1
ATOM 2408 C C . LYS A 1 324 ? 12.023 8.659 32.537 1.00 91.94 324 LYS A C 1
ATOM 2410 O O . LYS A 1 324 ? 11.245 8.004 33.230 1.00 91.94 324 LYS A O 1
ATOM 2415 N N . LEU A 1 325 ? 12.331 8.341 31.281 1.00 94.62 325 LEU A N 1
ATOM 2416 C CA . LEU A 1 325 ? 12.024 7.044 30.697 1.00 94.62 325 LEU A CA 1
ATOM 2417 C C . LEU A 1 325 ? 12.923 5.995 31.343 1.00 94.62 325 LEU A C 1
ATOM 2419 O O . LEU A 1 325 ? 14.151 6.071 31.279 1.00 94.62 325 LEU A O 1
ATOM 2423 N N . VAL A 1 326 ? 12.296 5.002 31.949 1.00 95.50 326 VAL A N 1
ATOM 2424 C CA . VAL A 1 326 ? 12.947 3.887 32.619 1.00 95.50 326 VAL A CA 1
ATOM 2425 C C . VAL A 1 326 ? 12.549 2.615 31.887 1.00 95.50 326 VAL A C 1
ATOM 2427 O O . VAL A 1 326 ? 11.367 2.314 31.735 1.00 95.50 326 VAL A O 1
ATOM 2430 N N . VAL A 1 327 ? 13.542 1.886 31.381 1.00 96.56 327 VAL A N 1
ATOM 2431 C CA . VAL A 1 327 ? 13.328 0.664 30.607 1.00 96.56 327 VAL A CA 1
ATOM 2432 C C . VAL A 1 327 ? 13.448 -0.526 31.547 1.00 96.56 327 VAL A C 1
ATOM 2434 O O . VAL A 1 327 ? 14.502 -0.787 32.125 1.00 96.56 327 VAL A O 1
ATOM 2437 N N . CYS A 1 328 ? 12.348 -1.247 31.704 1.00 95.88 328 CYS A N 1
ATOM 2438 C CA . CYS A 1 328 ? 12.182 -2.365 32.619 1.00 95.88 328 CYS A CA 1
ATOM 2439 C C . CYS A 1 328 ? 12.039 -3.691 31.855 1.00 95.88 328 CYS A C 1
ATOM 2441 O O . CYS A 1 328 ? 11.718 -3.717 30.661 1.00 95.88 328 CYS A O 1
ATOM 2443 N N . ALA A 1 329 ? 12.274 -4.808 32.543 1.00 94.31 329 ALA A N 1
ATOM 2444 C CA . ALA A 1 329 ? 12.057 -6.131 31.966 1.00 94.31 329 ALA A CA 1
ATOM 2445 C C . ALA A 1 329 ? 10.551 -6.401 31.746 1.00 94.31 329 ALA A C 1
ATOM 2447 O O . ALA A 1 329 ? 9.713 -5.863 32.473 1.00 94.31 329 ALA A O 1
ATOM 2448 N N . PRO A 1 330 ? 10.173 -7.252 30.776 1.00 94.06 330 PRO A N 1
ATOM 2449 C CA . PRO A 1 330 ? 8.812 -7.764 30.675 1.00 94.06 330 PRO A CA 1
ATOM 2450 C C . PRO A 1 330 ? 8.335 -8.359 32.007 1.00 94.06 330 PRO A C 1
ATOM 2452 O O . PRO A 1 330 ? 9.051 -9.125 32.651 1.00 94.06 330 PRO A O 1
ATOM 2455 N N . ASP A 1 331 ? 7.111 -8.009 32.399 1.00 91.69 331 ASP A N 1
ATOM 2456 C CA . ASP A 1 331 ? 6.431 -8.502 33.605 1.00 91.69 331 ASP A CA 1
ATOM 2457 C C . ASP A 1 331 ? 7.164 -8.172 34.930 1.00 91.69 331 ASP A C 1
ATOM 2459 O O . ASP A 1 331 ? 7.039 -8.910 35.913 1.00 91.69 331 ASP A O 1
ATOM 2463 N N . SER A 1 332 ? 7.938 -7.077 34.959 1.00 91.00 332 SER A N 1
ATOM 2464 C CA . SER A 1 332 ? 8.596 -6.556 36.166 1.00 91.00 332 SER A CA 1
ATOM 2465 C C . SER A 1 332 ? 7.698 -5.626 36.991 1.00 91.00 332 SER A C 1
ATOM 2467 O O . SER A 1 332 ? 6.995 -4.771 36.437 1.00 91.00 332 SER A O 1
ATOM 2469 N N . SER A 1 333 ? 7.801 -5.715 38.315 1.00 88.44 333 SER A N 1
ATOM 2470 C CA . SER A 1 333 ? 7.125 -4.826 39.263 1.00 88.44 333 SER A CA 1
ATOM 2471 C C . SER A 1 333 ? 7.684 -3.393 39.234 1.00 88.44 333 SER A C 1
ATOM 2473 O O . SER A 1 333 ? 8.739 -3.131 38.654 1.00 88.44 333 SER A O 1
ATOM 2475 N N . VAL A 1 334 ? 7.002 -2.446 39.890 1.00 85.19 334 VAL A N 1
ATOM 2476 C CA . VAL A 1 334 ? 7.507 -1.068 40.095 1.00 85.19 334 VAL A CA 1
ATOM 2477 C C . VAL A 1 334 ? 8.684 -0.981 41.074 1.00 85.19 334 VAL A C 1
ATOM 2479 O O . VAL A 1 334 ? 9.369 0.035 41.102 1.00 85.19 334 VAL A O 1
ATOM 2482 N N . THR A 1 335 ? 8.932 -2.033 41.859 1.00 86.69 335 THR A N 1
ATOM 2483 C CA . THR A 1 335 ? 10.063 -2.127 42.798 1.00 86.69 335 THR A CA 1
ATOM 2484 C C . THR A 1 335 ? 11.277 -2.858 42.224 1.00 86.69 335 THR A C 1
ATOM 2486 O O . THR A 1 335 ? 12.338 -2.851 42.847 1.00 86.69 335 THR A O 1
ATOM 2489 N N . ASP A 1 336 ? 11.144 -3.488 41.055 1.00 91.19 336 ASP A N 1
ATOM 2490 C CA . ASP A 1 336 ? 12.241 -4.216 40.418 1.00 91.19 336 ASP A CA 1
ATOM 2491 C C . ASP A 1 336 ? 13.287 -3.234 39.871 1.00 91.19 336 ASP A C 1
ATOM 2493 O O . ASP A 1 336 ? 12.962 -2.149 39.382 1.00 91.19 336 ASP A O 1
ATOM 2497 N N . THR A 1 337 ? 14.565 -3.619 39.916 1.00 92.69 337 THR A N 1
ATOM 2498 C CA . THR A 1 337 ? 15.636 -2.805 39.326 1.00 92.69 337 THR A CA 1
ATOM 2499 C C . THR A 1 337 ? 15.431 -2.699 37.809 1.00 92.69 337 THR A C 1
ATOM 2501 O O . THR A 1 337 ? 15.298 -3.731 37.146 1.00 92.69 337 THR A O 1
ATOM 2504 N N . PRO A 1 338 ? 15.407 -1.484 37.231 1.00 94.44 338 PRO A N 1
ATOM 2505 C CA . PRO A 1 338 ? 15.251 -1.326 35.793 1.00 94.44 338 PRO A CA 1
ATOM 2506 C C . PRO A 1 338 ? 16.484 -1.828 35.042 1.00 94.44 338 PRO A C 1
ATOM 2508 O O . PRO A 1 338 ? 17.588 -1.862 35.582 1.00 94.44 338 PRO A O 1
ATOM 2511 N N . LEU A 1 339 ? 16.300 -2.170 33.766 1.00 94.56 339 LEU A N 1
ATOM 2512 C CA . LEU A 1 339 ? 17.397 -2.556 32.882 1.00 94.56 339 LEU A CA 1
ATOM 2513 C C . LEU A 1 339 ? 18.323 -1.356 32.661 1.00 94.56 339 LEU A C 1
ATOM 2515 O O . LEU A 1 339 ? 19.529 -1.455 32.856 1.00 94.56 339 LEU A O 1
ATOM 2519 N N . PHE A 1 340 ? 17.756 -0.211 32.276 1.00 95.38 340 PHE A N 1
ATOM 2520 C CA . PHE A 1 340 ? 18.486 1.047 32.139 1.00 95.38 340 PHE A CA 1
ATOM 2521 C C . PHE A 1 340 ? 17.537 2.251 32.159 1.00 95.38 340 PHE A C 1
ATOM 2523 O O . PHE A 1 340 ? 16.340 2.133 31.901 1.00 95.38 340 PHE A O 1
ATOM 2530 N N . ASN A 1 341 ? 18.095 3.428 32.434 1.00 93.00 341 ASN A N 1
ATOM 2531 C CA . ASN A 1 341 ? 17.397 4.707 32.323 1.00 93.00 341 ASN A CA 1
ATOM 2532 C C . ASN A 1 341 ? 17.758 5.372 30.989 1.00 93.00 341 ASN A C 1
ATOM 2534 O O . ASN A 1 341 ? 18.893 5.239 30.526 1.00 93.00 341 ASN A O 1
ATOM 2538 N N . SER A 1 342 ? 16.826 6.121 30.406 1.00 91.50 342 SER A N 1
ATOM 2539 C CA . SER A 1 342 ? 17.061 6.962 29.230 1.00 91.50 342 SER A CA 1
ATOM 2540 C C . SER A 1 342 ? 16.705 8.434 29.512 1.00 91.50 342 SER A C 1
ATOM 2542 O O . SER A 1 342 ? 16.832 8.889 30.655 1.00 91.50 342 SER A O 1
ATOM 2544 N N . GLY A 1 343 ? 16.348 9.199 28.475 1.00 87.06 343 GLY A N 1
ATOM 2545 C CA . GLY A 1 343 ? 16.022 10.623 28.542 1.00 87.06 343 GLY A CA 1
ATOM 2546 C C . GLY A 1 343 ? 14.794 10.968 29.395 1.00 87.06 343 GLY A C 1
ATOM 2547 O O . GLY A 1 343 ? 14.159 10.114 30.014 1.00 87.06 343 GLY A O 1
ATOM 2548 N N . ASN A 1 344 ? 14.461 12.259 29.437 1.00 91.19 344 ASN A N 1
ATOM 2549 C CA . ASN A 1 344 ? 13.270 12.761 30.131 1.00 91.19 344 ASN A CA 1
ATOM 2550 C C . ASN A 1 344 ? 11.993 12.227 29.458 1.00 91.19 344 ASN A C 1
ATOM 2552 O O . ASN A 1 344 ? 11.978 12.081 28.246 1.00 91.19 344 ASN A O 1
ATOM 2556 N N . VAL A 1 345 ? 10.914 11.974 30.207 1.00 87.94 345 VAL A N 1
ATOM 2557 C CA . VAL A 1 345 ? 9.662 11.404 29.641 1.00 87.94 345 VAL A CA 1
ATOM 2558 C C . VAL A 1 345 ? 8.949 12.368 28.691 1.00 87.94 345 VAL A C 1
ATOM 2560 O O . VAL A 1 345 ? 8.266 11.947 27.758 1.00 87.94 345 VAL A O 1
ATOM 2563 N N . ARG A 1 346 ? 9.063 13.669 28.967 1.00 84.31 346 ARG A N 1
ATOM 2564 C CA . ARG A 1 346 ? 8.409 14.745 28.220 1.00 84.31 346 ARG A CA 1
ATOM 2565 C C . ARG A 1 346 ? 9.436 15.605 27.484 1.00 84.31 346 ARG A C 1
ATOM 2567 O O . ARG A 1 346 ? 10.616 15.627 27.828 1.00 84.31 346 ARG A O 1
ATOM 2574 N N . TYR A 1 347 ? 8.927 16.391 26.533 1.00 76.12 347 TYR A N 1
ATOM 2575 C CA . TYR A 1 347 ? 9.646 17.436 25.787 1.00 76.12 347 TYR A CA 1
ATOM 2576 C C . TYR A 1 347 ? 10.616 16.962 24.683 1.00 76.12 347 TYR A C 1
ATOM 2578 O O . TYR A 1 347 ? 11.443 17.754 24.236 1.00 76.12 347 TYR A O 1
ATOM 2586 N N . GLY A 1 348 ? 10.494 15.725 24.186 1.00 83.06 348 GLY A N 1
ATOM 2587 C CA . GLY A 1 348 ? 11.291 15.230 23.055 1.00 83.06 348 GLY A CA 1
ATOM 2588 C C . GLY A 1 348 ? 10.607 14.126 22.242 1.00 83.06 348 GLY A C 1
ATOM 2589 O O . GLY A 1 348 ? 9.630 13.530 22.692 1.00 83.06 348 GLY A O 1
ATOM 2590 N N . SER A 1 349 ? 11.129 13.873 21.037 1.00 91.56 349 SER A N 1
ATOM 2591 C CA . SER A 1 349 ? 10.919 12.616 20.305 1.00 91.56 349 SER A CA 1
ATOM 2592 C C . SER A 1 349 ? 12.068 11.674 20.660 1.00 91.56 349 SER A C 1
ATOM 2594 O O . SER A 1 349 ? 13.228 12.090 20.649 1.00 91.56 349 SER A O 1
ATOM 2596 N N . HIS A 1 350 ? 11.737 10.436 21.006 1.00 95.00 350 HIS A N 1
ATOM 2597 C CA . HIS A 1 350 ? 12.665 9.397 21.435 1.00 95.00 350 HIS A CA 1
ATOM 2598 C C . HIS A 1 350 ? 12.863 8.370 20.333 1.00 95.00 350 HIS A C 1
ATOM 2600 O O . HIS A 1 350 ? 11.913 8.034 19.626 1.00 95.00 350 HIS A O 1
ATOM 2606 N N . LEU A 1 351 ? 14.070 7.819 20.220 1.00 95.12 351 LEU A N 1
ATOM 2607 C CA . LEU A 1 351 ? 14.365 6.747 19.269 1.00 95.12 351 LEU A CA 1
ATOM 2608 C C . LEU A 1 351 ? 14.424 5.402 19.990 1.00 95.12 351 LEU A C 1
ATOM 2610 O O . LEU A 1 351 ? 15.324 5.174 20.797 1.00 95.12 351 LEU A O 1
ATOM 2614 N N . PHE A 1 352 ? 13.504 4.497 19.664 1.00 97.25 352 PHE A N 1
ATOM 2615 C CA . PHE A 1 352 ? 13.590 3.092 20.049 1.00 97.25 352 PHE A CA 1
ATOM 2616 C C . PHE A 1 352 ? 14.373 2.300 18.998 1.00 97.25 352 PHE A C 1
ATOM 2618 O O . PHE A 1 352 ? 14.088 2.401 17.804 1.00 97.25 352 PHE A O 1
ATOM 2625 N N . ASP A 1 353 ? 15.306 1.463 19.447 1.00 95.31 353 ASP A N 1
ATOM 2626 C CA . ASP A 1 353 ? 16.043 0.497 18.630 1.00 95.31 353 ASP A CA 1
ATOM 2627 C C . ASP A 1 353 ? 15.997 -0.887 19.301 1.00 95.31 353 ASP A C 1
ATOM 2629 O O . ASP A 1 353 ? 16.375 -1.042 20.463 1.00 95.31 353 ASP A O 1
ATOM 2633 N N . MET A 1 354 ? 15.603 -1.918 18.555 1.00 95.69 354 MET A N 1
ATOM 2634 C CA . MET A 1 354 ? 15.695 -3.324 18.955 1.00 95.69 354 MET A CA 1
ATOM 2635 C C . MET A 1 354 ? 16.406 -4.135 17.875 1.00 95.69 354 MET A C 1
ATOM 2637 O O . MET A 1 354 ? 16.144 -3.989 16.683 1.00 95.69 354 MET A O 1
ATOM 2641 N N . VAL A 1 355 ? 17.276 -5.041 18.310 1.00 93.75 355 VAL A N 1
ATOM 2642 C CA . VAL A 1 355 ? 17.956 -6.031 17.473 1.00 93.75 355 VAL A CA 1
ATOM 2643 C C . VAL A 1 355 ? 17.773 -7.399 18.115 1.00 93.75 355 VAL A C 1
ATOM 2645 O O . VAL A 1 355 ? 18.216 -7.594 19.244 1.00 93.75 355 VAL A O 1
ATOM 2648 N N . LEU A 1 356 ? 17.182 -8.350 17.394 1.00 92.38 356 LEU A N 1
ATOM 2649 C CA . LEU A 1 356 ? 17.309 -9.777 17.685 1.00 92.38 356 LEU A CA 1
ATOM 2650 C C . LEU A 1 356 ? 18.496 -10.303 16.876 1.00 92.38 356 LEU A C 1
ATOM 2652 O O . LEU A 1 356 ? 18.522 -10.201 15.649 1.00 92.38 356 LEU A O 1
ATOM 2656 N N . SER A 1 357 ? 19.502 -10.835 17.560 1.00 87.00 357 SER A N 1
ATOM 2657 C CA . SER A 1 357 ? 20.661 -11.444 16.911 1.00 87.00 357 SER A CA 1
ATOM 2658 C C . SER A 1 357 ? 20.369 -12.893 16.538 1.00 87.00 357 SER A C 1
ATOM 2660 O O . SER A 1 357 ? 19.822 -13.628 17.356 1.00 87.00 357 SER A O 1
ATOM 2662 N N . LYS A 1 358 ? 20.850 -13.345 15.373 1.00 82.38 358 LYS A N 1
ATOM 2663 C CA . LYS A 1 358 ? 20.788 -14.757 14.950 1.00 82.38 358 LYS A CA 1
ATOM 2664 C C . LYS A 1 358 ? 21.499 -15.747 15.885 1.00 82.38 358 LYS A C 1
ATOM 2666 O O . LYS A 1 358 ? 21.348 -16.954 15.747 1.00 82.38 358 LYS A O 1
ATOM 2671 N N . THR A 1 359 ? 22.302 -15.249 16.828 1.00 77.19 359 THR A N 1
ATOM 2672 C CA . THR A 1 359 ? 22.955 -16.052 17.876 1.00 77.19 359 THR A CA 1
ATOM 2673 C C . THR A 1 359 ? 22.369 -15.823 19.271 1.00 77.19 359 THR A C 1
ATOM 2675 O O . THR A 1 359 ? 22.845 -16.418 20.231 1.00 77.19 359 THR A O 1
ATOM 2678 N N . GLY A 1 360 ? 21.392 -14.924 19.421 1.00 71.62 360 GLY A N 1
ATOM 2679 C CA . GLY A 1 360 ? 20.793 -14.541 20.702 1.00 71.62 360 GLY A CA 1
ATOM 2680 C C . GLY A 1 360 ? 21.676 -13.625 21.554 1.00 71.62 360 GLY A C 1
ATOM 2681 O O . GLY A 1 360 ? 21.207 -12.579 21.999 1.00 71.62 360 GLY A O 1
ATOM 2682 N N . TYR A 1 361 ? 22.962 -13.956 21.705 1.00 71.25 361 TYR A N 1
ATOM 2683 C CA . TYR A 1 361 ? 23.918 -13.305 22.616 1.00 71.25 361 TYR A CA 1
ATOM 2684 C C . TYR A 1 361 ? 24.089 -11.789 22.437 1.00 71.25 361 TYR A C 1
ATOM 2686 O O . TYR A 1 361 ? 24.350 -11.083 23.408 1.00 71.25 361 TYR A O 1
ATOM 2694 N N . SER A 1 362 ? 23.974 -11.281 21.206 1.00 80.06 362 SER A N 1
ATOM 2695 C CA . SER A 1 362 ? 24.154 -9.856 20.884 1.00 80.06 362 SER A CA 1
ATOM 2696 C C . SER A 1 362 ? 22.846 -9.126 20.568 1.00 80.06 362 SER A C 1
ATOM 2698 O O . SER A 1 362 ? 22.865 -8.065 19.942 1.00 80.06 362 SER A O 1
ATOM 2700 N N . SER A 1 363 ? 21.708 -9.691 20.974 1.00 89.69 363 SER A N 1
ATOM 2701 C CA . SER A 1 363 ? 20.415 -9.011 20.869 1.00 89.69 363 SER A CA 1
ATOM 2702 C C . SER A 1 363 ? 20.403 -7.804 21.809 1.00 89.69 363 SER A C 1
ATOM 2704 O O . SER A 1 363 ? 20.878 -7.906 22.938 1.00 89.69 363 SER A O 1
ATOM 2706 N N . LYS A 1 364 ? 19.912 -6.649 21.355 1.00 93.31 364 LYS A 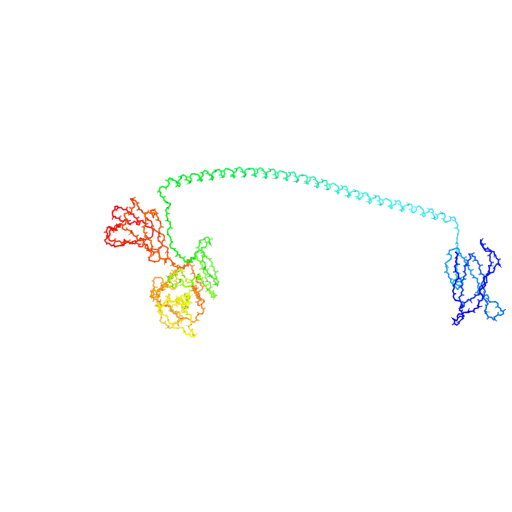N 1
ATOM 2707 C CA . LYS A 1 364 ? 20.011 -5.362 22.065 1.00 93.31 364 LYS A CA 1
ATOM 2708 C C . LYS A 1 364 ? 18.670 -4.640 22.049 1.00 93.31 364 LYS A C 1
ATOM 2710 O O . LYS A 1 364 ? 17.999 -4.638 21.021 1.00 93.31 364 LYS A O 1
ATOM 2715 N N . ILE A 1 365 ? 18.326 -3.972 23.148 1.00 95.94 365 ILE A N 1
ATOM 2716 C CA . ILE A 1 365 ? 17.286 -2.932 23.175 1.00 95.94 365 ILE A CA 1
ATOM 2717 C C . ILE A 1 365 ? 17.935 -1.619 23.611 1.00 95.94 365 ILE A C 1
ATOM 2719 O O . ILE A 1 365 ? 18.750 -1.609 24.536 1.00 95.94 365 ILE A O 1
ATOM 2723 N N . ALA A 1 366 ? 17.586 -0.524 22.941 1.00 95.56 366 ALA A N 1
ATOM 2724 C CA . ALA A 1 366 ? 18.021 0.823 23.268 1.00 95.56 366 ALA A CA 1
ATOM 2725 C C . ALA A 1 366 ? 16.891 1.850 23.117 1.00 95.56 366 ALA A C 1
ATOM 2727 O O . ALA A 1 366 ? 15.996 1.700 22.287 1.00 95.56 366 ALA A O 1
ATOM 2728 N N . VAL A 1 367 ? 16.983 2.913 23.912 1.00 95.31 367 VAL A N 1
ATOM 2729 C CA . VAL A 1 367 ? 16.178 4.133 23.811 1.00 95.31 367 VAL A CA 1
ATOM 2730 C C . VAL A 1 367 ? 17.146 5.310 23.832 1.00 95.31 367 VAL A C 1
ATOM 2732 O O . VAL A 1 367 ? 17.954 5.415 24.754 1.00 95.31 367 VAL A O 1
ATOM 2735 N N . ASP A 1 368 ? 17.092 6.181 22.828 1.00 92.56 368 ASP A N 1
ATOM 2736 C CA . ASP A 1 368 ? 17.986 7.341 22.660 1.00 92.56 368 ASP A CA 1
ATOM 2737 C C . ASP A 1 368 ? 19.480 6.957 22.645 1.00 92.56 368 ASP A C 1
ATOM 2739 O O . ASP A 1 368 ? 20.342 7.640 23.197 1.00 92.56 368 ASP A O 1
ATOM 2743 N N . GLY A 1 369 ? 19.795 5.799 22.055 1.00 88.25 369 GLY A N 1
ATOM 2744 C CA . GLY A 1 369 ? 21.146 5.223 21.999 1.00 88.25 369 GLY A CA 1
ATOM 2745 C C . GLY A 1 369 ? 21.607 4.516 23.285 1.00 88.25 369 GLY A C 1
ATOM 2746 O O . GLY A 1 369 ? 22.424 3.591 23.204 1.00 88.25 369 GLY A O 1
ATOM 2747 N N . ASN A 1 370 ? 21.042 4.867 24.445 1.00 91.62 370 ASN A N 1
ATOM 2748 C CA . ASN A 1 370 ? 21.258 4.162 25.712 1.00 91.62 370 ASN A CA 1
ATOM 2749 C C . ASN A 1 370 ? 20.590 2.788 25.654 1.00 91.62 370 ASN A C 1
ATOM 2751 O O . ASN A 1 370 ? 19.407 2.696 25.342 1.00 91.62 370 ASN A O 1
ATOM 2755 N N . GLY A 1 371 ? 21.315 1.710 25.947 1.00 91.38 371 GLY A N 1
ATOM 2756 C CA . GLY A 1 371 ? 20.730 0.374 25.881 1.00 91.38 371 GLY A CA 1
ATOM 2757 C C . GLY A 1 371 ? 21.672 -0.754 26.262 1.00 91.38 371 GLY A C 1
ATOM 2758 O O . GLY A 1 371 ? 22.887 -0.569 26.326 1.00 91.38 371 GLY A O 1
ATOM 2759 N N . LEU A 1 372 ? 21.096 -1.937 26.462 1.00 92.69 372 LEU A N 1
ATOM 2760 C CA . LEU A 1 372 ? 21.787 -3.141 26.921 1.00 92.69 372 LEU A CA 1
ATOM 2761 C C . LEU A 1 372 ? 21.593 -4.310 25.957 1.00 92.69 372 LEU A C 1
ATOM 2763 O O . LEU A 1 372 ? 20.567 -4.412 25.279 1.00 92.69 372 LEU A O 1
ATOM 2767 N N . SER A 1 373 ? 22.576 -5.212 25.941 1.00 91.12 373 SER A N 1
ATOM 2768 C CA . SER A 1 373 ? 22.400 -6.545 25.368 1.00 91.12 373 SER A CA 1
ATOM 2769 C C . SER A 1 373 ? 21.500 -7.371 26.288 1.00 91.12 373 SER A C 1
ATOM 2771 O O . SER A 1 373 ? 21.755 -7.449 27.489 1.00 91.12 373 SER A O 1
ATOM 2773 N N . LEU A 1 374 ? 20.450 -7.973 25.736 1.00 88.25 374 LEU A N 1
ATOM 2774 C CA . LEU A 1 374 ? 19.410 -8.697 26.465 1.00 88.25 374 LEU A CA 1
ATOM 2775 C C . LEU A 1 374 ? 19.145 -10.034 25.773 1.00 88.25 374 LEU A C 1
ATOM 2777 O O . LEU A 1 374 ? 19.057 -10.092 24.551 1.00 88.25 374 LEU A O 1
ATOM 2781 N N . SER A 1 375 ? 18.980 -11.106 26.545 1.00 86.94 375 SER A N 1
ATOM 2782 C CA . SER A 1 375 ? 18.492 -12.385 26.010 1.00 86.94 375 SER A CA 1
ATOM 2783 C C . SER A 1 375 ? 16.956 -12.406 25.982 1.00 86.94 375 SER A C 1
ATOM 2785 O O . SER A 1 375 ? 16.337 -11.692 26.775 1.00 86.94 375 SER A O 1
ATOM 2787 N N . PRO A 1 376 ? 16.321 -13.219 25.117 1.00 89.62 376 PRO A N 1
ATOM 2788 C CA . PRO A 1 376 ? 14.889 -13.489 25.203 1.00 89.62 376 PRO A CA 1
ATOM 2789 C C . PRO A 1 376 ? 14.469 -13.995 26.592 1.00 89.62 376 PRO A C 1
ATOM 2791 O O . PRO A 1 376 ? 15.182 -14.772 27.229 1.00 89.62 376 PRO A O 1
ATOM 2794 N N . VAL A 1 377 ? 13.294 -13.569 27.053 1.00 91.19 377 VAL A N 1
ATOM 2795 C CA . VAL A 1 377 ? 12.735 -13.890 28.373 1.00 91.19 377 VAL A CA 1
ATOM 2796 C C . VAL A 1 377 ? 11.320 -14.448 28.261 1.00 91.19 377 VAL A C 1
ATOM 2798 O O . VAL A 1 377 ? 10.605 -14.202 27.289 1.00 91.19 377 VAL A O 1
ATOM 2801 N N . ARG A 1 378 ? 10.899 -15.192 29.286 1.00 92.69 378 ARG A N 1
ATOM 2802 C CA . ARG A 1 378 ? 9.531 -15.706 29.394 1.00 92.69 378 ARG A CA 1
ATOM 2803 C C . ARG A 1 378 ? 8.572 -14.656 29.946 1.00 92.69 378 ARG A C 1
ATOM 2805 O O . ARG A 1 378 ? 8.914 -13.940 30.886 1.00 92.69 378 ARG A O 1
ATOM 2812 N N . THR A 1 379 ? 7.351 -14.635 29.420 1.00 93.88 379 THR A N 1
ATOM 2813 C CA . THR A 1 379 ? 6.254 -13.775 29.872 1.00 93.88 379 THR A CA 1
ATOM 2814 C C . THR A 1 379 ? 4.934 -14.532 30.018 1.00 93.88 379 THR A C 1
ATOM 2816 O O . THR A 1 379 ? 4.681 -15.513 29.317 1.00 93.88 379 THR A O 1
ATOM 2819 N N . GLY A 1 380 ? 4.081 -14.061 30.932 1.00 92.25 380 GLY A N 1
ATOM 2820 C CA . GLY A 1 380 ? 2.690 -14.502 31.075 1.00 92.25 380 GLY A CA 1
ATOM 2821 C C . GLY A 1 380 ? 1.733 -13.896 30.046 1.00 92.25 380 GLY A C 1
ATOM 2822 O O . GLY A 1 380 ? 0.617 -14.385 29.869 1.00 92.25 380 GLY A O 1
ATOM 2823 N N . VAL A 1 381 ? 2.151 -12.851 29.324 1.00 90.88 381 VAL A N 1
ATOM 2824 C CA . VAL A 1 381 ? 1.319 -12.211 28.301 1.00 90.88 381 VAL A CA 1
ATOM 2825 C C . VAL A 1 381 ? 1.209 -13.114 27.075 1.00 90.88 381 VAL A C 1
ATOM 2827 O O . VAL A 1 381 ? 2.181 -13.314 26.348 1.00 90.88 381 VAL A O 1
ATOM 2830 N N . LYS A 1 382 ? -0.007 -13.595 26.798 1.00 90.50 382 LYS A N 1
ATOM 2831 C CA . LYS A 1 382 ? -0.314 -14.354 25.582 1.00 90.50 382 LYS A CA 1
ATOM 2832 C C . LYS A 1 382 ? -0.194 -13.478 24.338 1.00 90.50 382 LYS A C 1
ATOM 2834 O O . LYS A 1 382 ? -1.060 -12.644 24.078 1.00 90.50 382 LYS A O 1
ATOM 2839 N N . LEU A 1 383 ? 0.846 -13.735 23.553 1.00 88.38 383 LEU A N 1
ATOM 2840 C CA . LEU A 1 383 ? 1.109 -13.114 22.260 1.00 88.38 383 LEU A CA 1
ATOM 2841 C C . LEU A 1 383 ? 1.336 -14.219 21.218 1.00 88.38 383 LEU A C 1
ATOM 2843 O O . LEU A 1 383 ? 2.182 -15.083 21.452 1.00 88.38 383 LEU A O 1
ATOM 2847 N N . PRO A 1 384 ? 0.599 -14.233 20.092 1.00 87.69 384 PRO A N 1
ATOM 2848 C CA . PRO A 1 384 ? 0.979 -15.011 18.915 1.00 87.69 384 PRO A CA 1
ATOM 2849 C C . PRO A 1 384 ? 2.448 -14.775 18.528 1.00 87.69 384 PRO A C 1
ATOM 2851 O O . PRO A 1 384 ? 2.895 -13.631 18.452 1.00 87.69 384 PRO A O 1
ATOM 2854 N N . SER A 1 385 ? 3.196 -15.857 18.307 1.00 87.00 385 SER A N 1
ATOM 2855 C CA . SER A 1 385 ? 4.591 -15.812 17.860 1.00 87.00 385 SER A CA 1
ATOM 2856 C C . SER A 1 385 ? 4.717 -15.219 16.452 1.00 87.00 385 SER A C 1
ATOM 2858 O O . SER A 1 385 ? 3.753 -15.173 15.687 1.00 87.00 385 SER A O 1
ATOM 2860 N N . GLY A 1 386 ? 5.912 -14.731 16.108 1.00 92.19 386 GLY A N 1
ATOM 2861 C CA . GLY A 1 386 ? 6.169 -14.138 14.796 1.00 92.19 386 GLY A CA 1
ATOM 2862 C C . GLY A 1 386 ? 5.568 -12.746 14.619 1.00 92.19 386 GLY A C 1
ATOM 2863 O O . GLY A 1 386 ? 5.189 -12.368 13.516 1.00 92.19 386 GLY A O 1
ATOM 2864 N N . THR A 1 387 ? 5.396 -11.988 15.702 1.00 95.44 387 THR A N 1
ATOM 2865 C CA . THR A 1 387 ? 4.830 -10.635 15.646 1.00 95.44 387 THR A CA 1
ATOM 2866 C C . THR A 1 387 ? 5.552 -9.710 16.622 1.00 95.44 387 THR A C 1
ATOM 2868 O O . THR A 1 387 ? 5.786 -10.058 17.781 1.00 95.44 387 THR A O 1
ATOM 2871 N N . LEU A 1 388 ? 5.888 -8.506 16.155 1.00 96.88 388 LEU A N 1
ATOM 2872 C CA . LEU A 1 388 ? 6.287 -7.392 17.011 1.00 96.88 388 LEU A CA 1
ATOM 2873 C C . LEU A 1 388 ? 5.033 -6.666 17.503 1.00 96.88 388 LEU A C 1
ATOM 2875 O O . LEU A 1 388 ? 4.256 -6.164 16.691 1.00 96.88 388 LEU A O 1
ATOM 2879 N N . TYR A 1 389 ? 4.871 -6.575 18.819 1.00 97.38 389 TYR A N 1
ATOM 2880 C CA . TYR A 1 389 ? 3.822 -5.813 19.489 1.00 97.38 389 TYR A CA 1
ATOM 2881 C C . TYR A 1 389 ? 4.413 -4.548 20.112 1.00 97.38 389 TYR A C 1
ATOM 2883 O O . TYR A 1 389 ? 5.396 -4.622 20.849 1.00 97.38 389 TYR A O 1
ATOM 2891 N N . ILE A 1 390 ? 3.785 -3.401 19.856 1.00 97.00 390 ILE A N 1
ATOM 2892 C CA . ILE A 1 390 ? 4.039 -2.130 20.544 1.00 97.00 390 ILE A CA 1
ATOM 2893 C C . ILE A 1 390 ? 2.686 -1.652 21.070 1.00 97.00 390 ILE A C 1
ATOM 2895 O O . ILE A 1 390 ? 1.776 -1.420 20.276 1.00 97.00 390 ILE A O 1
ATOM 2899 N N . ARG A 1 391 ? 2.502 -1.554 22.386 1.00 94.50 391 ARG A N 1
ATOM 2900 C CA . ARG A 1 391 ? 1.167 -1.341 22.980 1.00 94.50 391 ARG A CA 1
ATOM 2901 C C . ARG A 1 391 ? 1.208 -0.553 24.277 1.00 94.50 391 ARG A C 1
ATOM 2903 O O . ARG A 1 391 ? 2.206 -0.592 24.988 1.00 94.50 391 ARG A O 1
ATOM 2910 N N . SER A 1 392 ? 0.109 0.096 24.636 1.00 91.50 392 SER A N 1
ATOM 2911 C CA . SER A 1 392 ? -0.049 0.698 25.963 1.00 91.50 392 SER A CA 1
ATOM 2912 C C . SER A 1 392 ? -0.389 -0.339 27.032 1.00 91.50 392 SER A C 1
ATOM 2914 O O . SER A 1 392 ? -1.257 -1.182 26.796 1.00 91.50 392 SER A O 1
ATOM 2916 N N . ALA A 1 393 ? 0.175 -0.192 28.233 1.00 85.69 393 ALA A N 1
ATOM 2917 C CA . ALA A 1 393 ? -0.385 -0.782 29.451 1.00 85.69 393 ALA A CA 1
ATOM 2918 C C . ALA A 1 393 ? -1.161 0.283 30.251 1.00 85.69 393 ALA A C 1
ATOM 2920 O O . ALA A 1 393 ? -2.375 0.182 30.405 1.00 85.69 393 ALA A O 1
ATOM 2921 N N . SER A 1 394 ? -0.474 1.356 30.650 1.00 90.81 394 SER A N 1
ATOM 2922 C CA . SER A 1 394 ? -1.021 2.535 31.333 1.00 90.81 394 SER A CA 1
ATOM 2923 C C . SER A 1 394 ? -0.665 3.796 30.529 1.00 90.81 394 SER A C 1
ATOM 2925 O O . SER A 1 394 ? 0.340 4.441 30.825 1.00 90.81 394 SER A O 1
ATOM 2927 N N . PRO A 1 395 ? -1.426 4.147 29.476 1.00 89.50 395 PRO A N 1
ATOM 2928 C CA . PRO A 1 395 ? -1.004 5.162 28.512 1.00 89.50 395 PRO A CA 1
ATOM 2929 C C . PRO A 1 395 ? -0.885 6.582 29.103 1.00 89.50 395 PRO A C 1
ATOM 2931 O O . PRO A 1 395 ? -1.625 6.991 30.005 1.00 89.50 395 PRO A O 1
ATOM 2934 N N . ALA A 1 396 ? 0.028 7.368 28.526 1.00 93.06 396 ALA A N 1
ATOM 2935 C CA . ALA A 1 396 ? -0.024 8.832 28.578 1.00 93.06 396 ALA A CA 1
ATOM 2936 C C . ALA A 1 396 ? -1.296 9.341 27.879 1.00 93.06 396 ALA A C 1
ATOM 2938 O O . ALA A 1 396 ? -1.804 8.659 26.986 1.00 93.06 396 ALA A O 1
ATOM 2939 N N . LYS A 1 397 ? -1.773 10.555 28.206 1.00 93.62 397 LYS A N 1
ATOM 2940 C CA . LYS A 1 397 ? -2.914 11.179 27.495 1.00 93.62 397 LYS A CA 1
ATOM 2941 C C . LYS A 1 397 ? -2.807 11.077 25.975 1.00 93.62 397 LYS A C 1
ATOM 2943 O O . LYS A 1 397 ? -3.808 10.776 25.325 1.00 93.62 397 LYS A O 1
ATOM 2948 N N . GLN A 1 398 ? -1.614 11.306 25.427 1.00 93.12 398 GLN A N 1
ATOM 2949 C CA . GLN A 1 398 ? -1.291 11.012 24.036 1.00 93.12 398 GLN A CA 1
ATOM 2950 C C . GLN A 1 398 ? 0.063 10.302 23.924 1.00 93.12 398 GLN A C 1
ATOM 2952 O O . GLN A 1 398 ? 1.034 10.682 24.581 1.00 93.12 398 GLN A O 1
ATOM 2957 N N . THR A 1 399 ? 0.127 9.279 23.068 1.00 94.75 399 THR A N 1
ATOM 2958 C CA . THR A 1 399 ? 1.384 8.664 22.604 1.00 94.75 399 THR A CA 1
ATOM 2959 C C . THR A 1 399 ? 1.499 8.856 21.099 1.00 94.75 399 THR A C 1
ATOM 2961 O O . THR A 1 399 ? 0.598 8.444 20.368 1.00 94.75 399 THR A O 1
ATOM 2964 N N . ASN A 1 400 ? 2.579 9.484 20.643 1.00 93.56 400 ASN A N 1
ATOM 2965 C CA . ASN A 1 400 ? 2.820 9.826 19.242 1.00 93.56 400 ASN A CA 1
ATOM 2966 C C . ASN A 1 400 ? 3.898 8.920 18.637 1.00 93.56 400 ASN A C 1
ATOM 2968 O O . ASN A 1 400 ? 4.818 8.525 19.345 1.00 93.56 400 ASN A O 1
ATOM 2972 N N . PHE A 1 401 ? 3.817 8.670 17.329 1.00 93.50 401 PHE A N 1
ATOM 2973 C CA . PHE A 1 401 ? 4.809 7.975 16.505 1.00 93.50 401 PHE A CA 1
ATOM 2974 C C . PHE A 1 401 ? 4.949 8.698 15.155 1.00 93.50 401 PHE A C 1
ATOM 2976 O O . PHE A 1 401 ? 3.933 8.973 14.510 1.00 93.50 401 PHE A O 1
ATOM 2983 N N . GLU A 1 402 ? 6.173 8.983 14.699 1.00 90.31 402 GLU A N 1
ATOM 2984 C CA . GLU A 1 402 ? 6.428 9.574 13.362 1.00 90.31 402 GLU A CA 1
ATOM 2985 C C . GLU A 1 402 ? 6.865 8.506 12.348 1.00 90.31 402 GLU A C 1
ATOM 2987 O O . GLU A 1 402 ? 6.598 8.605 11.149 1.00 90.31 402 GLU A O 1
ATOM 2992 N N . TYR A 1 403 ? 7.555 7.477 12.845 1.00 90.81 403 TYR A N 1
ATOM 2993 C CA . TYR A 1 403 ? 8.243 6.469 12.050 1.00 90.81 403 TYR A CA 1
ATOM 2994 C C . TYR A 1 403 ? 8.181 5.106 12.735 1.00 90.81 403 TYR A C 1
ATOM 2996 O O . TYR A 1 403 ? 8.443 5.024 13.933 1.00 90.81 403 TYR A O 1
ATOM 3004 N N . LEU A 1 404 ? 7.893 4.045 11.981 1.00 93.50 404 LEU A N 1
ATOM 3005 C CA . LEU A 1 404 ? 8.036 2.650 12.403 1.00 93.50 404 LEU A CA 1
ATOM 3006 C C . LEU A 1 404 ? 8.722 1.858 11.285 1.00 93.50 404 LEU A C 1
ATOM 3008 O O . LEU A 1 404 ? 8.308 1.911 10.127 1.00 93.50 404 LEU A O 1
ATOM 3012 N N . GLU A 1 405 ? 9.730 1.072 11.635 1.00 93.38 405 GLU A N 1
ATOM 3013 C CA . GLU A 1 405 ? 10.457 0.202 10.720 1.00 93.38 405 GLU A CA 1
ATOM 3014 C C . GLU A 1 405 ? 10.751 -1.148 11.373 1.00 93.38 405 GLU A C 1
ATOM 3016 O O . GLU A 1 405 ? 11.170 -1.222 12.527 1.00 93.38 405 GLU A O 1
ATOM 3021 N N . MET A 1 406 ? 10.535 -2.219 10.616 1.00 94.00 406 MET A N 1
ATOM 3022 C CA . MET A 1 406 ? 10.927 -3.586 10.948 1.00 94.00 406 MET A CA 1
ATOM 3023 C C . MET A 1 406 ? 11.609 -4.197 9.724 1.00 94.00 406 MET A C 1
ATOM 3025 O O . MET A 1 406 ? 11.120 -4.020 8.608 1.00 94.00 406 MET A O 1
ATOM 3029 N N . VAL A 1 407 ? 12.721 -4.903 9.920 1.00 93.38 407 VAL A N 1
ATOM 3030 C CA . VAL A 1 407 ? 13.491 -5.540 8.843 1.00 93.38 407 VAL A CA 1
ATOM 3031 C C . VAL A 1 407 ? 14.055 -6.894 9.270 1.00 93.38 407 VAL A C 1
ATOM 3033 O O . VAL A 1 407 ? 14.540 -7.060 10.395 1.00 93.38 407 VAL A O 1
ATOM 3036 N N . ILE A 1 408 ? 14.009 -7.855 8.348 1.00 93.50 408 ILE A N 1
ATOM 3037 C CA . ILE A 1 408 ? 14.604 -9.188 8.461 1.00 93.50 408 ILE A CA 1
ATOM 3038 C C . ILE A 1 408 ? 15.513 -9.380 7.236 1.00 93.50 408 ILE A C 1
ATOM 3040 O O . ILE A 1 408 ? 15.008 -9.548 6.122 1.00 93.50 408 ILE A O 1
ATOM 3044 N N . PRO A 1 409 ? 16.847 -9.308 7.398 1.00 90.75 409 PRO A N 1
ATOM 3045 C CA . PRO A 1 409 ? 17.796 -9.450 6.299 1.00 90.75 409 PRO A CA 1
ATOM 3046 C C . PRO A 1 409 ? 17.941 -10.925 5.899 1.00 90.75 409 PRO A C 1
ATOM 3048 O O . PRO A 1 409 ? 18.815 -11.622 6.409 1.00 90.75 409 PRO A O 1
ATOM 3051 N N . HIS A 1 410 ? 17.098 -11.414 4.984 1.00 89.50 410 HIS A N 1
ATOM 3052 C CA . HIS A 1 410 ? 17.192 -12.787 4.458 1.00 89.50 410 HIS A CA 1
ATOM 3053 C C . HIS A 1 410 ? 18.539 -13.062 3.772 1.00 89.50 410 HIS A C 1
ATOM 3055 O O . HIS A 1 410 ? 18.992 -14.204 3.702 1.00 89.50 410 HIS A O 1
ATOM 3061 N N . GLU A 1 411 ? 19.193 -12.003 3.306 1.00 86.31 411 GLU A N 1
ATOM 3062 C CA . GLU A 1 411 ? 20.531 -12.011 2.746 1.00 86.31 411 GLU A CA 1
ATOM 3063 C C . GLU A 1 411 ? 21.419 -10.983 3.463 1.00 86.31 411 GLU A C 1
ATOM 3065 O O . GLU A 1 411 ? 21.018 -9.849 3.723 1.00 86.31 411 GLU A O 1
ATOM 3070 N N . THR A 1 412 ? 22.665 -11.363 3.750 1.00 81.44 412 THR A N 1
ATOM 3071 C CA . THR A 1 412 ? 23.751 -10.394 3.946 1.00 81.44 412 THR A CA 1
ATOM 3072 C C . THR A 1 412 ? 24.476 -10.274 2.619 1.00 81.44 412 THR A C 1
ATOM 3074 O O . THR A 1 412 ? 24.919 -11.287 2.084 1.00 81.44 412 THR A O 1
ATOM 3077 N N . PHE A 1 413 ? 24.574 -9.060 2.083 1.00 82.25 413 PHE A N 1
ATOM 3078 C CA . PHE A 1 413 ? 25.076 -8.848 0.732 1.00 82.25 413 PHE A CA 1
ATOM 3079 C C . PHE A 1 413 ? 26.581 -9.151 0.654 1.00 82.25 413 PHE A C 1
ATOM 3081 O O . PHE A 1 413 ? 27.373 -8.341 1.124 1.00 82.25 413 PHE A O 1
ATOM 3088 N N . ILE A 1 414 ? 26.986 -10.301 0.106 1.00 89.44 414 ILE A N 1
ATOM 3089 C CA . ILE A 1 414 ? 28.399 -10.694 -0.045 1.00 89.44 414 ILE A CA 1
ATOM 3090 C C . ILE A 1 414 ? 28.657 -10.995 -1.522 1.00 89.44 414 ILE A C 1
ATOM 3092 O O . ILE A 1 414 ? 28.311 -12.070 -2.009 1.00 89.44 414 ILE A O 1
ATOM 3096 N N . HIS A 1 415 ? 29.268 -10.048 -2.235 1.00 91.00 415 HIS A N 1
ATOM 3097 C CA . HIS A 1 415 ? 29.456 -10.126 -3.688 1.00 91.00 415 HIS A CA 1
ATOM 3098 C C . HIS A 1 415 ? 30.931 -10.025 -4.072 1.00 91.00 415 HIS A C 1
ATOM 3100 O O . HIS A 1 415 ? 31.624 -9.088 -3.674 1.00 91.00 415 HIS A O 1
ATOM 3106 N N . ARG A 1 416 ? 31.423 -10.986 -4.859 1.00 92.06 416 ARG A N 1
ATOM 3107 C CA . ARG A 1 416 ? 32.776 -10.944 -5.428 1.00 92.06 416 ARG A CA 1
ATOM 3108 C C . ARG A 1 416 ? 32.717 -10.224 -6.765 1.00 92.06 416 ARG A C 1
ATOM 3110 O O . ARG A 1 416 ? 32.068 -10.715 -7.683 1.00 92.06 416 ARG A O 1
ATOM 3117 N N . LEU A 1 417 ? 33.402 -9.089 -6.854 1.00 90.88 417 LEU A N 1
ATOM 3118 C CA . LEU A 1 417 ? 33.344 -8.222 -8.023 1.00 90.88 417 LEU A CA 1
ATOM 3119 C C . LEU A 1 417 ? 33.897 -8.925 -9.270 1.00 90.88 417 LEU A C 1
ATOM 3121 O O . LEU A 1 417 ? 34.902 -9.639 -9.207 1.00 90.88 417 LEU A O 1
ATOM 3125 N N . VAL A 1 418 ? 33.258 -8.675 -10.408 1.00 90.06 418 VAL A N 1
ATOM 3126 C CA . VAL A 1 418 ? 33.637 -9.155 -11.743 1.00 90.06 418 VAL A CA 1
ATOM 3127 C C . VAL A 1 418 ? 33.671 -7.989 -12.745 1.00 90.06 418 VAL A C 1
ATOM 3129 O O . VAL A 1 418 ? 33.082 -6.943 -12.479 1.00 90.06 418 VAL A O 1
ATOM 3132 N N . PRO A 1 419 ? 34.329 -8.123 -13.915 1.00 87.25 419 PRO A N 1
ATOM 3133 C CA . PRO A 1 419 ? 34.400 -7.048 -14.914 1.00 87.25 419 PRO A CA 1
ATOM 3134 C C . PRO A 1 419 ? 33.042 -6.497 -15.386 1.00 87.25 419 PRO A C 1
ATOM 3136 O O . PRO A 1 419 ? 32.963 -5.321 -15.748 1.00 87.25 419 PRO A O 1
ATOM 3139 N N . ASP A 1 420 ? 31.993 -7.324 -15.353 1.00 87.25 420 ASP A N 1
ATOM 3140 C CA . ASP A 1 420 ? 30.622 -6.957 -15.735 1.00 87.25 420 ASP A CA 1
ATOM 3141 C C . ASP A 1 420 ? 29.922 -6.053 -14.700 1.00 87.25 420 ASP A C 1
ATOM 3143 O O . ASP A 1 420 ? 28.921 -5.421 -15.027 1.00 87.25 420 ASP A O 1
ATOM 3147 N N . ASP A 1 421 ? 30.467 -5.929 -13.482 1.00 90.38 421 ASP A N 1
ATOM 3148 C CA . ASP A 1 421 ? 29.966 -5.007 -12.453 1.00 90.38 421 ASP A CA 1
ATOM 3149 C C . ASP A 1 421 ? 30.324 -3.537 -12.736 1.00 90.38 421 ASP A C 1
ATOM 3151 O O . ASP A 1 421 ? 30.017 -2.672 -11.919 1.00 90.38 421 ASP A O 1
ATOM 3155 N N . ASP A 1 422 ? 31.002 -3.195 -13.838 1.00 88.75 422 ASP A N 1
ATOM 3156 C CA . ASP A 1 422 ? 31.394 -1.801 -14.069 1.00 88.75 422 ASP A CA 1
ATOM 3157 C C . ASP A 1 422 ? 30.180 -0.860 -14.190 1.00 88.75 422 ASP A C 1
ATOM 3159 O O . ASP A 1 422 ? 29.268 -1.059 -14.991 1.00 88.75 422 ASP A O 1
ATOM 3163 N N . GLY A 1 423 ? 30.188 0.196 -13.380 1.00 88.75 423 GLY A N 1
ATOM 3164 C CA . GLY A 1 423 ? 29.082 1.125 -13.178 1.00 88.75 423 GLY A CA 1
ATOM 3165 C C . GLY A 1 423 ? 28.050 0.671 -12.139 1.00 88.75 423 GLY A C 1
ATOM 3166 O O . GLY A 1 423 ? 27.200 1.482 -11.765 1.00 88.75 423 GLY A O 1
ATOM 3167 N N . ALA A 1 424 ? 28.098 -0.576 -11.656 1.00 92.62 424 ALA A N 1
ATOM 3168 C CA . ALA A 1 424 ? 27.083 -1.130 -10.764 1.00 92.62 424 ALA A CA 1
ATOM 3169 C C . ALA A 1 424 ? 26.938 -0.336 -9.457 1.00 92.62 424 ALA A C 1
ATOM 3171 O O . ALA A 1 424 ? 27.894 0.238 -8.926 1.00 92.62 424 ALA A O 1
ATOM 3172 N N . THR A 1 425 ? 25.717 -0.319 -8.923 1.00 93.06 425 THR A N 1
ATOM 3173 C CA . THR A 1 425 ? 25.373 0.343 -7.660 1.00 93.06 425 THR A CA 1
ATOM 3174 C C . THR A 1 425 ? 24.927 -0.685 -6.630 1.00 93.06 425 THR A C 1
ATOM 3176 O O . THR A 1 425 ? 23.959 -1.409 -6.844 1.00 93.06 425 THR A O 1
ATOM 3179 N N . PHE A 1 426 ? 25.602 -0.697 -5.485 1.00 92.88 426 PHE A N 1
ATOM 3180 C CA . PHE A 1 426 ? 25.327 -1.558 -4.342 1.00 92.88 426 PHE A CA 1
ATOM 3181 C C . PHE A 1 426 ? 24.592 -0.762 -3.259 1.00 92.88 426 PHE A C 1
ATOM 3183 O O . PHE A 1 426 ? 25.186 0.084 -2.582 1.00 92.88 426 PHE A O 1
ATOM 3190 N N . TYR A 1 427 ? 23.289 -1.008 -3.105 1.00 92.56 427 TYR A N 1
ATOM 3191 C CA . TYR A 1 427 ? 22.467 -0.364 -2.083 1.00 92.56 427 TYR A CA 1
ATOM 3192 C C . TYR A 1 427 ? 22.380 -1.224 -0.818 1.00 92.56 427 TYR A C 1
ATOM 3194 O O . TYR A 1 427 ? 21.848 -2.335 -0.854 1.00 92.56 427 TYR A O 1
ATOM 3202 N N . ILE A 1 428 ? 22.879 -0.694 0.304 1.00 92.25 428 ILE A N 1
ATOM 3203 C CA . ILE A 1 428 ? 22.840 -1.339 1.622 1.00 92.25 428 ILE A CA 1
ATOM 3204 C C . ILE A 1 428 ? 21.791 -0.649 2.513 1.00 92.25 428 ILE A C 1
ATOM 3206 O O . ILE A 1 428 ? 22.078 0.395 3.116 1.00 92.25 428 ILE A O 1
ATOM 3210 N N . PRO A 1 429 ? 20.573 -1.213 2.596 1.00 90.44 429 PRO A N 1
ATOM 3211 C CA . PRO A 1 429 ? 19.507 -0.676 3.428 1.00 90.44 429 PRO A CA 1
ATOM 3212 C C . PRO A 1 429 ? 19.749 -0.818 4.936 1.00 90.44 429 PRO A C 1
ATOM 3214 O O . PRO A 1 429 ? 20.515 -1.668 5.398 1.00 90.44 429 PRO A O 1
ATOM 3217 N N . TRP A 1 430 ? 19.045 0.003 5.721 1.00 90.81 430 TRP A N 1
ATOM 3218 C CA . TRP A 1 430 ? 19.089 -0.034 7.178 1.00 90.81 430 TRP A CA 1
ATOM 3219 C C . TRP A 1 430 ? 18.723 -1.418 7.707 1.00 90.81 430 TRP A C 1
ATOM 3221 O O . TRP A 1 430 ? 17.696 -1.998 7.372 1.00 90.81 430 TRP A O 1
ATOM 3231 N N . GLY A 1 431 ? 19.593 -1.922 8.577 1.00 87.44 431 GLY A N 1
ATOM 3232 C CA . GLY A 1 431 ? 19.446 -3.195 9.266 1.00 87.44 431 GLY A CA 1
ATOM 3233 C C . GLY A 1 431 ? 20.132 -4.380 8.595 1.00 87.44 431 GLY A C 1
ATOM 3234 O O . GLY A 1 431 ? 20.443 -5.341 9.304 1.00 87.44 431 GLY A O 1
ATOM 3235 N N . VAL A 1 432 ? 20.500 -4.278 7.313 1.00 87.75 432 VAL A N 1
ATOM 3236 C CA . VAL A 1 432 ? 21.346 -5.272 6.637 1.00 87.75 432 VAL A CA 1
ATOM 3237 C C . VAL A 1 432 ? 22.823 -4.982 6.927 1.00 87.75 432 VAL A C 1
ATOM 3239 O O . VAL A 1 432 ? 23.512 -4.284 6.187 1.00 87.75 432 VAL A O 1
ATOM 3242 N N . ALA A 1 433 ? 23.314 -5.489 8.059 1.00 82.44 433 ALA A N 1
ATOM 3243 C CA . ALA A 1 433 ? 24.709 -5.327 8.471 1.00 82.44 433 ALA A CA 1
ATOM 3244 C C . ALA A 1 433 ? 25.591 -6.512 8.055 1.00 82.44 433 ALA A C 1
ATOM 3246 O O . ALA A 1 433 ? 25.124 -7.645 7.994 1.00 82.44 433 ALA A O 1
ATOM 3247 N N . GLY A 1 434 ? 26.890 -6.252 7.876 1.00 84.44 434 GLY A N 1
ATOM 3248 C CA . GLY A 1 434 ? 27.877 -7.263 7.474 1.00 84.44 434 GLY A CA 1
ATOM 3249 C C . GLY A 1 434 ? 28.065 -7.392 5.960 1.00 84.44 434 GLY A C 1
ATOM 3250 O O . GLY A 1 434 ? 28.779 -8.285 5.521 1.00 84.44 434 GLY A O 1
ATOM 3251 N N . SER A 1 435 ? 27.439 -6.509 5.179 1.00 90.06 435 SER A N 1
ATOM 3252 C CA . SER A 1 435 ? 27.542 -6.472 3.721 1.00 90.06 435 SER A CA 1
ATOM 3253 C C . SER A 1 435 ? 28.970 -6.176 3.244 1.00 90.06 435 SER A C 1
ATOM 3255 O O . SER A 1 435 ? 29.622 -5.251 3.741 1.00 90.06 435 SER A O 1
ATOM 3257 N N . GLN A 1 436 ? 29.437 -6.954 2.270 1.00 91.44 436 GLN A N 1
ATOM 3258 C CA . GLN A 1 436 ? 30.814 -7.030 1.794 1.00 91.44 436 GLN A CA 1
ATOM 3259 C C . GLN A 1 436 ? 30.894 -7.084 0.259 1.00 91.44 436 GLN A C 1
ATOM 3261 O O . GLN A 1 436 ? 30.195 -7.860 -0.392 1.00 91.44 436 GLN A O 1
ATOM 3266 N N . LEU A 1 437 ? 31.818 -6.312 -0.310 1.00 91.44 437 LEU A N 1
ATOM 3267 C CA . LEU A 1 437 ? 32.376 -6.545 -1.641 1.00 91.44 437 LEU A CA 1
ATOM 3268 C C . LEU A 1 437 ? 33.729 -7.235 -1.499 1.00 91.44 437 LEU A C 1
ATOM 3270 O O . LEU A 1 437 ? 34.564 -6.785 -0.718 1.00 91.44 437 LEU A O 1
ATOM 3274 N N . ILE A 1 438 ? 33.965 -8.287 -2.277 1.00 89.75 438 ILE A N 1
ATOM 3275 C CA . ILE A 1 438 ? 35.265 -8.954 -2.381 1.00 89.75 438 ILE A CA 1
ATOM 3276 C C . ILE A 1 438 ? 35.898 -8.528 -3.706 1.00 89.75 438 ILE A C 1
ATOM 3278 O O . ILE A 1 438 ? 35.376 -8.830 -4.780 1.00 89.75 438 ILE A O 1
ATOM 3282 N N . LEU A 1 439 ? 37.016 -7.810 -3.633 1.00 87.00 439 LEU A N 1
ATOM 3283 C CA . LEU A 1 439 ? 37.846 -7.466 -4.781 1.00 87.00 439 LEU A CA 1
ATOM 3284 C C . LEU A 1 439 ? 38.693 -8.681 -5.172 1.00 87.00 439 LEU A C 1
ATOM 3286 O O . LEU A 1 439 ? 39.479 -9.134 -4.338 1.00 87.00 439 LEU A O 1
ATOM 3290 N N . PRO A 1 440 ? 38.565 -9.197 -6.404 1.00 85.25 440 PRO A N 1
ATOM 3291 C CA . PRO A 1 440 ? 39.371 -10.310 -6.875 1.00 85.25 440 PRO A CA 1
ATOM 3292 C C . PRO A 1 440 ? 40.832 -9.896 -7.083 1.00 85.25 440 PRO A C 1
ATOM 3294 O O . PRO A 1 440 ? 41.130 -8.734 -7.355 1.00 85.25 440 PRO A O 1
ATOM 3297 N N . ASP A 1 441 ? 41.729 -10.879 -7.098 1.00 76.75 441 ASP A N 1
ATOM 3298 C CA . ASP A 1 441 ? 43.123 -10.685 -7.538 1.00 76.75 441 ASP A CA 1
ATOM 3299 C C . ASP A 1 441 ? 43.272 -10.483 -9.063 1.00 76.75 441 ASP A C 1
ATOM 3301 O O . ASP A 1 441 ? 44.365 -10.231 -9.569 1.00 76.75 441 ASP A O 1
ATOM 3305 N N . THR A 1 442 ? 42.185 -10.628 -9.826 1.00 75.81 442 THR A N 1
ATOM 3306 C CA . THR A 1 442 ? 42.165 -10.403 -11.279 1.00 75.81 442 THR A CA 1
ATOM 3307 C C . THR A 1 442 ? 42.151 -8.907 -11.587 1.00 75.81 442 THR A C 1
ATOM 3309 O O . THR A 1 442 ? 41.333 -8.174 -11.036 1.00 75.81 442 THR A O 1
ATOM 3312 N N . GLU A 1 443 ? 43.019 -8.459 -12.499 1.00 73.75 443 GLU A N 1
ATOM 3313 C CA . GLU A 1 443 ? 43.065 -7.059 -12.931 1.00 73.75 443 GLU A CA 1
ATOM 3314 C C . GLU A 1 443 ? 41.712 -6.625 -13.517 1.00 73.75 443 GLU A C 1
ATOM 3316 O O . GLU A 1 443 ? 41.209 -7.216 -14.476 1.00 73.75 443 GLU A O 1
ATOM 3321 N N . MET A 1 444 ? 41.115 -5.586 -12.929 1.00 80.88 444 MET A N 1
ATOM 3322 C CA . MET A 1 444 ? 39.859 -5.023 -13.418 1.00 80.88 444 MET A CA 1
ATOM 3323 C C . MET A 1 444 ? 40.087 -4.163 -14.668 1.00 80.88 444 MET A C 1
ATOM 3325 O O . MET A 1 444 ? 41.150 -3.549 -14.803 1.00 80.88 444 MET A O 1
ATOM 3329 N N . PRO A 1 445 ? 39.087 -4.028 -15.562 1.00 80.81 445 PRO A N 1
ATOM 3330 C CA . PRO A 1 445 ? 39.187 -3.149 -16.723 1.00 80.81 445 PRO A CA 1
ATOM 3331 C C . PRO A 1 445 ? 39.660 -1.733 -16.361 1.00 80.81 445 PRO A C 1
ATOM 3333 O O . PRO A 1 445 ? 39.307 -1.183 -15.314 1.00 80.81 445 PRO A O 1
ATOM 3336 N N . ALA A 1 446 ? 40.441 -1.111 -17.244 1.00 77.25 446 ALA A N 1
ATOM 3337 C CA . ALA A 1 446 ? 40.866 0.272 -17.056 1.00 77.25 446 ALA A CA 1
ATOM 3338 C C . ALA A 1 446 ? 39.638 1.197 -16.953 1.00 77.25 446 ALA A C 1
ATOM 3340 O O . ALA A 1 446 ? 38.777 1.197 -17.833 1.00 77.25 446 ALA A O 1
ATOM 3341 N N . GLY A 1 447 ? 39.557 1.976 -15.871 1.00 77.31 447 GLY A N 1
ATOM 3342 C CA . GLY A 1 447 ? 38.408 2.839 -15.579 1.00 77.31 447 GLY A CA 1
ATOM 3343 C C . GLY A 1 447 ? 37.238 2.161 -14.854 1.00 77.31 447 GLY A C 1
ATOM 3344 O O . GLY A 1 447 ? 36.255 2.851 -14.593 1.00 77.31 447 GLY A O 1
ATOM 3345 N N . PHE A 1 448 ? 37.348 0.873 -14.493 1.00 86.50 448 PHE A N 1
ATOM 3346 C CA . PHE A 1 448 ? 36.345 0.161 -13.693 1.00 86.50 448 PHE A CA 1
ATOM 3347 C C . PHE A 1 448 ? 35.980 0.944 -12.429 1.00 86.50 448 PHE A C 1
ATOM 3349 O O . PHE A 1 448 ? 36.857 1.393 -11.680 1.00 86.50 448 PHE A O 1
ATOM 3356 N N . SER A 1 449 ? 34.686 1.086 -12.163 1.00 89.12 449 SER A N 1
ATOM 3357 C CA . SER A 1 449 ? 34.195 1.721 -10.952 1.00 89.12 449 SER A CA 1
ATOM 3358 C C . SER A 1 449 ? 32.821 1.221 -10.530 1.00 89.12 449 SER A C 1
ATOM 3360 O O . SER A 1 449 ? 31.957 0.999 -11.368 1.00 89.12 449 SER A O 1
ATOM 3362 N N . VAL A 1 450 ? 32.589 1.148 -9.223 1.00 91.69 450 VAL A N 1
ATOM 3363 C CA . VAL A 1 450 ? 31.282 0.804 -8.645 1.00 91.69 450 VAL A CA 1
ATOM 3364 C C . VAL A 1 450 ? 30.856 1.839 -7.617 1.00 91.69 450 VAL A C 1
ATOM 3366 O O . VAL A 1 450 ? 31.689 2.537 -7.033 1.00 91.69 450 VAL A O 1
ATOM 3369 N N . MET A 1 451 ? 29.551 1.957 -7.401 1.00 91.69 451 MET A N 1
ATOM 3370 C CA . MET A 1 451 ? 28.949 2.888 -6.453 1.00 91.69 451 MET A CA 1
ATOM 3371 C C . MET A 1 451 ? 28.383 2.141 -5.246 1.00 91.69 451 MET A C 1
ATOM 3373 O O . MET A 1 451 ? 27.803 1.068 -5.386 1.00 91.69 451 MET A O 1
ATOM 3377 N N . SER A 1 452 ? 28.494 2.734 -4.061 1.00 91.12 452 SER A N 1
ATOM 3378 C CA . SER A 1 452 ? 27.716 2.344 -2.885 1.00 91.12 452 SER A CA 1
ATOM 3379 C C . SER A 1 452 ? 26.662 3.403 -2.591 1.00 91.12 452 SER A C 1
ATOM 3381 O O . SER A 1 452 ? 26.928 4.600 -2.714 1.00 91.12 452 SER A O 1
ATOM 3383 N N . ALA A 1 453 ? 25.504 2.968 -2.114 1.00 92.06 453 ALA A N 1
ATOM 3384 C CA . ALA A 1 453 ? 24.539 3.818 -1.432 1.00 92.06 453 ALA A CA 1
ATOM 3385 C C . ALA A 1 453 ? 24.145 3.118 -0.129 1.00 92.06 453 ALA A C 1
ATOM 3387 O O . ALA A 1 453 ? 23.640 2.001 -0.172 1.00 92.06 453 ALA A O 1
ATOM 3388 N N . THR A 1 454 ? 24.387 3.719 1.035 1.00 91.00 454 THR A N 1
ATOM 3389 C CA . THR A 1 454 ? 24.009 3.106 2.321 1.00 91.00 454 THR A CA 1
ATOM 3390 C C . THR A 1 454 ? 23.057 3.999 3.109 1.00 91.00 454 THR A C 1
ATOM 3392 O O . THR A 1 454 ? 23.216 5.223 3.134 1.00 91.00 454 THR A O 1
ATOM 3395 N N . ASP A 1 455 ? 22.055 3.392 3.752 1.00 89.69 455 ASP A N 1
ATOM 3396 C CA . ASP A 1 455 ? 21.202 4.103 4.712 1.00 89.69 455 ASP A CA 1
ATOM 3397 C C . ASP A 1 455 ? 22.044 4.554 5.926 1.00 89.69 455 ASP A C 1
ATOM 3399 O O . ASP A 1 455 ? 23.086 3.973 6.246 1.00 89.69 455 ASP A O 1
ATOM 3403 N N . ASN A 1 456 ? 21.593 5.590 6.643 1.00 84.94 456 ASN A N 1
ATOM 3404 C CA . ASN A 1 456 ? 22.369 6.178 7.738 1.00 84.94 456 ASN A CA 1
ATOM 3405 C C . ASN A 1 456 ? 22.746 5.142 8.823 1.00 84.94 456 ASN A C 1
ATOM 3407 O O . ASN A 1 456 ? 21.896 4.428 9.362 1.00 84.94 456 ASN A O 1
ATOM 3411 N N . GLY A 1 457 ? 24.037 5.088 9.160 1.00 83.31 457 GLY A N 1
ATOM 3412 C CA . GLY A 1 457 ? 24.620 4.122 10.095 1.00 83.31 457 GLY A CA 1
ATOM 3413 C C . GLY A 1 457 ? 24.944 2.746 9.498 1.00 83.31 457 GLY A C 1
ATOM 3414 O O . GLY A 1 457 ? 25.512 1.918 10.209 1.00 83.31 457 GLY A O 1
ATOM 3415 N N . MET A 1 458 ? 24.617 2.486 8.228 1.00 89.69 458 MET A N 1
ATOM 3416 C CA . MET A 1 458 ? 25.069 1.298 7.494 1.00 89.69 458 MET A CA 1
ATOM 3417 C C . MET A 1 458 ? 26.345 1.594 6.702 1.00 89.69 458 MET A C 1
ATOM 3419 O O . MET A 1 458 ? 26.619 2.739 6.338 1.00 89.69 458 MET A O 1
ATOM 3423 N N . TYR A 1 459 ? 27.102 0.546 6.390 1.00 89.31 459 TYR A N 1
ATOM 3424 C CA . TYR A 1 459 ? 28.294 0.608 5.550 1.00 89.31 459 TYR A CA 1
ATOM 3425 C C . TYR A 1 459 ? 28.371 -0.610 4.630 1.00 89.31 459 TYR A C 1
ATOM 3427 O O . TYR A 1 459 ? 27.828 -1.670 4.944 1.00 89.31 459 TYR A O 1
ATOM 3435 N N . LEU A 1 460 ? 29.080 -0.448 3.517 1.00 90.19 460 LEU A N 1
ATOM 3436 C CA . LEU A 1 460 ? 29.521 -1.538 2.658 1.00 90.19 460 LEU A CA 1
ATOM 3437 C C . LEU A 1 460 ? 31.017 -1.735 2.890 1.00 90.19 460 LEU A C 1
ATOM 3439 O O . LEU A 1 460 ? 31.810 -0.835 2.612 1.00 90.19 460 LEU A O 1
ATOM 3443 N N . GLN A 1 461 ? 31.407 -2.877 3.450 1.00 89.81 461 GLN A N 1
ATOM 3444 C CA . GLN A 1 461 ? 32.820 -3.209 3.602 1.00 89.81 461 GLN A CA 1
ATOM 3445 C C . GLN A 1 461 ? 33.373 -3.649 2.242 1.00 89.81 461 GLN A C 1
ATOM 3447 O O . GLN A 1 461 ? 32.706 -4.375 1.513 1.00 89.81 461 GLN A O 1
ATOM 3452 N N . VAL A 1 462 ? 34.585 -3.234 1.895 1.00 88.12 462 VAL A N 1
ATOM 3453 C CA . VAL A 1 462 ? 35.287 -3.701 0.695 1.00 88.12 462 VAL A CA 1
ATOM 3454 C C . VAL A 1 462 ? 36.537 -4.430 1.156 1.00 88.12 462 VAL A C 1
ATOM 3456 O O . VAL A 1 462 ? 37.359 -3.847 1.852 1.00 88.12 462 VAL A O 1
ATOM 3459 N N . LEU A 1 463 ? 36.659 -5.704 0.803 1.00 87.12 463 LEU A N 1
ATOM 3460 C CA . LEU A 1 463 ? 37.741 -6.611 1.179 1.00 87.12 463 LEU A CA 1
ATOM 3461 C C . LEU A 1 463 ? 38.594 -6.909 -0.051 1.00 87.12 463 LEU A C 1
ATOM 3463 O O . LEU A 1 463 ? 38.043 -7.173 -1.117 1.00 87.12 463 LEU A O 1
ATOM 3467 N N . ALA A 1 464 ? 39.917 -6.912 0.085 1.00 83.25 464 ALA A N 1
ATOM 3468 C CA . ALA A 1 464 ? 40.777 -7.526 -0.923 1.00 83.25 464 ALA A CA 1
ATOM 3469 C C . ALA A 1 464 ? 40.816 -9.049 -0.708 1.00 83.25 464 ALA A C 1
ATOM 3471 O O . ALA A 1 464 ? 40.948 -9.501 0.429 1.00 83.25 464 ALA A O 1
ATOM 3472 N N . GLU A 1 465 ? 40.695 -9.834 -1.782 1.00 82.69 465 GLU A N 1
ATOM 3473 C CA . GLU A 1 465 ? 40.793 -11.301 -1.731 1.00 82.69 465 GLU A CA 1
ATOM 3474 C C . GLU A 1 465 ? 42.172 -11.748 -1.212 1.00 82.69 465 GLU A C 1
ATOM 3476 O O . GLU A 1 465 ? 42.242 -12.633 -0.361 1.00 82.69 465 GLU A O 1
ATOM 3481 N N . ASN A 1 466 ? 43.248 -11.065 -1.626 1.00 73.44 466 ASN A N 1
ATOM 3482 C CA . ASN A 1 466 ? 44.588 -11.171 -1.042 1.00 73.44 466 ASN A CA 1
ATOM 3483 C C . ASN A 1 466 ? 45.253 -9.790 -0.858 1.00 73.44 466 ASN A C 1
ATOM 3485 O O . ASN A 1 466 ? 44.769 -8.761 -1.321 1.00 73.44 466 ASN A O 1
ATOM 3489 N N . ASN A 1 467 ? 46.444 -9.764 -0.246 1.00 67.75 467 ASN A N 1
ATOM 3490 C CA . ASN A 1 467 ? 47.267 -8.557 -0.023 1.00 67.75 467 ASN A CA 1
ATOM 3491 C C . ASN A 1 467 ? 47.841 -7.904 -1.307 1.00 67.75 467 ASN A C 1
ATOM 3493 O O . ASN A 1 467 ? 48.758 -7.087 -1.225 1.00 67.75 467 ASN A O 1
ATOM 3497 N N . ASN A 1 468 ? 47.349 -8.282 -2.488 1.00 67.12 468 ASN A N 1
ATOM 3498 C CA . ASN A 1 468 ? 47.884 -7.867 -3.786 1.00 67.12 468 ASN A CA 1
ATOM 3499 C C . ASN A 1 468 ? 47.318 -6.518 -4.269 1.00 67.12 468 ASN A C 1
ATOM 3501 O O . ASN A 1 468 ? 47.928 -5.864 -5.115 1.00 67.12 468 ASN A O 1
ATOM 3505 N N . VAL A 1 469 ? 46.190 -6.072 -3.702 1.00 67.44 469 VAL A N 1
ATOM 3506 C CA . VAL A 1 469 ? 45.528 -4.800 -4.029 1.00 67.44 469 VAL A CA 1
ATOM 3507 C C . VAL A 1 469 ? 45.692 -3.811 -2.874 1.00 67.44 469 VAL A C 1
ATOM 3509 O O . VAL A 1 469 ? 45.350 -4.112 -1.733 1.00 67.44 469 VAL A O 1
ATOM 3512 N N . ALA A 1 470 ? 46.186 -2.605 -3.167 1.00 67.75 470 ALA A N 1
ATOM 3513 C CA . ALA A 1 470 ? 46.316 -1.539 -2.173 1.00 67.75 470 ALA A CA 1
ATOM 3514 C C . ALA A 1 470 ? 45.121 -0.572 -2.219 1.00 67.75 470 ALA A C 1
ATOM 3516 O O . ALA A 1 470 ? 44.846 0.040 -3.258 1.00 67.75 470 ALA A O 1
ATOM 3517 N N . PHE A 1 471 ? 44.460 -0.379 -1.075 1.00 70.44 471 PHE A N 1
ATOM 3518 C CA . PHE A 1 471 ? 43.422 0.639 -0.904 1.00 70.44 471 PHE A CA 1
ATOM 3519 C C . PHE A 1 471 ? 44.028 2.036 -0.714 1.00 70.44 471 PHE A C 1
ATOM 3521 O O . PHE A 1 471 ? 44.978 2.239 0.053 1.00 70.44 471 PHE A O 1
ATOM 3528 N N . VAL A 1 472 ? 43.450 3.024 -1.397 1.00 67.56 472 VAL A N 1
ATOM 3529 C CA . VAL A 1 472 ? 43.816 4.438 -1.276 1.00 67.56 472 VAL A CA 1
ATOM 3530 C C . VAL A 1 472 ? 42.564 5.268 -1.026 1.00 67.56 472 VAL A C 1
ATOM 3532 O O . VAL A 1 472 ? 41.651 5.306 -1.844 1.00 67.56 472 VAL A O 1
ATOM 3535 N N . SER A 1 473 ? 42.537 5.978 0.095 1.00 66.62 473 SER A N 1
ATOM 3536 C CA . SER A 1 473 ? 41.447 6.896 0.434 1.00 66.62 473 SER A CA 1
ATOM 3537 C C . SER A 1 473 ? 41.901 8.350 0.290 1.00 66.62 473 SER A C 1
ATOM 3539 O O . SER A 1 473 ? 43.091 8.648 0.145 1.00 66.62 473 SER A O 1
ATOM 3541 N N . LYS A 1 474 ? 40.971 9.298 0.465 1.00 58.56 474 LYS A N 1
ATOM 3542 C CA . LYS A 1 474 ? 41.288 10.733 0.628 1.00 58.56 474 LYS A CA 1
ATOM 3543 C C . LYS A 1 474 ? 42.290 11.028 1.766 1.00 58.56 474 LYS A C 1
ATOM 3545 O O . LYS A 1 474 ? 42.854 12.116 1.799 1.00 58.56 474 LYS A O 1
ATOM 3550 N N . LYS A 1 475 ? 42.521 10.084 2.693 1.00 59.78 475 LYS A N 1
ATOM 3551 C CA . LYS A 1 475 ? 43.498 10.177 3.797 1.00 59.78 475 LYS A CA 1
ATOM 3552 C C . LYS A 1 475 ? 44.827 9.460 3.495 1.00 59.78 475 LYS A C 1
ATOM 3554 O O . LYS A 1 475 ? 45.596 9.199 4.417 1.00 59.78 475 LYS A O 1
ATOM 3559 N N . GLY A 1 476 ? 45.098 9.119 2.234 1.00 62.09 476 GLY A N 1
ATOM 3560 C CA . GLY A 1 476 ? 46.312 8.428 1.793 1.00 62.09 476 GLY A CA 1
ATOM 3561 C C . GLY A 1 476 ? 46.125 6.922 1.582 1.00 62.09 476 GLY A C 1
ATOM 3562 O O . GLY A 1 476 ? 45.013 6.396 1.669 1.00 62.09 476 GLY A O 1
ATOM 3563 N N . ALA A 1 477 ? 47.230 6.235 1.285 1.00 61.66 477 ALA A N 1
ATOM 3564 C CA . ALA A 1 477 ? 47.285 4.779 1.151 1.00 61.66 477 ALA A CA 1
ATOM 3565 C C . ALA A 1 477 ? 47.561 4.128 2.513 1.00 61.66 477 ALA A C 1
ATOM 3567 O O . ALA A 1 477 ? 48.446 4.583 3.238 1.00 61.66 477 ALA A O 1
ATOM 3568 N N . TRP A 1 478 ? 46.827 3.065 2.842 1.00 63.44 478 TRP A N 1
ATOM 3569 C CA . TRP A 1 478 ? 46.950 2.348 4.116 1.00 63.44 478 TRP A CA 1
ATOM 3570 C C . TRP A 1 478 ? 47.001 0.836 3.842 1.00 63.44 478 TRP A C 1
ATOM 3572 O O . TRP A 1 478 ? 46.256 0.362 2.987 1.00 63.44 478 TRP A O 1
ATOM 3582 N N . PRO A 1 479 ? 47.849 0.056 4.539 1.00 56.94 479 PRO A N 1
ATOM 3583 C CA . PRO A 1 479 ? 48.098 -1.358 4.227 1.00 56.94 479 PRO A CA 1
ATOM 3584 C C . PRO A 1 479 ? 47.009 -2.315 4.753 1.00 56.94 479 PRO A C 1
ATOM 3586 O O . PRO A 1 479 ? 47.268 -3.501 4.944 1.00 56.94 479 PRO A O 1
ATOM 3589 N N . ASN A 1 480 ? 45.807 -1.811 5.044 1.00 62.47 480 ASN A N 1
ATOM 3590 C CA . ASN A 1 480 ? 44.717 -2.630 5.566 1.00 62.47 480 ASN A CA 1
ATOM 3591 C C . ASN A 1 480 ? 44.099 -3.476 4.446 1.00 62.47 480 ASN A C 1
ATOM 3593 O O . ASN A 1 480 ? 43.917 -3.003 3.329 1.00 62.47 480 ASN A O 1
ATOM 3597 N N . GLN A 1 481 ? 43.699 -4.703 4.781 1.00 69.69 481 GLN A N 1
ATOM 3598 C CA . GLN A 1 481 ? 43.037 -5.646 3.866 1.00 69.69 481 GLN A CA 1
ATOM 3599 C C . GLN A 1 481 ? 41.597 -5.248 3.493 1.00 69.69 481 GLN A C 1
ATOM 3601 O O . GLN A 1 481 ? 40.940 -5.956 2.730 1.00 69.69 481 GLN A O 1
ATOM 3606 N N . TYR A 1 482 ? 41.085 -4.151 4.058 1.00 78.06 482 TYR A N 1
ATOM 3607 C CA . TYR A 1 482 ? 39.724 -3.685 3.841 1.00 78.06 482 TYR A CA 1
ATOM 3608 C C . TYR A 1 482 ? 39.585 -2.166 3.970 1.00 78.06 482 TYR A C 1
ATOM 3610 O O . TYR A 1 482 ? 40.354 -1.514 4.683 1.00 78.06 482 TYR A O 1
ATOM 3618 N N . ASP A 1 483 ? 38.533 -1.646 3.344 1.00 82.62 483 ASP A N 1
ATOM 3619 C CA . ASP A 1 483 ? 37.976 -0.308 3.553 1.00 82.62 483 ASP A CA 1
ATOM 3620 C C . ASP A 1 483 ? 36.461 -0.417 3.842 1.00 82.62 483 ASP A C 1
ATOM 3622 O O . ASP A 1 483 ? 35.873 -1.495 3.719 1.00 82.62 483 ASP A O 1
ATOM 3626 N N . SER A 1 484 ? 35.813 0.682 4.230 1.00 86.00 484 SER A N 1
ATOM 3627 C CA . SER A 1 484 ? 34.364 0.738 4.461 1.00 86.00 484 SER A CA 1
ATOM 3628 C C . SER A 1 484 ? 33.756 2.000 3.860 1.00 86.00 484 SER A C 1
ATOM 3630 O O . SER A 1 484 ? 34.094 3.120 4.243 1.00 86.00 484 SER A O 1
ATOM 3632 N N . MET A 1 485 ? 32.806 1.813 2.948 1.00 85.94 485 MET A N 1
ATOM 3633 C CA . MET A 1 485 ? 32.084 2.884 2.270 1.00 85.94 485 MET A CA 1
ATOM 3634 C C . MET A 1 485 ? 30.786 3.212 3.021 1.00 85.94 485 MET A C 1
ATOM 3636 O O . MET A 1 485 ? 30.043 2.309 3.410 1.00 85.94 485 MET A O 1
ATOM 3640 N N . TYR A 1 486 ? 30.514 4.504 3.216 1.00 87.62 486 TYR A N 1
ATOM 3641 C CA . TYR A 1 486 ? 29.355 5.025 3.950 1.00 87.62 486 TYR A CA 1
ATOM 3642 C C . TYR A 1 486 ? 28.600 6.037 3.085 1.00 87.62 486 TYR A C 1
ATOM 3644 O O . TYR A 1 486 ? 29.225 6.879 2.443 1.00 87.62 486 TYR A O 1
ATOM 3652 N N . GLY A 1 487 ? 27.268 6.001 3.119 1.00 87.12 487 GLY A N 1
ATOM 3653 C CA . GLY A 1 487 ? 26.412 6.874 2.321 1.00 87.12 487 GLY A CA 1
ATOM 3654 C C . GLY A 1 487 ? 26.604 6.639 0.823 1.00 87.12 487 GLY A C 1
ATOM 3655 O O . GLY A 1 487 ? 26.763 5.499 0.378 1.00 87.12 487 GLY A O 1
ATOM 3656 N N . ALA A 1 488 ? 26.583 7.724 0.049 1.00 88.62 488 ALA A N 1
ATOM 3657 C CA . ALA A 1 488 ? 27.024 7.700 -1.338 1.00 88.62 488 ALA A CA 1
ATOM 3658 C C . ALA A 1 488 ? 28.556 7.591 -1.381 1.00 88.62 488 ALA A C 1
ATOM 3660 O O . ALA A 1 488 ? 29.259 8.431 -0.824 1.00 88.62 488 ALA A O 1
ATOM 3661 N N . GLY A 1 489 ? 29.067 6.564 -2.051 1.00 85.06 489 GLY A N 1
ATOM 3662 C CA . GLY A 1 489 ? 30.497 6.365 -2.241 1.00 85.06 489 GLY A CA 1
ATOM 3663 C C . GLY A 1 489 ? 30.791 5.774 -3.611 1.00 85.06 489 GLY A C 1
ATOM 3664 O O . GLY A 1 489 ? 29.924 5.168 -4.238 1.00 85.06 489 GLY A O 1
ATOM 3665 N N . ARG A 1 490 ? 32.026 5.934 -4.085 1.00 86.81 490 ARG A N 1
ATOM 3666 C CA . ARG A 1 490 ? 32.506 5.314 -5.326 1.00 86.81 490 ARG A CA 1
ATOM 3667 C C . ARG A 1 490 ? 33.866 4.664 -5.112 1.00 86.81 490 ARG A C 1
ATOM 3669 O O . ARG A 1 490 ? 34.738 5.234 -4.458 1.00 86.81 490 ARG A O 1
ATOM 3676 N N . LEU A 1 491 ? 34.012 3.466 -5.658 1.00 87.00 491 LEU A N 1
ATOM 3677 C CA . LEU A 1 491 ? 35.231 2.672 -5.689 1.00 87.00 491 LEU A CA 1
ATOM 3678 C C . LEU A 1 491 ? 35.741 2.683 -7.135 1.00 87.00 491 LEU A C 1
ATOM 3680 O O . LEU A 1 491 ? 34.958 2.403 -8.039 1.00 87.00 491 LEU A O 1
ATOM 3684 N N . ILE A 1 492 ? 37.004 3.042 -7.374 1.00 82.69 492 ILE A N 1
ATOM 3685 C CA . ILE A 1 492 ? 37.569 3.229 -8.725 1.00 82.69 492 ILE A CA 1
ATOM 3686 C C . ILE A 1 492 ? 38.907 2.492 -8.853 1.00 82.69 492 ILE A C 1
ATOM 3688 O O . ILE A 1 492 ? 39.786 2.659 -8.007 1.00 82.69 492 ILE A O 1
ATOM 3692 N N . HIS A 1 493 ? 39.085 1.728 -9.930 1.00 78.00 493 HIS A N 1
ATOM 3693 C CA . HIS A 1 493 ? 40.339 1.055 -10.266 1.00 78.00 493 HIS A CA 1
ATOM 3694 C C . HIS A 1 493 ? 41.320 1.998 -10.977 1.00 78.00 493 HIS A C 1
ATOM 3696 O O . HIS A 1 493 ? 40.984 2.610 -11.993 1.00 78.00 493 HIS A O 1
ATOM 3702 N N . VAL A 1 494 ? 42.545 2.118 -10.449 1.00 70.62 494 VAL A N 1
ATOM 3703 C CA . VAL A 1 494 ? 43.607 2.974 -11.005 1.00 70.62 494 VAL A CA 1
ATOM 3704 C C . VAL A 1 494 ? 44.969 2.280 -10.883 1.00 70.62 494 VAL A C 1
ATOM 3706 O O . VAL A 1 494 ? 45.623 2.337 -9.837 1.00 70.62 494 VAL A O 1
ATOM 3709 N N . GLY A 1 495 ? 45.430 1.655 -11.968 1.00 70.94 495 GLY A N 1
ATOM 3710 C CA . GLY A 1 495 ? 46.669 0.869 -11.966 1.00 70.94 495 GLY A CA 1
ATOM 3711 C C . GLY A 1 495 ? 46.517 -0.362 -11.074 1.00 70.94 495 GLY A C 1
ATOM 3712 O O . GLY A 1 495 ? 45.536 -1.069 -11.195 1.00 70.94 495 GLY A O 1
ATOM 3713 N N . ASN A 1 496 ? 47.434 -0.590 -10.132 1.00 65.12 496 ASN A N 1
ATOM 3714 C CA . ASN A 1 496 ? 47.336 -1.680 -9.150 1.00 65.12 496 ASN A CA 1
ATOM 3715 C C . ASN A 1 496 ? 46.663 -1.263 -7.821 1.00 65.12 496 ASN A C 1
ATOM 3717 O O . ASN A 1 496 ? 47.010 -1.775 -6.753 1.00 65.12 496 ASN A O 1
ATOM 3721 N N . LYS A 1 497 ? 45.776 -0.260 -7.854 1.00 69.75 497 LYS A N 1
ATOM 3722 C CA . LYS A 1 497 ? 45.199 0.370 -6.654 1.00 69.75 497 LYS A CA 1
ATOM 3723 C C . LYS A 1 497 ? 43.704 0.603 -6.802 1.00 69.75 497 LYS A C 1
ATOM 3725 O O . LYS A 1 497 ? 43.231 0.960 -7.881 1.00 69.75 497 LYS A O 1
ATOM 3730 N N . MET A 1 498 ? 42.993 0.497 -5.684 1.00 73.31 498 MET A N 1
ATOM 3731 C CA . MET A 1 498 ? 41.572 0.829 -5.593 1.00 73.31 498 MET A CA 1
ATOM 3732 C C . MET A 1 498 ? 41.384 2.101 -4.772 1.00 73.31 498 MET A C 1
ATOM 3734 O O . MET A 1 498 ? 41.862 2.199 -3.641 1.00 73.31 498 MET A O 1
ATOM 3738 N N . TRP A 1 499 ? 40.697 3.080 -5.355 1.00 69.50 499 TRP A N 1
ATOM 3739 C CA . TRP A 1 499 ? 40.434 4.378 -4.742 1.00 69.50 499 TRP A CA 1
ATOM 3740 C C . TRP A 1 499 ? 39.008 4.464 -4.220 1.00 69.50 499 TRP A C 1
ATOM 3742 O O . TRP A 1 499 ? 38.070 4.234 -4.982 1.00 69.50 499 TRP A O 1
ATOM 3752 N N . THR A 1 500 ? 38.840 4.864 -2.961 1.00 70.06 500 THR A N 1
ATOM 3753 C CA . THR A 1 500 ? 37.529 5.163 -2.372 1.00 70.06 500 THR A CA 1
ATOM 3754 C C . THR A 1 500 ? 37.293 6.669 -2.278 1.00 70.06 500 THR A C 1
ATOM 3756 O O . THR A 1 500 ? 38.093 7.435 -1.727 1.00 70.06 500 THR A O 1
ATOM 3759 N N . THR A 1 501 ? 36.160 7.119 -2.818 1.00 67.69 501 THR A N 1
ATOM 3760 C CA . THR A 1 501 ? 35.710 8.512 -2.745 1.00 67.69 501 THR A CA 1
ATOM 3761 C C . THR A 1 501 ? 34.327 8.600 -2.114 1.00 67.69 501 THR A C 1
ATOM 3763 O O . THR A 1 501 ? 33.389 7.983 -2.618 1.00 67.69 501 THR A O 1
ATOM 3766 N N . THR A 1 502 ? 34.208 9.409 -1.060 1.00 60.12 502 THR A N 1
ATOM 3767 C CA . THR A 1 502 ? 32.934 9.977 -0.581 1.00 60.12 502 THR A CA 1
ATOM 3768 C C . THR A 1 502 ? 32.507 11.166 -1.435 1.00 60.12 502 THR A C 1
ATOM 3770 O O . THR A 1 502 ? 33.433 11.890 -1.879 1.00 60.12 502 THR A O 1
#